Protein AF-A0A844MP06-F1 (afdb_monomer)

Solvent-accessible surface area (backbone atoms only — not comparable to full-atom values): 29938 Å² total; per-residue (Å²): 110,64,72,46,81,47,74,47,77,28,56,52,80,74,91,45,81,66,42,48,66,45,50,54,49,49,61,65,43,14,61,54,40,35,52,50,36,50,53,41,45,56,38,55,75,67,71,49,55,66,69,61,50,27,53,49,43,20,68,75,64,42,36,48,70,63,57,32,45,13,35,43,53,52,43,49,53,38,44,53,49,27,50,55,49,52,51,53,51,49,54,54,45,52,52,51,45,54,52,46,51,55,49,44,52,53,48,51,51,47,54,49,49,31,52,54,24,52,54,50,49,51,54,44,52,45,41,68,78,55,61,52,58,45,98,86,69,47,68,55,80,72,73,82,86,84,65,61,78,74,55,62,88,56,59,57,96,83,56,68,96,76,80,54,32,47,58,57,50,48,53,50,49,44,53,53,44,53,52,49,43,52,54,49,51,52,52,48,51,50,54,60,73,64,51,81,66,62,76,82,68,64,92,24,44,42,52,42,57,34,37,64,90,33,66,68,4,12,84,55,48,28,78,45,87,58,98,63,30,30,34,46,31,56,46,46,59,79,46,24,93,82,58,38,66,55,35,61,33,62,36,81,56,55,54,69,84,60,41,63,48,46,49,49,18,48,76,68,34,35,32,36,26,40,36,35,33,65,46,99,85,70,44,45,29,41,35,41,33,23,57,36,71,35,64,70,65,29,48,62,44,67,62,11,21,31,2,46,26,81,51,68,51,31,34,12,28,14,30,29,35,60,85,52,48,79,76,49,70,48,72,44,82,36,89,59,76,96,53,54,74,66,58,42,51,52,53,49,52,51,53,44,48,54,54,48,49,55,26,61,79,66,30,22,18,42,15,39,60,53,76,57,66,77,57,59,66,66,59,77,82,70,56,77,70,57,60,66,52,50,50,72,58,62,59,52,48,46,53,51,52,42,52,54,49,26,45,77,66,11,35,47,74,40,72,35,82,56,81,62,24,53,58,49,8,49,76,65,36,14,77,72,69,76,41,53,56,39,19,17,16,1,38,44,39,10,24,33,54,53,67,58,70,81,74,69,69,61,64,91,54,48,70,36,78,85,24,45,63,70,86,94,60,61,62,63,48,41,58,53,34,38,50,66,60,60,62,70,76,44,59,88,65,60,69,70,74,58,77,78,95,62,93,71,92,79,77,88,76,73,86,76,87,76,79,88,71,82,79,81,74,80,81,78,83,72,91,76,87,81,81,84,83,85,135

Foldseek 3Di:
DDKDKDKFKAFFDPVDPQAVLVVVLLVVCLLLLLVLLVLLLVCVVVVHDLVVSLVVSCVVSVFDSQLSSQSNVLSVVLQVVLVVVLVVVLLLLVLVLVLLVVVLVVLVVLLVLQVVLVVLVVQQVCCVVDFDADPVRHTDDRDDRPGDHSFDQDCDPPDDPPRDGPSRVSVVVSVVSVVVSVVSVVVSVVSVVVPGDGPPDPRRKRKQWFALPDQQQGDQWHWDDDPFIKIWGQRTPVCCVPNNGTRIRTRNRGDPVCVVQVVVQRVSSHHWMWIWDADPVRTIMIIIIGIGDFAAQADALLQWAWFWFDFLFKIKIFIAGNVLHTDDIDIDTQPPPPDDPVRNVVSLLVVLVVVVVVCNVSSHAYFYADDPVSVVSSVCPDDPVVVVSDPVVSVVVSVVSNVVVCRNVNHHYHHDHLQCLLVCLLQPPCVQPVDDSRNSSRSQRRCVSSVNPQDAHPPVQCPPPQQPDDPPDGRCSSSVSCCVPPVVPDPSCVVVPDDDPDDDPDDPPDDPPDDDDPPPDDPPDDDDDDDDDDD

Radius of gyration: 33.19 Å; Cα contacts (8 Å, |Δi|>4): 752; chains: 1; bounding box: 126×55×88 Å

Nearest PDB structures (foldseek):
  2qm1-assembly1_B  TM=5.210E-01  e=2.637E-03  Enterococcus faecalis V583
  4db3-assembly1_A  TM=5.120E-01  e=2.138E-03  Vibrio vulnificus
  5f7q-assembly1_C  TM=4.824E-01  e=1.414E-02  Listeria monocytogenes EGD-e
  6q26-assembly1_A  TM=4.887E-01  e=2.390E-02  Staphylococcus aureus
  5y6p-assembly1_a9  TM=5.830E-01  e=6.910E+00  Griffithsia pacifica

Secondary structure (DSSP, 8-state):
--EEEEEEEEE-----HHHHHHHHHHHHHHHHHHHHHHHHHHHHHTT--HHHHHHHHHHHHT--HHHHHHHHHHHHHHHHHHHHHHHHHHHHHHHHHHHHHHHHHHHHHHHHHHHHHHHHHHHHHHHHHSPPBPTTSPBPPPPP-----SS-SSPPTT--SS---HHHHHHHHHHHHHHHHHHHHHHHHHHHHH-------STT-EEE---TTSGGG-SSEEEE-SSS-EEEEEPPGGGHHHH-SEEEEE-TT--HHHHHHHHHHHHTT---EEEEEE-TTS-EEEEEEEEEEPPP-SPPGGG--EEEEEETTEEEEEEE-TTS-EEEEEEEE---TT--HHHHHHHHHHHHHHHHHHHHHHTPPEEEE---HHHHHHTTTS-HHHHHH--HHHHHHHHHHHHHHHHHTTPPEEEE--TTHHHHHIIIIIHHHT--HHHHHHHHHHHHHTT----PPPHHHHTSTTT-PPTT--THHHHHHHHHHTTTTS-TTGGGGSPPSS------------SS-------------------

Sequence (535 aa):
MPQVYQTYVTQIDNNLTGEIAPLKMLEQFSPIASEMSLMALEGLQSDMKKEKLNSLIQNTFRVNKRHANSVINFVTGELESAIKCQKRHIDILDAKIKSVKAEIERLNKRLKNHREYASAVEKFNKAIKSPQKTKDGQSKKVPSLKKKAEFDDACPINGQPHGKTYLQLTKLQFHQKKRQLRMLQERRSQVIKRGIKVNLGNLGKIPFVGSTHETNSNQICQLTPGIIPSLKIRVPYFLEETYGEYCTLPLYKINQYGYDNILTAWALNTALTYVFSLNQKGFWVVAITASVNFSITSNDKSWGCIGLDINPGAIGWCATNRHGNPVAWGHIDLDLHSCSTEQTEARLANAITELTARALATLKPIVIEKLDFSQKKKQFSRGRKYNRMLSGFAYAKFFELLKARCLKLGIKVIEVSPKYSSQIGVVKYMRRYGMGSDSAAGLVLARRGMGIYYEKMPARYAFQTSIRPEARQHVFAYWQRFNKHYLKIGSRHAWFGLPNLTGSTGDSLANTGNFGFPKLRHQHESPTLHQSVKV

Structure (mmCIF, N/CA/C/O backbone):
data_AF-A0A844MP06-F1
#
_entry.id   AF-A0A844MP06-F1
#
loop_
_atom_site.group_PDB
_atom_site.id
_atom_site.type_symbol
_atom_site.label_atom_id
_atom_site.label_alt_id
_atom_site.label_comp_id
_atom_site.label_asym_id
_atom_site.label_entity_id
_atom_site.label_seq_id
_atom_site.pdbx_PDB_ins_code
_atom_site.Cartn_x
_atom_site.Cartn_y
_atom_site.Cartn_z
_atom_site.occupancy
_atom_site.B_iso_or_equiv
_atom_site.auth_seq_id
_atom_site.auth_comp_id
_atom_site.auth_asym_id
_atom_site.auth_atom_id
_atom_site.pdbx_PDB_model_num
ATOM 1 N N . MET A 1 1 ? -8.212 -17.895 -2.502 1.00 61.94 1 MET A N 1
ATOM 2 C CA . MET A 1 1 ? -8.719 -16.521 -2.713 1.00 61.94 1 MET A CA 1
ATOM 3 C C . MET A 1 1 ? -7.782 -15.556 -2.006 1.00 61.94 1 MET A C 1
ATOM 5 O O . MET A 1 1 ? -7.298 -15.926 -0.943 1.00 61.94 1 MET A O 1
ATOM 9 N N . PRO A 1 2 ? -7.433 -14.392 -2.578 1.00 76.19 2 PRO A N 1
ATOM 10 C CA . PRO A 1 2 ? -6.700 -13.376 -1.832 1.00 76.19 2 PRO A CA 1
ATOM 11 C C . PRO A 1 2 ? -7.553 -12.886 -0.654 1.00 76.19 2 PRO A C 1
ATOM 13 O O . PRO A 1 2 ? -8.701 -12.483 -0.848 1.00 76.19 2 PRO A O 1
ATOM 16 N N . GLN A 1 3 ? -6.974 -12.940 0.544 1.00 81.44 3 GLN A N 1
ATOM 17 C CA . GLN A 1 3 ? -7.571 -12.446 1.780 1.00 81.44 3 GLN A CA 1
ATOM 18 C C . GLN A 1 3 ? -6.938 -11.097 2.131 1.00 81.44 3 GLN A C 1
ATOM 20 O O . GLN A 1 3 ? -5.710 -10.980 2.166 1.00 81.44 3 GLN A O 1
ATOM 25 N N . VAL A 1 4 ? -7.757 -10.067 2.342 1.00 85.75 4 VAL A N 1
ATOM 26 C CA . VAL A 1 4 ? -7.291 -8.707 2.653 1.00 85.75 4 VAL A CA 1
ATOM 27 C C . VAL A 1 4 ? -8.174 -8.098 3.736 1.00 85.75 4 VAL A C 1
ATOM 29 O O . VAL A 1 4 ? -9.393 -8.241 3.698 1.00 85.75 4 VAL A O 1
ATOM 32 N N . TYR A 1 5 ? -7.566 -7.386 4.685 1.00 88.81 5 TYR A N 1
ATOM 33 C CA . TYR A 1 5 ? -8.318 -6.580 5.643 1.00 88.81 5 TYR A CA 1
ATOM 34 C C . TYR A 1 5 ? -8.898 -5.345 4.954 1.00 88.81 5 TYR A C 1
ATOM 36 O O . TYR A 1 5 ? -8.154 -4.544 4.382 1.00 88.81 5 TYR A O 1
ATOM 44 N N . GLN A 1 6 ? -10.216 -5.184 5.021 1.00 89.81 6 GLN A N 1
ATOM 45 C CA . GLN A 1 6 ? -10.915 -4.018 4.496 1.00 89.81 6 GLN A CA 1
ATOM 46 C C . GLN A 1 6 ? -11.672 -3.311 5.616 1.00 89.81 6 GLN A C 1
ATOM 48 O O . GLN A 1 6 ? -12.332 -3.948 6.434 1.00 89.81 6 GLN A O 1
ATOM 53 N N . THR A 1 7 ? -11.567 -1.984 5.629 1.00 92.56 7 THR A N 1
ATOM 54 C CA . THR A 1 7 ? -12.262 -1.116 6.579 1.00 92.56 7 THR A CA 1
ATOM 55 C C . THR A 1 7 ? -13.483 -0.484 5.919 1.00 92.56 7 THR A C 1
ATOM 57 O O . THR A 1 7 ? -13.385 0.088 4.831 1.00 92.56 7 THR A O 1
ATOM 60 N N . TYR A 1 8 ? -14.617 -0.561 6.604 1.00 93.00 8 TYR A N 1
ATOM 61 C CA . TYR A 1 8 ? -15.893 0.039 6.237 1.00 93.00 8 TYR A CA 1
ATOM 62 C C . TYR A 1 8 ? -16.241 1.089 7.287 1.00 93.00 8 TYR A C 1
ATOM 64 O O . TYR A 1 8 ? -16.230 0.792 8.477 1.00 93.00 8 TYR A O 1
ATOM 72 N N . VAL A 1 9 ? -16.510 2.321 6.866 1.00 92.12 9 VAL A N 1
ATOM 73 C CA . VAL A 1 9 ? -16.805 3.428 7.783 1.00 92.12 9 VAL A CA 1
ATOM 74 C C . VAL A 1 9 ? -18.277 3.779 7.666 1.00 92.12 9 VAL A C 1
ATOM 76 O O . VAL A 1 9 ? -18.755 4.030 6.561 1.00 92.12 9 VAL A O 1
ATOM 79 N N . THR A 1 10 ? -18.975 3.823 8.797 1.00 91.31 10 THR A N 1
ATOM 80 C CA . THR A 1 10 ? -20.358 4.300 8.871 1.00 91.31 10 THR A CA 1
ATOM 81 C C . THR A 1 10 ? -20.469 5.430 9.881 1.00 91.31 10 THR A C 1
ATOM 83 O O . THR A 1 10 ? -19.864 5.379 10.952 1.00 91.31 10 THR A O 1
ATOM 86 N N . GLN A 1 11 ? -21.241 6.458 9.534 1.00 91.12 11 GLN A N 1
ATOM 87 C CA . GLN A 1 11 ? -21.677 7.453 10.508 1.00 91.12 11 GLN A CA 1
ATOM 88 C C . GLN A 1 11 ? -22.722 6.822 11.426 1.00 91.12 11 GLN A C 1
ATOM 90 O O . GLN A 1 11 ? -23.498 5.978 10.983 1.00 91.12 11 GLN A O 1
ATOM 95 N N . ILE A 1 12 ? -22.702 7.215 12.695 1.00 88.69 12 ILE A N 1
ATOM 96 C CA . ILE A 1 12 ? -23.630 6.724 13.711 1.00 88.69 12 ILE A CA 1
ATOM 97 C C . ILE A 1 12 ? -24.768 7.730 13.877 1.00 88.69 12 ILE A C 1
ATOM 99 O O . ILE A 1 12 ? -25.912 7.376 13.658 1.00 88.69 12 ILE A O 1
ATOM 103 N N . ASP A 1 13 ? -24.433 8.992 14.146 1.00 74.81 13 ASP A N 1
ATOM 104 C CA . ASP A 1 13 ? -25.376 10.007 14.628 1.00 74.81 13 ASP A CA 1
ATOM 105 C C . ASP A 1 13 ? -26.566 10.290 13.683 1.00 74.81 13 ASP A C 1
ATOM 107 O O . ASP A 1 13 ? -26.384 10.757 12.541 1.00 74.81 13 ASP A O 1
ATOM 111 N N . ASN A 1 14 ? -27.772 10.003 14.186 1.00 67.25 14 ASN A N 1
ATOM 112 C CA . ASN A 1 14 ? -29.085 10.320 13.622 1.00 67.25 14 ASN A CA 1
ATOM 113 C C . ASN A 1 14 ? -29.999 11.087 14.595 1.00 67.25 14 ASN A C 1
ATOM 115 O O . ASN A 1 14 ? -31.166 11.293 14.262 1.00 67.25 14 ASN A O 1
ATOM 119 N N . ASN A 1 15 ? -29.514 11.490 15.778 1.00 70.62 15 ASN A N 1
ATOM 120 C CA . ASN A 1 15 ? -30.344 12.011 16.876 1.00 70.62 15 ASN A CA 1
ATOM 121 C C . ASN A 1 15 ? -31.519 11.084 17.271 1.00 70.62 15 ASN A C 1
ATOM 123 O O . ASN A 1 15 ? -32.585 11.553 17.672 1.00 70.62 15 ASN A O 1
ATOM 127 N N . LEU A 1 16 ? -31.348 9.761 17.154 1.00 77.06 16 LEU A N 1
ATOM 128 C CA . LEU A 1 16 ? -32.371 8.778 17.529 1.00 77.06 16 LEU A CA 1
ATOM 129 C C . LEU A 1 16 ? -32.209 8.336 18.988 1.00 77.06 16 LEU A C 1
ATOM 131 O O . LEU A 1 16 ? -31.093 8.179 19.481 1.00 77.06 16 LEU A O 1
ATOM 135 N N . THR A 1 17 ? -33.324 8.062 19.673 1.00 76.81 17 THR A N 1
ATOM 136 C CA . THR A 1 17 ? -33.349 7.709 21.108 1.00 76.81 17 THR A CA 1
ATOM 137 C C . THR A 1 17 ? -32.438 6.530 21.462 1.00 76.81 17 THR A C 1
ATOM 139 O O . THR A 1 17 ? -31.751 6.574 22.481 1.00 76.81 17 THR A O 1
ATOM 142 N N . GLY A 1 18 ? -32.361 5.516 20.594 1.00 79.56 18 GLY A N 1
ATOM 143 C CA . GLY A 1 18 ? -31.509 4.334 20.785 1.00 79.56 18 GLY A CA 1
ATOM 144 C C . GLY A 1 18 ? -29.997 4.578 20.663 1.00 79.56 18 GLY A C 1
ATOM 145 O O . GLY A 1 18 ? -29.219 3.699 21.016 1.00 79.56 18 GLY A O 1
ATOM 146 N N . GLU A 1 19 ? -29.560 5.744 20.180 1.00 86.19 19 GLU A N 1
ATOM 147 C CA . GLU A 1 19 ? -28.137 6.092 20.037 1.00 86.19 19 GLU A CA 1
ATOM 148 C C . GLU A 1 19 ? -27.624 6.950 21.204 1.00 86.19 19 GLU A C 1
ATOM 150 O O . GLU A 1 19 ? -26.423 6.969 21.467 1.00 86.19 19 GLU A O 1
ATOM 155 N N . ILE A 1 20 ? -28.517 7.632 21.935 1.00 88.31 20 ILE A N 1
ATOM 156 C CA . ILE A 1 20 ? -28.157 8.677 22.909 1.00 88.31 20 ILE A CA 1
ATOM 157 C C . ILE A 1 20 ? -27.222 8.147 24.003 1.00 88.31 20 ILE A C 1
ATOM 159 O O . ILE A 1 20 ? -26.164 8.727 24.243 1.00 88.31 20 ILE A O 1
ATOM 163 N N . ALA A 1 21 ? -27.599 7.058 24.679 1.00 91.06 21 ALA A N 1
ATOM 164 C CA . ALA A 1 21 ? -26.800 6.506 25.774 1.00 91.06 21 ALA A CA 1
ATOM 165 C C . ALA A 1 21 ? -25.429 5.972 25.298 1.00 91.06 21 ALA A C 1
ATOM 167 O O . ALA A 1 21 ? -24.419 6.393 25.866 1.00 91.06 21 ALA A O 1
ATOM 168 N N . PRO A 1 22 ? -25.337 5.148 24.230 1.00 92.81 22 PRO A N 1
ATOM 169 C CA . PRO A 1 22 ? -24.047 4.744 23.673 1.00 92.81 22 PRO A CA 1
ATOM 170 C C . PRO A 1 22 ? -23.161 5.919 23.240 1.00 92.81 22 PRO A C 1
ATOM 172 O O . PRO A 1 22 ? -21.960 5.892 23.493 1.00 92.81 22 PRO A O 1
ATOM 175 N N . LEU A 1 23 ? -23.722 6.951 22.601 1.00 92.44 23 LEU A N 1
ATOM 176 C CA . LEU A 1 23 ? -22.950 8.110 22.142 1.00 92.44 23 LEU A CA 1
ATOM 177 C C . LEU A 1 23 ? -22.409 8.939 23.313 1.00 92.44 23 LEU A C 1
ATOM 179 O O . LEU A 1 23 ? -21.235 9.304 23.289 1.00 92.44 23 LEU A O 1
ATOM 183 N N . LYS A 1 24 ? -23.211 9.166 24.362 1.00 92.75 24 LYS A N 1
ATOM 184 C CA . LYS A 1 24 ? -22.751 9.826 25.597 1.00 92.75 24 LYS A CA 1
ATOM 185 C C . LYS A 1 24 ? -21.670 9.014 26.316 1.00 92.75 24 LYS A C 1
ATOM 187 O O . LYS A 1 24 ? -20.691 9.579 26.797 1.00 92.75 24 LYS A O 1
ATOM 192 N N . MET A 1 25 ? -21.806 7.687 26.343 1.00 94.81 25 MET A N 1
ATOM 193 C CA . MET A 1 25 ? -20.773 6.796 26.878 1.00 94.81 25 MET A CA 1
ATOM 194 C C . MET A 1 25 ? -19.467 6.923 26.079 1.00 94.81 25 MET A C 1
ATOM 196 O O . MET A 1 25 ? -18.403 7.098 26.669 1.00 94.81 25 MET A O 1
ATOM 200 N N . LEU A 1 26 ? -19.532 6.911 24.741 1.00 93.38 26 LEU A N 1
ATOM 201 C CA . LEU A 1 26 ? -18.358 7.099 23.879 1.00 93.38 26 LEU A CA 1
ATOM 202 C C . LEU A 1 26 ? -17.727 8.489 24.053 1.00 93.38 26 LEU A C 1
ATOM 204 O O . LEU A 1 26 ? -16.504 8.605 24.042 1.00 93.38 26 LEU A O 1
ATOM 208 N N . GLU A 1 27 ? -18.532 9.533 24.247 1.00 92.56 27 GLU A N 1
ATOM 209 C CA . GLU A 1 27 ? -18.061 10.894 24.524 1.00 92.56 27 GLU A CA 1
ATOM 210 C C . GLU A 1 27 ? -17.251 10.966 25.824 1.00 92.56 27 GLU A C 1
ATOM 212 O O . GLU A 1 27 ? -16.167 11.549 25.831 1.00 92.56 27 GLU A O 1
ATOM 217 N N . GLN A 1 28 ? -17.705 10.295 26.886 1.00 93.62 28 GLN A N 1
ATOM 218 C CA . GLN A 1 28 ? -16.977 10.217 28.157 1.00 93.62 28 GLN A CA 1
ATOM 219 C C . GLN A 1 28 ? -15.764 9.277 28.097 1.00 93.62 28 GLN A C 1
ATOM 221 O O . GLN A 1 28 ? -14.746 9.533 28.738 1.00 93.62 28 GLN A O 1
ATOM 226 N N . PHE A 1 29 ? -15.833 8.198 27.313 1.00 94.06 29 PHE A N 1
ATOM 227 C CA . PHE A 1 29 ? -14.726 7.249 27.180 1.00 94.06 29 PHE A CA 1
ATOM 228 C C . PHE A 1 29 ? -13.590 7.787 26.295 1.00 94.06 29 PHE A C 1
ATOM 230 O O . PHE A 1 29 ? -12.420 7.490 26.518 1.00 94.06 29 PHE A O 1
ATOM 237 N N . SER A 1 30 ? -13.913 8.603 25.299 1.00 92.62 30 SER A N 1
ATOM 238 C CA . SER A 1 30 ? -12.985 9.131 24.295 1.00 92.62 30 SER A CA 1
ATOM 239 C C . SER A 1 30 ? -11.715 9.799 24.865 1.00 92.62 30 SER A C 1
ATOM 241 O O . SER A 1 30 ? -10.616 9.395 24.458 1.00 92.62 30 SER A O 1
ATOM 243 N N . PRO A 1 31 ? -11.801 10.748 25.823 1.00 92.38 31 PRO A N 1
ATOM 244 C CA . PRO A 1 31 ? -10.621 11.349 26.449 1.00 92.38 31 PRO A CA 1
ATOM 245 C C . PRO A 1 31 ? -9.750 10.316 27.171 1.00 92.38 31 PRO A C 1
ATOM 247 O O . PRO A 1 31 ? -8.538 10.273 26.960 1.00 92.38 31 PRO A O 1
ATOM 250 N N . ILE A 1 32 ? -10.376 9.413 27.930 1.00 93.69 32 ILE A N 1
ATOM 251 C CA . ILE A 1 32 ? -9.684 8.356 28.675 1.00 93.69 32 ILE A CA 1
ATOM 252 C C . ILE A 1 32 ? -8.987 7.380 27.721 1.00 93.69 32 ILE A C 1
ATOM 254 O O . ILE A 1 32 ? -7.823 7.045 27.915 1.00 93.69 32 ILE A O 1
ATOM 258 N N . ALA A 1 33 ? -9.639 6.974 26.630 1.00 93.44 33 ALA A N 1
ATOM 259 C CA . ALA A 1 33 ? -9.029 6.126 25.606 1.00 93.44 33 ALA A CA 1
ATOM 260 C C . ALA A 1 33 ? -7.803 6.792 24.949 1.00 93.44 33 ALA A C 1
ATOM 262 O O . ALA A 1 33 ? -6.837 6.109 24.585 1.00 93.44 33 ALA A O 1
ATOM 263 N N . SER A 1 34 ? -7.812 8.123 24.825 1.00 92.12 34 SER A N 1
ATOM 264 C CA . SER A 1 34 ? -6.657 8.889 24.355 1.00 92.12 34 SER A CA 1
ATOM 265 C C . SER A 1 34 ? -5.498 8.837 25.355 1.00 92.12 34 SER A C 1
ATOM 267 O O . SER A 1 34 ? -4.363 8.588 24.950 1.00 92.12 34 SER A O 1
ATOM 269 N N . GLU A 1 35 ? -5.765 9.006 26.650 1.00 93.44 35 GLU A N 1
ATOM 270 C CA . GLU A 1 35 ? -4.754 8.883 27.713 1.00 93.44 35 GLU A CA 1
ATOM 271 C C . GLU A 1 35 ? -4.191 7.461 27.808 1.00 93.44 35 GLU A C 1
ATOM 273 O O . GLU A 1 35 ? -2.974 7.272 27.853 1.00 93.44 35 GLU A O 1
ATOM 278 N N . MET A 1 36 ? -5.055 6.445 27.717 1.00 94.75 36 MET A N 1
ATOM 279 C CA . MET A 1 36 ? -4.645 5.042 27.623 1.00 94.75 36 MET A CA 1
ATOM 280 C C . MET A 1 36 ? -3.715 4.812 26.426 1.00 94.75 36 MET A C 1
ATOM 282 O O . MET A 1 36 ? -2.742 4.066 26.531 1.00 94.75 36 MET A O 1
ATOM 286 N N . SER A 1 37 ? -4.000 5.442 25.282 1.00 94.50 37 SER A N 1
ATOM 287 C CA . SER A 1 37 ? -3.187 5.310 24.068 1.00 94.50 37 SER A CA 1
ATOM 288 C C . SER A 1 37 ? -1.815 5.973 24.213 1.00 94.50 37 SER A C 1
ATOM 290 O O . SER A 1 37 ? -0.825 5.433 23.718 1.00 94.50 37 SER A O 1
ATOM 292 N N . LEU A 1 38 ? -1.740 7.112 24.910 1.00 93.00 38 LEU A N 1
ATOM 293 C CA . LEU A 1 38 ? -0.478 7.780 25.241 1.00 93.00 38 LEU A CA 1
ATOM 294 C C . LEU A 1 38 ? 0.363 6.930 26.195 1.00 93.00 38 LEU A C 1
ATOM 296 O O . LEU A 1 38 ? 1.517 6.639 25.885 1.00 93.00 38 LEU A O 1
ATOM 300 N N . MET A 1 39 ? -0.237 6.436 27.281 1.00 94.81 39 MET A N 1
ATOM 301 C CA . MET A 1 39 ? 0.435 5.530 28.215 1.00 94.81 39 MET A CA 1
ATOM 302 C C . MET A 1 39 ? 0.920 4.257 27.510 1.00 94.81 39 MET A C 1
ATOM 304 O O . MET A 1 39 ? 2.041 3.797 27.735 1.00 94.81 39 MET A O 1
ATOM 308 N N . ALA A 1 40 ? 0.100 3.694 26.618 1.00 95.38 40 ALA A N 1
ATOM 309 C CA . ALA A 1 40 ? 0.493 2.537 25.828 1.00 95.38 40 ALA A CA 1
ATOM 310 C C . ALA A 1 40 ? 1.688 2.845 24.914 1.00 95.38 40 ALA A C 1
ATOM 312 O O . ALA A 1 40 ? 2.592 2.020 24.789 1.00 95.38 40 ALA A O 1
ATOM 313 N N . LEU A 1 41 ? 1.717 4.027 24.293 1.00 94.94 41 LEU A N 1
ATOM 314 C CA . LEU A 1 41 ? 2.813 4.450 23.427 1.00 94.94 41 LEU A CA 1
ATOM 315 C C . LEU A 1 41 ? 4.120 4.614 24.212 1.00 94.94 41 LEU A C 1
ATOM 317 O O . LEU A 1 41 ? 5.140 4.078 23.786 1.00 94.94 41 LEU A O 1
ATOM 321 N N . GLU A 1 42 ? 4.085 5.301 25.354 1.00 94.25 42 GLU A N 1
ATOM 322 C CA . GLU A 1 42 ? 5.250 5.494 26.229 1.00 94.25 42 GLU A CA 1
ATOM 323 C C . GLU A 1 42 ? 5.786 4.159 26.756 1.00 94.25 42 GLU A C 1
ATOM 325 O O . GLU A 1 42 ? 6.994 3.907 26.720 1.00 94.25 42 GLU A O 1
ATOM 330 N N . GLY A 1 43 ? 4.889 3.257 27.167 1.00 95.00 43 GLY A N 1
ATOM 331 C CA . GLY A 1 43 ? 5.258 1.917 27.612 1.00 95.00 43 GLY A CA 1
ATOM 332 C C . GLY A 1 43 ? 5.920 1.095 26.505 1.00 95.00 43 GLY A C 1
ATOM 333 O O . GLY A 1 43 ? 6.964 0.486 26.735 1.00 95.00 43 GLY A O 1
ATOM 334 N N . LEU A 1 44 ? 5.358 1.111 25.292 1.00 94.88 44 LEU A N 1
ATOM 335 C CA . LEU A 1 44 ? 5.909 0.389 24.140 1.00 94.88 44 LEU A CA 1
ATOM 336 C C . LEU A 1 44 ? 7.244 0.973 23.658 1.00 94.88 44 LEU A C 1
ATOM 338 O O . LEU A 1 44 ? 8.115 0.218 23.242 1.00 94.88 44 LEU A O 1
ATOM 342 N N . GLN A 1 45 ? 7.426 2.295 23.719 1.00 93.19 45 GLN A N 1
ATOM 343 C CA . GLN A 1 45 ? 8.701 2.947 23.392 1.00 93.19 45 GLN A CA 1
ATOM 344 C C . GLN A 1 45 ? 9.799 2.670 24.426 1.00 93.19 45 GLN A C 1
ATOM 346 O O . GLN A 1 45 ? 10.977 2.742 24.087 1.00 93.19 45 GLN A O 1
ATOM 351 N N . SER A 1 46 ? 9.414 2.340 25.658 1.00 93.44 46 SER A N 1
ATOM 352 C CA . SER A 1 46 ? 10.324 1.963 26.746 1.00 93.44 46 SER A CA 1
ATOM 353 C C . SER A 1 46 ? 10.569 0.448 26.824 1.00 93.44 46 SER A C 1
ATOM 355 O O . SER A 1 46 ? 11.013 -0.047 27.859 1.00 93.44 46 SER A O 1
ATOM 357 N N . ASP A 1 47 ? 10.217 -0.300 25.770 1.00 92.81 47 ASP A N 1
ATOM 358 C CA . ASP A 1 47 ? 10.303 -1.765 25.686 1.00 92.81 47 ASP A CA 1
ATOM 359 C C . ASP A 1 47 ? 9.600 -2.510 26.843 1.00 92.81 47 ASP A C 1
ATOM 361 O O . ASP A 1 47 ? 9.985 -3.612 27.250 1.00 92.81 47 ASP A O 1
ATOM 365 N N . MET A 1 48 ? 8.525 -1.932 27.392 1.00 94.00 48 MET A N 1
ATOM 366 C CA . MET A 1 48 ? 7.733 -2.588 28.429 1.00 94.00 48 MET A CA 1
ATOM 367 C C . MET A 1 48 ? 6.981 -3.798 27.857 1.00 94.00 48 MET A C 1
ATOM 369 O O . MET A 1 48 ? 6.315 -3.717 26.823 1.00 94.00 48 MET A O 1
ATOM 373 N N . LYS A 1 49 ? 7.017 -4.927 28.578 1.00 94.75 49 LYS A N 1
ATOM 374 C CA . LYS A 1 49 ? 6.215 -6.114 28.242 1.00 94.75 49 LYS A CA 1
ATOM 375 C C . LYS A 1 49 ? 4.722 -5.769 28.198 1.00 94.75 49 LYS A C 1
ATOM 377 O O . LYS A 1 49 ? 4.205 -5.134 29.122 1.00 94.75 49 LYS A O 1
ATOM 382 N N . LYS A 1 50 ? 4.024 -6.238 27.156 1.00 93.94 50 LYS A N 1
ATOM 383 C CA . LYS A 1 50 ? 2.600 -5.944 26.915 1.00 93.94 50 LYS A CA 1
ATOM 384 C C . LYS A 1 50 ? 1.710 -6.351 28.089 1.00 93.94 50 LYS A C 1
ATOM 386 O O . LYS A 1 50 ? 0.755 -5.648 28.388 1.00 93.94 50 LYS A O 1
ATOM 391 N N . GLU A 1 51 ? 2.040 -7.436 28.783 1.00 94.62 51 GLU A N 1
ATOM 392 C CA . GLU A 1 51 ? 1.293 -7.931 29.942 1.00 94.62 51 GLU A CA 1
ATOM 393 C C . GLU A 1 51 ? 1.371 -6.951 31.118 1.00 94.62 51 GLU A C 1
ATOM 395 O O . GLU A 1 51 ? 0.355 -6.642 31.735 1.00 94.62 51 GLU A O 1
ATOM 400 N N . LYS A 1 52 ? 2.565 -6.410 31.394 1.00 96.19 52 LYS A N 1
ATOM 401 C CA . LYS A 1 52 ? 2.773 -5.418 32.459 1.00 96.19 52 LYS A CA 1
ATOM 402 C C . LYS A 1 52 ? 2.062 -4.106 32.130 1.00 96.19 52 LYS A C 1
ATOM 404 O O . LYS A 1 52 ? 1.394 -3.539 32.990 1.00 96.19 52 LYS A O 1
ATOM 409 N N . LEU A 1 53 ? 2.182 -3.658 30.881 1.00 96.12 53 LEU A N 1
ATOM 410 C CA . LEU A 1 53 ? 1.511 -2.459 30.384 1.00 96.12 53 LEU A CA 1
ATOM 411 C C . LEU A 1 53 ? -0.014 -2.594 30.454 1.00 96.12 53 LEU A C 1
ATOM 413 O O . LEU A 1 53 ? -0.708 -1.657 30.834 1.00 96.12 53 LEU A O 1
ATOM 417 N N . ASN A 1 54 ? -0.534 -3.781 30.142 1.00 97.00 54 ASN A N 1
ATOM 418 C CA . ASN A 1 54 ? -1.952 -4.076 30.254 1.00 97.00 54 ASN A CA 1
ATOM 419 C C . ASN A 1 54 ? -2.443 -3.943 31.703 1.00 97.00 54 ASN A C 1
ATOM 421 O O . ASN A 1 54 ? -3.428 -3.246 31.936 1.00 97.00 54 ASN A O 1
ATOM 425 N N . SER A 1 55 ? -1.750 -4.550 32.672 1.00 97.06 55 SER A N 1
ATOM 426 C CA . SER A 1 55 ? -2.095 -4.411 34.094 1.00 97.06 55 SER A CA 1
ATOM 427 C C . SER A 1 55 ? -2.023 -2.959 34.573 1.00 97.06 55 SER A C 1
ATOM 429 O O . SER A 1 55 ? -2.893 -2.523 35.319 1.00 97.06 55 SER A O 1
ATOM 431 N N . LEU A 1 56 ? -1.024 -2.195 34.116 1.00 97.00 56 LEU A N 1
ATOM 432 C CA . LEU A 1 56 ? -0.895 -0.775 34.447 1.00 97.00 56 LEU A CA 1
ATOM 433 C C . LEU A 1 56 ? -2.112 0.026 33.961 1.00 97.00 56 LEU A C 1
ATOM 435 O O . LEU A 1 56 ? -2.755 0.698 34.759 1.00 97.00 56 LEU A O 1
ATOM 439 N N . ILE A 1 57 ? -2.480 -0.118 32.685 1.00 96.62 57 ILE A N 1
ATOM 440 C CA . ILE A 1 57 ? -3.635 0.574 32.093 1.00 96.62 57 ILE A CA 1
ATOM 441 C C . ILE A 1 57 ? -4.941 0.186 32.802 1.00 96.62 57 ILE A C 1
ATOM 443 O O . ILE A 1 57 ? -5.761 1.057 33.088 1.00 96.62 57 ILE A O 1
ATOM 447 N N . GLN A 1 58 ? -5.141 -1.100 33.111 1.00 97.38 58 GLN A N 1
ATOM 448 C CA . GLN A 1 58 ? -6.323 -1.552 33.854 1.00 97.38 58 GLN A CA 1
ATOM 449 C C . GLN A 1 58 ? -6.437 -0.862 35.218 1.00 97.38 58 GLN A C 1
ATOM 451 O O . GLN A 1 58 ? -7.501 -0.342 35.548 1.00 97.38 58 GLN A O 1
ATOM 456 N N . ASN A 1 59 ? -5.341 -0.834 35.981 1.00 95.62 59 ASN A N 1
ATOM 457 C CA . ASN A 1 59 ? -5.319 -0.276 37.331 1.00 95.62 59 ASN A CA 1
ATOM 458 C C . ASN A 1 59 ? -5.478 1.248 37.330 1.00 95.62 59 ASN A C 1
ATOM 460 O O . ASN A 1 59 ? -6.194 1.783 38.172 1.00 95.62 59 ASN A O 1
ATOM 464 N N . THR A 1 60 ? -4.839 1.947 36.387 1.00 96.88 60 THR A N 1
ATOM 465 C CA . THR A 1 60 ? -4.902 3.411 36.312 1.00 96.88 60 THR A CA 1
ATOM 466 C C . THR A 1 60 ? -6.274 3.907 35.869 1.00 96.88 60 THR A C 1
ATOM 468 O O . THR A 1 60 ? -6.809 4.829 36.475 1.00 96.88 60 THR A O 1
ATOM 471 N N . PHE A 1 61 ? -6.857 3.298 34.834 1.00 95.12 61 PHE A N 1
ATOM 472 C CA . PHE A 1 61 ? -8.077 3.813 34.202 1.00 95.12 61 PHE A CA 1
ATOM 473 C C . PHE A 1 61 ? -9.348 3.058 34.597 1.00 95.12 61 PHE A C 1
ATOM 475 O O . PHE A 1 61 ? -10.421 3.383 34.098 1.00 95.12 61 PHE A O 1
ATOM 482 N N . ARG A 1 62 ? -9.245 2.040 35.466 1.00 94.81 62 ARG A N 1
ATOM 483 C CA . ARG A 1 62 ? -10.359 1.161 35.863 1.00 94.81 62 ARG A CA 1
ATOM 484 C C . ARG A 1 62 ? -11.117 0.640 34.639 1.00 94.81 62 ARG A C 1
ATOM 486 O O . ARG A 1 62 ? -12.307 0.875 34.451 1.00 94.81 62 ARG A O 1
ATOM 493 N N . VAL A 1 63 ? -10.399 -0.069 33.774 1.00 94.44 63 VAL A N 1
ATOM 494 C CA . VAL A 1 63 ? -10.954 -0.703 32.570 1.00 94.44 63 VAL A CA 1
ATOM 495 C C . VAL A 1 63 ? -10.700 -2.201 32.593 1.00 94.44 63 VAL A C 1
ATOM 497 O O . VAL A 1 63 ? -9.762 -2.673 33.232 1.00 94.44 63 VAL A O 1
ATOM 500 N N . ASN A 1 64 ? -11.495 -2.970 31.852 1.00 93.44 64 ASN A N 1
ATOM 501 C CA . ASN A 1 64 ? -11.238 -4.399 31.721 1.00 93.44 64 ASN A CA 1
ATOM 502 C C . ASN A 1 64 ? -9.970 -4.694 30.894 1.00 93.44 64 ASN A C 1
ATOM 504 O O . ASN A 1 64 ? -9.547 -3.923 30.022 1.00 93.44 64 ASN A O 1
ATOM 508 N N . LYS A 1 65 ? -9.394 -5.880 31.132 1.00 94.12 65 LYS A N 1
ATOM 509 C CA . LYS A 1 65 ? -8.211 -6.413 30.435 1.00 94.12 65 LYS A CA 1
ATOM 510 C C . LYS A 1 65 ? -8.304 -6.303 28.916 1.00 94.12 65 LYS A C 1
ATOM 512 O O . LYS A 1 65 ? -7.290 -6.078 28.248 1.00 94.12 65 LYS A O 1
ATOM 517 N N . ARG A 1 66 ? -9.502 -6.490 28.356 1.00 93.38 66 ARG A N 1
ATOM 518 C CA . ARG A 1 66 ? -9.724 -6.524 26.911 1.00 93.38 66 ARG A CA 1
ATOM 519 C C . ARG A 1 66 ? -9.703 -5.121 26.293 1.00 93.38 66 ARG A C 1
ATOM 521 O O . ARG A 1 66 ? -9.071 -4.972 25.250 1.00 93.38 66 ARG A O 1
ATOM 528 N N . HIS A 1 67 ? -10.251 -4.092 26.947 1.00 94.69 67 HIS A N 1
ATOM 529 C CA . HIS A 1 67 ? -10.076 -2.691 26.528 1.00 94.69 67 HIS A CA 1
ATOM 530 C C . HIS A 1 67 ? -8.599 -2.287 26.541 1.00 94.69 67 HIS A C 1
ATOM 532 O O . HIS A 1 67 ? -8.104 -1.755 25.548 1.00 94.69 67 HIS A O 1
ATOM 538 N N . ALA A 1 68 ? -7.871 -2.609 27.615 1.00 95.69 68 ALA A N 1
ATOM 539 C CA . ALA A 1 68 ? -6.440 -2.319 27.702 1.00 95.69 68 ALA A CA 1
ATOM 540 C C . ALA A 1 68 ? -5.646 -3.015 26.577 1.00 95.69 68 ALA A C 1
ATOM 542 O O . ALA A 1 68 ? -4.855 -2.379 25.883 1.00 95.69 68 ALA A O 1
ATOM 543 N N . ASN A 1 69 ? -5.910 -4.302 26.320 1.00 95.25 69 ASN A N 1
ATOM 544 C CA . ASN A 1 69 ? -5.274 -5.048 25.225 1.00 95.25 69 ASN A CA 1
ATOM 545 C C . ASN A 1 69 ? -5.600 -4.465 23.850 1.00 95.25 69 ASN A C 1
ATOM 547 O O . ASN A 1 69 ? -4.730 -4.406 22.982 1.00 95.25 69 ASN A O 1
ATOM 551 N N . SER A 1 70 ? -6.846 -4.046 23.650 1.00 94.94 70 SER A N 1
ATOM 552 C CA . SER A 1 70 ? -7.290 -3.423 22.411 1.00 94.94 70 SER A CA 1
ATOM 553 C C . SER A 1 70 ? -6.501 -2.148 22.105 1.00 94.94 70 SER A C 1
ATOM 555 O O . SER A 1 70 ? -5.948 -2.015 21.011 1.00 94.94 70 SER A O 1
ATOM 557 N N . VAL A 1 71 ? -6.366 -1.257 23.094 1.00 94.94 71 VAL A N 1
ATOM 558 C CA . VAL A 1 71 ? -5.572 -0.028 22.966 1.00 94.94 71 VAL A CA 1
ATOM 559 C C . VAL A 1 71 ? -4.101 -0.347 22.701 1.00 94.94 71 VAL A C 1
ATOM 561 O O . VAL A 1 71 ? -3.529 0.182 21.752 1.00 94.94 71 VAL A O 1
ATOM 564 N N . ILE A 1 72 ? -3.498 -1.276 23.451 1.00 95.44 72 ILE A N 1
ATOM 565 C CA . ILE A 1 72 ? -2.097 -1.683 23.242 1.00 95.44 72 ILE A CA 1
ATOM 566 C C . ILE A 1 72 ? -1.876 -2.212 21.819 1.00 95.44 72 ILE A C 1
ATOM 568 O O . ILE A 1 72 ? -0.896 -1.842 21.170 1.00 95.44 72 ILE A O 1
ATOM 572 N N . ASN A 1 73 ? -2.768 -3.064 21.308 1.00 94.44 73 ASN A N 1
ATOM 573 C CA . ASN A 1 73 ? -2.648 -3.624 19.960 1.00 94.44 73 ASN A CA 1
ATOM 574 C C . ASN A 1 73 ? -2.816 -2.557 18.875 1.00 94.44 73 ASN A C 1
ATOM 576 O O . ASN A 1 73 ? -2.049 -2.545 17.911 1.00 94.44 73 ASN A O 1
ATOM 580 N N . PHE A 1 74 ? -3.767 -1.638 19.052 1.00 93.75 74 PHE A N 1
ATOM 581 C CA . PHE A 1 74 ? -3.950 -0.502 18.154 1.00 93.75 74 PHE A CA 1
ATOM 582 C C . PHE A 1 74 ? -2.690 0.377 18.100 1.00 93.75 74 PHE A C 1
ATOM 584 O O . PHE A 1 74 ? -2.140 0.610 17.023 1.00 93.75 74 PHE A O 1
ATOM 591 N N . VAL A 1 75 ? -2.168 0.778 19.263 1.00 94.69 75 VAL A N 1
ATOM 592 C CA . VAL A 1 75 ? -0.960 1.610 19.369 1.00 94.69 75 VAL A CA 1
ATOM 593 C C . VAL A 1 75 ? 0.278 0.886 18.836 1.00 94.69 75 VAL A C 1
ATOM 595 O O . VAL A 1 75 ? 1.101 1.507 18.167 1.00 94.69 75 VAL A O 1
ATOM 598 N N . THR A 1 76 ? 0.392 -0.429 19.052 1.00 94.81 76 THR A N 1
ATOM 599 C CA . THR A 1 76 ? 1.464 -1.246 18.454 1.00 94.81 76 THR A CA 1
ATOM 600 C C . THR A 1 76 ? 1.444 -1.123 16.926 1.00 94.81 76 THR A C 1
ATOM 602 O O . THR A 1 76 ? 2.481 -0.864 16.315 1.00 94.81 76 THR A O 1
ATOM 605 N N . GLY A 1 77 ? 0.267 -1.256 16.303 1.00 92.31 77 GLY A N 1
ATOM 606 C CA . GLY A 1 77 ? 0.112 -1.125 14.852 1.00 92.31 77 GLY A CA 1
ATOM 607 C C . GLY A 1 77 ? 0.495 0.264 14.332 1.00 92.31 77 GLY A C 1
ATOM 608 O O . GLY A 1 77 ? 1.215 0.381 13.335 1.00 92.31 77 GLY A O 1
ATOM 609 N N . GLU A 1 78 ? 0.078 1.320 15.033 1.00 92.88 78 GLU A N 1
ATOM 610 C CA . GLU A 1 78 ? 0.435 2.702 14.688 1.00 92.88 78 GLU A CA 1
ATOM 611 C C . GLU A 1 78 ? 1.944 2.968 14.843 1.00 92.88 78 GLU A C 1
ATOM 613 O O . GLU A 1 78 ? 2.561 3.605 13.982 1.00 92.88 78 GLU A O 1
ATOM 618 N N . LEU A 1 79 ? 2.575 2.428 15.890 1.00 93.94 79 LEU A N 1
ATOM 619 C CA . LEU A 1 79 ? 4.017 2.531 16.114 1.00 93.94 79 LEU A CA 1
ATOM 620 C C . LEU A 1 79 ? 4.811 1.814 15.014 1.00 93.94 79 LEU A C 1
ATOM 622 O O . LEU A 1 79 ? 5.720 2.401 14.421 1.00 93.94 79 LEU A O 1
ATOM 626 N N . GLU A 1 80 ? 4.442 0.578 14.673 1.00 94.12 80 GLU A N 1
ATOM 627 C CA . GLU A 1 80 ? 5.068 -0.163 13.574 1.00 94.12 80 GLU A CA 1
ATOM 628 C C . GLU A 1 80 ? 4.930 0.564 12.231 1.00 94.12 80 GLU A C 1
ATOM 630 O O . GLU A 1 80 ? 5.875 0.611 11.432 1.00 94.12 80 GLU A O 1
ATOM 635 N N . SER A 1 81 ? 3.752 1.135 11.972 1.00 92.00 81 SER A N 1
ATOM 636 C CA . SER A 1 81 ? 3.481 1.940 10.782 1.00 92.00 81 SER A CA 1
ATOM 637 C C . SER A 1 81 ? 4.390 3.171 10.732 1.00 92.00 81 SER A C 1
ATOM 639 O O . SER A 1 81 ? 5.044 3.426 9.712 1.00 92.00 81 SER A O 1
ATOM 641 N N . ALA A 1 82 ? 4.522 3.890 11.851 1.00 93.12 82 ALA A N 1
ATOM 642 C CA . ALA A 1 82 ? 5.387 5.058 11.970 1.00 93.12 82 ALA A CA 1
ATOM 643 C C . ALA A 1 82 ? 6.870 4.710 11.750 1.00 93.12 82 ALA A C 1
ATOM 645 O O . ALA A 1 82 ? 7.553 5.407 10.992 1.00 93.12 82 ALA A O 1
ATOM 646 N N . ILE A 1 83 ? 7.354 3.600 12.321 1.00 93.19 83 ILE A N 1
ATOM 647 C CA . ILE A 1 83 ? 8.721 3.088 12.120 1.00 93.19 83 ILE A CA 1
ATOM 648 C C . ILE A 1 83 ? 8.972 2.787 10.636 1.00 93.19 83 ILE A C 1
ATOM 650 O O . ILE A 1 83 ? 9.949 3.264 10.046 1.00 93.19 83 ILE A O 1
ATOM 654 N N . LYS A 1 84 ? 8.067 2.034 9.993 1.00 93.00 84 LYS A N 1
ATOM 655 C CA . LYS A 1 84 ? 8.162 1.699 8.561 1.00 93.00 84 LYS A CA 1
ATOM 656 C C . LYS A 1 84 ? 8.148 2.963 7.693 1.00 93.00 84 LYS A C 1
ATOM 658 O O . LYS A 1 84 ? 8.921 3.064 6.736 1.00 93.00 84 LYS A O 1
ATOM 663 N N . CYS A 1 85 ? 7.309 3.942 8.032 1.00 90.38 85 CYS A N 1
ATOM 664 C CA . CYS A 1 85 ? 7.213 5.218 7.326 1.00 90.38 85 CYS A CA 1
ATOM 665 C C . CYS A 1 85 ? 8.504 6.043 7.446 1.00 90.38 85 CYS A C 1
ATOM 667 O O . CYS A 1 85 ? 9.034 6.505 6.430 1.00 90.38 85 CYS A O 1
ATOM 669 N N . GLN A 1 86 ? 9.054 6.174 8.657 1.00 92.00 86 GLN A N 1
ATOM 670 C CA . GLN A 1 86 ? 10.301 6.900 8.898 1.00 92.00 86 GLN A CA 1
ATOM 671 C C . GLN A 1 86 ? 11.470 6.252 8.146 1.00 92.00 86 GLN A C 1
ATOM 673 O O . GLN A 1 86 ? 12.182 6.945 7.415 1.00 92.00 86 GLN A O 1
ATOM 678 N N . LYS A 1 87 ? 11.616 4.922 8.237 1.00 91.75 87 LYS A N 1
ATOM 679 C CA . LYS A 1 87 ? 12.633 4.164 7.494 1.00 91.75 87 LYS A CA 1
ATOM 680 C C . LYS A 1 87 ? 12.530 4.422 5.992 1.00 91.75 87 LYS A C 1
ATOM 682 O O . LYS A 1 87 ? 13.504 4.826 5.361 1.00 91.75 87 LYS A O 1
ATOM 687 N N . ARG A 1 88 ? 11.324 4.305 5.427 1.00 86.88 88 ARG A N 1
ATOM 688 C CA . ARG A 1 88 ? 11.072 4.586 4.006 1.00 86.88 88 ARG A CA 1
ATOM 689 C C . ARG A 1 88 ? 11.434 6.025 3.629 1.00 86.88 88 ARG A C 1
ATOM 691 O O . ARG A 1 88 ? 11.933 6.260 2.528 1.00 86.88 88 ARG A O 1
ATOM 698 N N . HIS A 1 89 ? 11.169 6.995 4.502 1.00 88.44 89 HIS A N 1
ATOM 699 C CA . HIS A 1 89 ? 11.523 8.392 4.262 1.00 88.44 89 HIS A CA 1
ATOM 700 C C . HIS A 1 89 ? 13.044 8.590 4.210 1.00 88.44 89 HIS A C 1
ATOM 702 O O . HIS A 1 89 ? 13.543 9.240 3.287 1.00 88.44 89 HIS A O 1
ATOM 708 N N . ILE A 1 90 ? 13.777 7.982 5.148 1.00 90.94 90 ILE A N 1
ATOM 709 C CA . ILE A 1 90 ? 15.245 7.996 5.180 1.00 90.94 90 ILE A CA 1
ATOM 710 C C . ILE A 1 90 ? 15.810 7.330 3.921 1.00 90.94 90 ILE A C 1
ATOM 712 O O . ILE A 1 90 ? 16.606 7.956 3.224 1.00 90.94 90 ILE A O 1
ATOM 716 N N . ASP A 1 91 ? 15.320 6.147 3.544 1.00 87.19 91 ASP A N 1
ATOM 717 C CA . ASP A 1 91 ? 15.762 5.429 2.340 1.00 87.19 91 ASP A CA 1
ATOM 718 C C . ASP A 1 91 ? 15.581 6.269 1.062 1.00 87.19 91 ASP A C 1
ATOM 720 O O . ASP A 1 91 ? 16.435 6.288 0.168 1.00 87.19 91 ASP A O 1
ATOM 724 N N . ILE A 1 92 ? 14.469 7.009 0.964 1.00 82.56 92 ILE A N 1
ATOM 725 C CA . ILE A 1 92 ? 14.209 7.926 -0.154 1.00 82.56 92 ILE A CA 1
ATOM 726 C C . ILE A 1 92 ? 15.224 9.075 -0.170 1.00 82.56 92 ILE A C 1
ATOM 728 O O . ILE A 1 92 ? 15.693 9.458 -1.249 1.00 82.56 92 ILE A O 1
ATOM 732 N N . LEU A 1 93 ? 15.542 9.655 0.990 1.00 87.88 93 LEU A N 1
ATOM 733 C CA . LEU A 1 93 ? 16.535 10.725 1.096 1.00 87.88 93 LEU A CA 1
ATOM 734 C C . LEU A 1 93 ? 17.940 10.212 0.769 1.00 87.88 93 LEU A C 1
ATOM 736 O O . LEU A 1 93 ? 18.630 10.843 -0.032 1.00 87.88 93 LEU A O 1
ATOM 740 N N . ASP A 1 94 ? 18.328 9.047 1.283 1.00 89.50 94 ASP A N 1
ATOM 741 C CA . ASP A 1 94 ? 19.632 8.430 1.032 1.00 89.50 94 ASP A CA 1
ATOM 742 C C . ASP A 1 94 ? 19.831 8.086 -0.445 1.00 89.50 94 ASP A C 1
ATOM 744 O O . ASP A 1 94 ? 20.872 8.398 -1.034 1.00 89.50 94 ASP A O 1
ATOM 748 N N . ALA A 1 95 ? 18.799 7.557 -1.105 1.00 81.00 95 ALA A N 1
ATOM 749 C CA . ALA A 1 95 ? 18.831 7.329 -2.546 1.00 81.00 95 ALA A CA 1
ATOM 750 C C . ALA A 1 95 ? 19.023 8.636 -3.342 1.00 81.00 95 ALA A C 1
ATOM 752 O O . ALA A 1 95 ? 19.818 8.677 -4.288 1.00 81.00 95 ALA A O 1
ATOM 753 N N . LYS A 1 96 ? 18.332 9.720 -2.956 1.00 82.00 96 LYS A N 1
ATOM 754 C CA . LYS A 1 96 ? 18.486 11.043 -3.589 1.00 82.00 96 LYS A CA 1
ATOM 755 C C . LYS A 1 96 ? 19.886 11.612 -3.366 1.00 82.00 96 LYS A C 1
ATOM 757 O O . LYS A 1 96 ? 20.501 12.082 -4.321 1.00 82.00 96 LYS A O 1
ATOM 762 N N . ILE A 1 97 ? 20.404 11.533 -2.140 1.00 90.75 97 ILE A N 1
ATOM 763 C CA . ILE A 1 97 ? 21.759 11.971 -1.782 1.00 90.75 97 ILE A CA 1
ATOM 764 C C . ILE A 1 97 ? 22.792 11.225 -2.628 1.00 90.75 97 ILE A C 1
ATOM 766 O O . ILE A 1 97 ? 23.634 11.865 -3.257 1.00 90.75 97 ILE A O 1
ATOM 770 N N . LYS A 1 98 ? 22.697 9.892 -2.716 1.00 89.31 98 LYS A N 1
ATOM 771 C CA . LYS A 1 98 ? 23.589 9.066 -3.543 1.00 89.31 98 LYS A CA 1
ATOM 772 C C . LYS A 1 98 ? 23.564 9.493 -5.012 1.00 89.31 98 LYS A C 1
ATOM 774 O O . LYS A 1 98 ? 24.621 9.665 -5.616 1.00 89.31 98 LYS A O 1
ATOM 779 N N . SER A 1 99 ? 22.375 9.713 -5.577 1.00 82.25 99 SER A N 1
ATOM 780 C CA . SER A 1 99 ? 22.232 10.1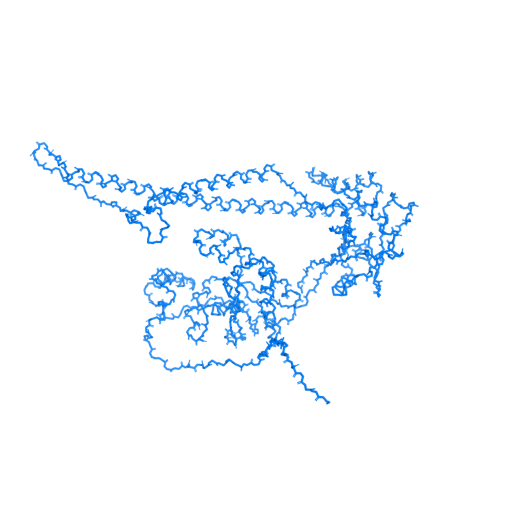67 -6.967 1.00 82.25 99 SER A CA 1
ATOM 781 C C . SER A 1 99 ? 22.857 11.545 -7.199 1.00 82.25 99 SER A C 1
ATOM 783 O O . SER A 1 99 ? 23.525 11.742 -8.212 1.00 82.25 99 SER A O 1
ATOM 785 N N . VAL A 1 100 ? 22.636 12.504 -6.294 1.00 85.75 100 VAL A N 1
ATOM 786 C CA . VAL A 1 100 ? 23.189 13.861 -6.428 1.00 85.75 100 VAL A CA 1
ATOM 787 C C . VAL A 1 100 ? 24.709 13.845 -6.255 1.00 85.75 100 VAL A C 1
ATOM 789 O O . VAL A 1 100 ? 25.398 14.503 -7.029 1.00 85.75 100 VAL A O 1
ATOM 792 N N . LYS A 1 101 ? 25.250 13.055 -5.315 1.00 93.06 101 LYS A N 1
ATOM 793 C CA . LYS A 1 101 ? 26.702 12.862 -5.151 1.00 93.06 101 LYS A CA 1
ATOM 794 C C . LYS A 1 101 ? 27.356 12.342 -6.435 1.00 93.06 101 LYS A C 1
ATOM 796 O O . LYS A 1 101 ? 28.327 12.936 -6.892 1.00 93.06 101 LYS A O 1
ATOM 801 N N . ALA A 1 102 ? 26.780 11.312 -7.057 1.00 89.31 102 ALA A N 1
ATOM 802 C CA . ALA A 1 102 ? 27.282 10.774 -8.324 1.00 89.31 102 ALA A CA 1
ATOM 803 C C . ALA A 1 102 ? 27.236 11.810 -9.467 1.00 89.31 102 ALA A C 1
ATOM 805 O O . ALA A 1 102 ? 28.135 11.872 -10.307 1.00 89.31 102 ALA A O 1
ATOM 806 N N . GLU A 1 103 ? 26.203 12.659 -9.507 1.00 86.56 103 GLU A N 1
ATOM 807 C CA . GLU A 1 103 ? 26.117 13.743 -10.491 1.00 86.56 103 GLU A CA 1
ATOM 808 C C . GLU A 1 103 ? 27.178 14.827 -10.245 1.00 86.56 103 GLU A C 1
ATOM 810 O O . GLU A 1 103 ? 27.829 15.264 -11.192 1.00 86.56 103 GLU A O 1
ATOM 815 N N . ILE A 1 104 ? 27.403 15.219 -8.986 1.00 93.12 104 ILE A N 1
ATOM 816 C CA . ILE A 1 104 ? 28.470 16.152 -8.591 1.00 93.12 104 ILE A CA 1
ATOM 817 C C . ILE A 1 104 ? 29.834 15.606 -9.009 1.00 93.12 104 ILE A C 1
ATOM 819 O O . ILE A 1 104 ? 30.612 16.340 -9.612 1.00 93.12 104 ILE A O 1
ATOM 823 N N . GLU A 1 105 ? 30.116 14.333 -8.737 1.00 94.62 105 GLU A N 1
ATOM 824 C CA . GLU A 1 105 ? 31.376 13.685 -9.108 1.00 94.62 105 GLU A CA 1
ATOM 825 C C . GLU A 1 105 ? 31.589 13.704 -10.628 1.00 94.62 105 GLU A C 1
ATOM 827 O O . GLU A 1 105 ? 32.643 14.126 -11.113 1.00 94.62 105 GLU A O 1
ATOM 832 N N . ARG A 1 106 ? 30.550 13.356 -11.398 1.00 92.31 106 ARG A N 1
ATOM 833 C CA . ARG A 1 106 ? 30.581 13.416 -12.864 1.00 92.31 106 ARG A CA 1
ATOM 834 C C . ARG A 1 106 ? 30.848 14.832 -13.378 1.00 92.31 106 ARG A C 1
ATOM 836 O O . ARG A 1 106 ? 31.664 15.005 -14.282 1.00 92.31 106 ARG A O 1
ATOM 843 N N . LEU A 1 107 ? 30.150 15.836 -12.846 1.00 90.50 107 LEU A N 1
ATOM 844 C CA . LEU A 1 107 ? 30.328 17.236 -13.248 1.00 90.50 107 LEU A CA 1
ATOM 845 C C . LEU A 1 107 ? 31.726 17.741 -12.870 1.00 90.50 107 LEU A C 1
ATOM 847 O O . LEU A 1 107 ? 32.373 18.389 -13.688 1.00 90.50 107 LEU A O 1
ATOM 851 N N . ASN A 1 108 ? 32.217 17.389 -11.679 1.00 94.62 108 ASN A N 1
ATOM 852 C CA . ASN A 1 108 ? 33.559 17.739 -11.221 1.00 94.62 108 ASN A CA 1
ATOM 853 C C . ASN A 1 108 ? 34.633 17.159 -12.147 1.00 94.62 108 ASN A C 1
ATOM 855 O O . ASN A 1 108 ? 35.533 17.880 -12.569 1.00 94.62 108 ASN A O 1
ATOM 859 N N . LYS A 1 109 ? 34.499 15.881 -12.528 1.00 94.06 109 LYS A N 1
ATOM 860 C CA . LYS A 1 109 ? 35.408 15.223 -13.473 1.00 94.06 109 LYS A CA 1
ATOM 861 C C . LYS A 1 109 ? 35.431 15.934 -14.828 1.00 94.06 109 LYS A C 1
ATOM 863 O O . LYS A 1 109 ? 36.508 16.257 -15.315 1.00 94.06 109 LYS A O 1
ATOM 868 N N . ARG A 1 110 ? 34.264 16.253 -15.401 1.00 91.62 110 ARG A N 1
ATOM 869 C CA . ARG A 1 110 ? 34.178 16.997 -16.675 1.00 91.62 110 ARG A CA 1
ATOM 870 C C . ARG A 1 110 ? 34.813 18.385 -16.584 1.00 91.62 110 ARG A C 1
ATOM 872 O O . ARG A 1 110 ? 35.555 18.784 -17.473 1.00 91.62 110 ARG A O 1
ATOM 879 N N . LEU A 1 111 ? 34.556 19.113 -15.496 1.00 92.62 111 LEU A N 1
ATOM 880 C CA . LEU A 1 111 ? 35.155 20.430 -15.264 1.00 92.62 111 LEU A CA 1
ATOM 881 C C . LEU A 1 111 ? 36.680 20.344 -15.098 1.00 92.62 111 LEU A C 1
ATOM 883 O O . LEU A 1 111 ? 37.386 21.197 -15.629 1.00 92.62 111 LEU A O 1
ATOM 887 N N . LYS A 1 112 ? 37.195 19.320 -14.405 1.00 93.62 112 LYS A N 1
ATOM 888 C CA . LYS A 1 112 ? 38.637 19.069 -14.261 1.00 93.62 112 LYS A CA 1
ATOM 889 C C . LYS A 1 112 ? 39.285 18.771 -15.615 1.00 93.62 112 LYS A C 1
ATOM 891 O O . LYS A 1 112 ? 40.237 19.451 -15.983 1.00 93.62 112 LYS A O 1
ATOM 896 N N . ASN A 1 113 ? 38.720 17.835 -16.375 1.00 91.06 113 ASN A N 1
ATOM 897 C CA . ASN A 1 113 ? 39.191 17.480 -17.714 1.00 91.06 113 ASN A CA 1
ATOM 898 C C . ASN A 1 113 ? 39.239 18.703 -18.646 1.00 91.06 113 ASN A C 1
ATOM 900 O O . ASN A 1 113 ? 40.224 18.905 -19.351 1.00 91.06 113 ASN A O 1
ATOM 904 N N . HIS A 1 114 ? 38.215 19.561 -18.609 1.00 90.12 114 HIS A N 1
ATOM 905 C CA . HIS A 1 114 ? 38.199 20.776 -19.423 1.00 90.12 114 HIS A CA 1
ATOM 906 C C . HIS A 1 114 ? 39.233 21.818 -18.977 1.00 90.12 114 HIS A C 1
ATOM 908 O O . HIS A 1 114 ? 39.859 22.449 -19.820 1.00 90.12 114 HIS A O 1
ATOM 914 N N . ARG A 1 115 ? 39.454 21.994 -17.664 1.00 90.44 115 ARG A N 1
ATOM 915 C CA . ARG A 1 115 ? 40.529 22.867 -17.146 1.00 90.44 115 ARG A CA 1
ATOM 916 C C . ARG A 1 115 ? 41.901 22.390 -17.606 1.00 90.44 115 ARG A C 1
ATOM 918 O O . ARG A 1 115 ? 42.740 23.186 -18.011 1.00 90.44 115 ARG A O 1
ATOM 925 N N . GLU A 1 116 ? 42.115 21.084 -17.556 1.00 90.25 116 GLU A N 1
ATOM 926 C CA . GLU A 1 116 ? 43.336 20.454 -18.033 1.00 90.25 116 GLU A CA 1
ATOM 927 C C . GLU A 1 116 ? 43.536 20.610 -19.546 1.00 90.25 116 GLU A C 1
ATOM 929 O O . GLU A 1 116 ? 44.667 20.810 -19.984 1.00 90.25 116 GLU A O 1
ATOM 934 N N . TYR A 1 117 ? 42.458 20.524 -20.332 1.00 90.25 117 TYR A N 1
ATOM 935 C CA . TYR A 1 117 ? 42.460 20.846 -21.759 1.00 90.25 117 TYR A CA 1
ATOM 936 C C . TYR A 1 117 ? 42.839 22.313 -21.994 1.00 90.25 117 TYR A C 1
ATOM 938 O O . TYR A 1 117 ? 43.793 22.571 -22.719 1.00 90.25 117 TYR A O 1
ATOM 946 N N . ALA A 1 118 ? 42.173 23.257 -21.321 1.00 87.25 118 ALA A N 1
ATOM 947 C CA . ALA A 1 118 ? 42.439 24.687 -21.471 1.00 87.25 118 ALA A CA 1
ATOM 948 C C . ALA A 1 118 ? 43.898 25.048 -21.131 1.00 87.25 118 ALA A C 1
ATOM 950 O O . ALA A 1 118 ? 44.552 25.749 -21.896 1.00 87.25 118 ALA A O 1
ATOM 951 N N . SER A 1 119 ? 44.452 24.492 -20.046 1.00 87.19 119 SER A N 1
ATOM 952 C CA . SER A 1 119 ? 45.867 24.685 -19.688 1.00 87.19 119 SER A CA 1
ATOM 953 C C . SER A 1 119 ? 46.829 24.080 -20.720 1.00 87.19 119 SER A C 1
ATOM 955 O O . SER A 1 119 ? 47.894 24.638 -20.986 1.00 87.19 119 SER A O 1
ATOM 957 N N . ALA A 1 120 ? 46.475 22.939 -21.321 1.00 87.12 120 ALA A N 1
ATOM 958 C CA . ALA A 1 120 ? 47.275 22.339 -22.384 1.00 87.12 120 ALA A CA 1
ATOM 959 C C . ALA A 1 120 ? 47.246 23.187 -23.666 1.00 87.12 120 ALA A C 1
ATOM 961 O O . ALA A 1 120 ? 48.292 23.362 -24.286 1.00 87.12 120 ALA A O 1
ATOM 962 N N . VAL A 1 121 ? 46.086 23.752 -24.020 1.00 86.88 121 VAL A N 1
ATOM 963 C CA . VAL A 1 121 ? 45.929 24.691 -25.143 1.00 86.88 121 VAL A CA 1
ATOM 964 C C . VAL A 1 121 ? 46.750 25.957 -24.912 1.00 86.88 121 VAL A C 1
ATOM 966 O O . VAL A 1 121 ? 47.465 26.389 -25.805 1.00 86.88 121 VAL A O 1
ATOM 969 N N . GLU A 1 122 ? 46.720 26.526 -23.709 1.00 85.88 122 GLU A N 1
ATOM 970 C CA . GLU A 1 122 ? 47.506 27.717 -23.376 1.00 85.88 122 GLU A CA 1
ATOM 971 C C . GLU A 1 122 ? 49.016 27.467 -23.518 1.00 85.88 122 GLU A C 1
ATOM 973 O O . GLU A 1 122 ? 49.727 28.250 -24.149 1.00 85.88 122 GLU A O 1
ATOM 978 N N . LYS A 1 123 ? 49.509 26.332 -23.001 1.00 84.38 123 LYS A N 1
ATOM 979 C CA . LYS A 1 123 ? 50.913 25.913 -23.162 1.00 84.38 123 LYS A CA 1
ATOM 980 C C . LYS A 1 123 ? 51.283 25.694 -24.627 1.00 84.38 123 LYS A C 1
ATOM 982 O O . LYS A 1 123 ? 52.366 26.101 -25.042 1.00 84.38 123 LYS A O 1
ATOM 987 N N . PHE A 1 124 ? 50.394 25.066 -25.394 1.00 85.19 124 PHE A N 1
ATOM 988 C CA . PHE A 1 124 ? 50.563 24.846 -26.828 1.00 85.19 124 PHE A CA 1
ATOM 989 C C . PHE A 1 124 ? 50.660 26.177 -27.587 1.00 85.19 124 PHE A C 1
ATOM 991 O O . PHE A 1 124 ? 51.637 26.414 -28.293 1.00 85.19 124 PHE A O 1
ATOM 998 N N . ASN A 1 125 ? 49.719 27.093 -27.349 1.00 84.75 125 ASN A N 1
ATOM 999 C CA . ASN A 1 125 ? 49.693 28.418 -27.966 1.00 84.75 125 ASN A CA 1
ATOM 1000 C C . ASN A 1 125 ? 50.930 29.249 -27.592 1.00 84.75 125 ASN A C 1
ATOM 1002 O O . ASN A 1 125 ? 51.500 29.923 -28.448 1.00 84.75 125 ASN A O 1
ATOM 1006 N N . LYS A 1 126 ? 51.392 29.176 -26.335 1.00 84.25 126 LYS A N 1
ATOM 1007 C CA . LYS A 1 126 ? 52.615 29.860 -25.884 1.00 84.25 126 LYS A CA 1
ATOM 1008 C C . LYS A 1 126 ? 53.874 29.300 -26.553 1.00 84.25 126 LYS A C 1
ATOM 1010 O O . LYS A 1 126 ? 54.741 30.078 -26.934 1.00 84.25 126 LYS A O 1
ATOM 1015 N N . ALA A 1 127 ? 53.960 27.980 -26.731 1.00 80.75 127 ALA A N 1
ATOM 1016 C CA . ALA A 1 127 ? 55.074 27.338 -27.431 1.00 80.75 127 ALA A CA 1
ATOM 1017 C C . ALA A 1 127 ? 55.140 27.721 -28.921 1.00 80.75 127 ALA A C 1
ATOM 1019 O O . ALA A 1 127 ? 56.236 27.818 -29.463 1.00 80.75 127 ALA A O 1
ATOM 1020 N N . ILE A 1 128 ? 53.991 27.976 -29.560 1.00 80.38 128 ILE A N 1
ATOM 1021 C CA . ILE A 1 128 ? 53.918 28.494 -30.937 1.00 80.38 128 ILE A CA 1
ATOM 1022 C C . ILE A 1 128 ? 54.313 29.974 -30.992 1.00 80.38 128 ILE A C 1
ATOM 1024 O O . ILE A 1 128 ? 55.118 30.367 -31.829 1.00 80.38 128 ILE A O 1
ATOM 1028 N N . LYS A 1 129 ? 53.752 30.803 -30.101 1.00 81.06 129 LYS A N 1
ATOM 1029 C CA . LYS A 1 129 ? 53.933 32.264 -30.128 1.00 81.06 129 LYS A CA 1
ATOM 1030 C C . LYS A 1 129 ? 55.332 32.713 -29.683 1.00 81.06 129 LYS A C 1
ATOM 1032 O O . LYS A 1 129 ? 55.792 33.770 -30.100 1.00 81.06 129 LYS A O 1
ATOM 1037 N N . SER A 1 130 ? 56.005 31.942 -28.827 1.00 77.25 130 SER A N 1
ATOM 1038 C CA . SER A 1 130 ? 57.351 32.254 -28.324 1.00 77.25 130 SER A CA 1
ATOM 1039 C C . SER A 1 130 ? 58.222 30.990 -28.276 1.00 77.25 130 SER A C 1
ATOM 1041 O O . SER A 1 130 ? 58.346 30.366 -27.215 1.00 77.25 130 SER A O 1
ATOM 1043 N N . PRO A 1 131 ? 58.822 30.586 -29.413 1.00 71.50 131 PRO A N 1
ATOM 1044 C CA . PRO A 1 131 ? 59.626 29.372 -29.500 1.00 71.50 131 PRO A CA 1
ATOM 1045 C C . PRO A 1 131 ? 60.909 29.508 -28.675 1.00 71.50 131 PRO A C 1
ATOM 1047 O O . PRO A 1 131 ? 61.731 30.392 -28.913 1.00 71.50 131 PRO A O 1
ATOM 1050 N N . GLN A 1 132 ? 61.110 28.621 -27.701 1.00 68.56 132 GLN A N 1
ATOM 1051 C CA . GLN A 1 132 ? 62.388 28.545 -26.993 1.00 68.56 132 GLN A CA 1
ATOM 1052 C C . GLN A 1 132 ? 63.430 27.867 -27.881 1.00 68.56 132 GLN A C 1
ATOM 1054 O O . GLN A 1 132 ? 63.177 26.775 -28.392 1.00 68.56 132 GLN A O 1
ATOM 1059 N N . LYS A 1 133 ? 64.612 28.471 -28.013 1.00 70.31 133 LYS A N 1
ATOM 1060 C CA . LYS A 1 133 ? 65.753 27.852 -28.695 1.00 70.31 133 LYS A CA 1
ATOM 1061 C C . LYS A 1 133 ? 66.472 26.864 -27.764 1.00 70.31 133 LYS A C 1
ATOM 1063 O O . LYS A 1 133 ? 66.482 27.037 -26.544 1.00 70.31 133 LYS A O 1
ATOM 1068 N N . THR A 1 134 ? 67.018 25.790 -28.319 1.00 66.50 134 THR A N 1
ATOM 1069 C CA . THR A 1 134 ? 67.963 24.895 -27.642 1.00 66.50 134 THR A CA 1
ATOM 1070 C C . THR A 1 134 ? 69.315 25.596 -27.484 1.00 66.50 134 THR A C 1
ATOM 1072 O O . THR A 1 134 ? 69.522 26.674 -28.043 1.00 66.50 134 THR A O 1
ATOM 1075 N N . LYS A 1 135 ? 70.243 25.003 -26.716 1.00 63.69 135 LYS A N 1
ATOM 1076 C CA . LYS A 1 135 ? 71.607 25.546 -26.562 1.00 63.69 135 LYS A CA 1
ATOM 1077 C C . LYS A 1 135 ? 72.326 25.701 -27.915 1.00 63.69 135 LYS A C 1
ATOM 1079 O O . LYS A 1 135 ? 73.132 26.608 -28.059 1.00 63.69 135 LYS A O 1
ATOM 1084 N N . ASP A 1 136 ? 71.921 24.909 -28.908 1.00 68.44 136 ASP A N 1
ATOM 1085 C CA . ASP A 1 136 ? 72.456 24.895 -30.276 1.00 68.44 136 ASP A CA 1
ATOM 1086 C C . ASP A 1 136 ? 71.662 25.788 -31.258 1.00 68.44 136 ASP A C 1
ATOM 1088 O O . ASP A 1 136 ? 71.784 25.660 -32.473 1.00 68.44 136 ASP A O 1
ATOM 1092 N N . GLY A 1 137 ? 70.782 26.668 -30.762 1.00 63.97 137 GLY A N 1
ATOM 1093 C CA . GLY A 1 137 ? 70.072 27.665 -31.576 1.00 63.97 137 GLY A CA 1
ATOM 1094 C C . GLY A 1 137 ? 68.826 27.175 -32.332 1.00 63.97 137 GLY A C 1
ATOM 1095 O O . GLY A 1 137 ? 68.120 27.999 -32.920 1.00 63.97 137 GLY A O 1
ATOM 1096 N N . GLN A 1 138 ? 68.492 25.881 -32.280 1.00 64.81 138 GLN A N 1
ATOM 1097 C CA . GLN A 1 138 ? 67.302 25.313 -32.932 1.00 64.81 138 GLN A CA 1
ATOM 1098 C C . GLN A 1 138 ? 66.032 25.500 -32.087 1.00 64.81 138 GLN A C 1
ATOM 1100 O O . GLN A 1 138 ? 66.062 25.402 -30.864 1.00 64.81 138 GLN A O 1
ATOM 1105 N N . SER A 1 139 ? 64.878 25.739 -32.713 1.00 62.78 139 SER A N 1
ATOM 1106 C CA . SER A 1 139 ? 63.608 25.883 -31.978 1.00 62.78 139 SER A CA 1
ATOM 1107 C C . SER A 1 139 ? 63.159 24.550 -31.365 1.00 62.78 139 SER A C 1
ATOM 1109 O O . SER A 1 139 ? 63.056 23.542 -32.063 1.00 62.78 139 SER A O 1
ATOM 1111 N N . LYS A 1 140 ? 62.837 24.531 -30.063 1.00 70.88 140 LYS A N 1
ATOM 1112 C CA . LYS A 1 140 ? 62.267 23.349 -29.394 1.00 70.88 140 LYS A CA 1
ATOM 1113 C C . LYS A 1 140 ? 60.946 22.937 -30.054 1.00 70.88 140 LYS A C 1
ATOM 1115 O O . LYS A 1 140 ? 60.086 23.772 -30.329 1.00 70.88 140 LYS A O 1
ATOM 1120 N N . LYS A 1 141 ? 60.761 21.627 -30.249 1.00 68.94 141 LYS A N 1
ATOM 1121 C CA . LYS A 1 141 ? 59.579 21.043 -30.904 1.00 68.94 141 LYS A CA 1
ATOM 1122 C C . LYS A 1 141 ? 58.303 21.301 -30.090 1.00 68.94 141 LYS A C 1
ATOM 1124 O O . LYS A 1 141 ? 58.263 21.021 -28.891 1.00 68.94 141 LYS A O 1
ATOM 1129 N N . VAL A 1 142 ? 57.252 21.801 -30.748 1.00 67.00 142 VAL A N 1
ATOM 1130 C CA . VAL A 1 142 ? 55.953 22.073 -30.109 1.00 67.00 142 VAL A CA 1
ATOM 1131 C C . VAL A 1 142 ? 55.302 20.748 -29.665 1.00 67.00 142 VAL A C 1
ATOM 1133 O O . VAL A 1 142 ? 55.176 19.830 -30.482 1.00 67.00 142 VAL A O 1
ATOM 1136 N N . PRO A 1 143 ? 54.880 20.605 -28.393 1.00 69.25 143 PRO A N 1
ATOM 1137 C CA . PRO A 1 143 ? 54.207 19.397 -27.913 1.00 69.25 143 PRO A CA 1
ATOM 1138 C C . PRO A 1 143 ? 52.873 19.150 -28.631 1.00 69.25 143 PRO A C 1
ATOM 1140 O O . PRO A 1 143 ? 52.137 20.090 -28.905 1.00 69.25 143 PRO A O 1
ATOM 1143 N N . SER A 1 144 ? 52.499 17.890 -28.878 1.00 74.88 144 SER A N 1
ATOM 1144 C CA . SER A 1 144 ? 51.184 17.569 -29.458 1.00 74.88 144 SER A CA 1
ATOM 1145 C C . SER A 1 144 ? 50.045 17.733 -28.441 1.00 74.88 144 SER A C 1
ATOM 1147 O O . SER A 1 144 ? 50.115 17.235 -27.312 1.00 74.88 144 SER A O 1
ATOM 1149 N N . LEU A 1 145 ? 48.955 18.400 -28.843 1.00 78.88 145 LEU A N 1
ATOM 1150 C CA . LEU A 1 145 ? 47.762 18.573 -28.012 1.00 78.88 145 LEU A CA 1
ATOM 1151 C C . LEU A 1 145 ? 46.933 17.277 -27.981 1.00 78.88 145 LEU A C 1
ATOM 1153 O O . LEU A 1 145 ? 46.090 17.030 -28.836 1.00 78.88 145 LEU A O 1
ATOM 1157 N N . LYS A 1 146 ? 47.171 16.428 -26.976 1.00 81.44 146 LYS A N 1
ATOM 1158 C CA . LYS A 1 146 ? 46.473 15.133 -26.828 1.00 81.44 146 LYS A CA 1
ATOM 1159 C C . LYS A 1 146 ? 45.128 15.213 -26.085 1.00 81.44 146 LYS A C 1
ATOM 1161 O O . LYS A 1 146 ? 44.369 14.245 -26.095 1.00 81.44 146 LYS A O 1
ATOM 1166 N N . LYS A 1 147 ? 44.834 16.324 -25.398 1.00 83.75 147 LYS A N 1
ATOM 1167 C CA . LYS A 1 147 ? 43.598 16.505 -24.609 1.00 83.75 147 LYS A CA 1
ATOM 1168 C C . LYS A 1 147 ? 42.476 17.066 -25.487 1.00 83.75 147 LYS A C 1
ATOM 1170 O O . LYS A 1 147 ? 42.739 17.876 -26.366 1.00 83.75 147 LYS A O 1
ATOM 1175 N N . LYS A 1 148 ? 41.231 16.660 -25.221 1.00 84.00 148 LYS A N 1
ATOM 1176 C CA . LYS A 1 148 ? 40.033 17.096 -25.962 1.00 84.00 148 LYS A CA 1
ATOM 1177 C C . LYS A 1 148 ? 39.144 17.998 -25.108 1.00 84.00 148 LYS A C 1
ATOM 1179 O O . LYS A 1 148 ? 39.104 17.849 -23.885 1.00 84.00 148 LYS A O 1
ATOM 1184 N N . ALA A 1 149 ? 38.405 18.890 -25.760 1.00 83.25 149 ALA A N 1
ATOM 1185 C CA . ALA A 1 149 ? 37.399 19.716 -25.109 1.00 83.25 149 ALA A CA 1
ATOM 1186 C C . ALA A 1 149 ? 36.208 18.866 -24.622 1.00 83.25 149 ALA A C 1
ATOM 1188 O O . ALA A 1 149 ? 35.680 18.025 -25.342 1.00 83.25 149 ALA A O 1
ATOM 1189 N N . GLU A 1 150 ? 35.779 19.092 -23.379 1.00 87.06 150 GLU A N 1
ATOM 1190 C CA . GLU A 1 150 ? 34.586 18.466 -22.769 1.00 87.06 150 GLU A CA 1
ATOM 1191 C C . GLU A 1 150 ? 33.281 19.256 -22.974 1.00 87.06 150 GLU A C 1
ATOM 1193 O O . GLU A 1 150 ? 32.194 18.775 -22.620 1.00 87.06 150 GLU A O 1
ATOM 1198 N N . PHE A 1 151 ? 33.398 20.493 -23.458 1.00 85.50 151 PHE A N 1
ATOM 1199 C CA . PHE A 1 151 ? 32.303 21.430 -23.685 1.00 85.50 151 PHE A CA 1
ATOM 1200 C C . PHE A 1 151 ? 32.552 22.152 -25.000 1.00 85.50 151 PHE A C 1
ATOM 1202 O O . PHE A 1 151 ? 33.694 22.526 -25.265 1.00 85.50 151 PHE A O 1
ATOM 1209 N N . ASP A 1 152 ? 31.486 22.359 -25.764 1.00 77.69 152 ASP A N 1
ATOM 1210 C CA . ASP A 1 152 ? 31.529 23.184 -26.964 1.00 77.69 152 ASP A CA 1
ATOM 1211 C C . ASP A 1 152 ? 31.621 24.663 -26.567 1.00 77.69 152 ASP A C 1
ATOM 1213 O O . ASP A 1 152 ? 31.033 25.085 -25.561 1.00 77.69 152 ASP A O 1
ATOM 1217 N N . ASP A 1 153 ? 32.326 25.449 -27.378 1.00 72.44 153 ASP A N 1
ATOM 1218 C CA . ASP A 1 153 ? 32.476 26.896 -27.173 1.00 72.44 153 ASP A CA 1
ATOM 1219 C C . ASP A 1 153 ? 31.183 27.665 -27.491 1.00 72.44 153 ASP A C 1
ATOM 1221 O O . ASP A 1 153 ? 30.979 28.785 -27.021 1.00 72.44 153 ASP A O 1
ATOM 1225 N N . ALA A 1 154 ? 30.270 27.036 -28.236 1.00 71.00 154 ALA A N 1
ATOM 1226 C CA . ALA A 1 154 ? 28.976 27.597 -28.587 1.00 71.00 154 ALA A CA 1
ATOM 1227 C C . ALA A 1 154 ? 28.026 27.722 -27.380 1.00 71.00 154 ALA A C 1
ATOM 1229 O O . ALA A 1 154 ? 28.054 26.951 -26.414 1.00 71.00 154 ALA A O 1
ATOM 1230 N N . CYS A 1 155 ? 27.105 28.676 -27.472 1.00 70.31 155 CYS A N 1
ATOM 1231 C CA . CYS A 1 155 ? 25.933 28.729 -26.605 1.00 70.31 155 CYS A CA 1
ATOM 1232 C C . CYS A 1 155 ? 24.872 27.717 -27.086 1.00 70.31 155 CYS A C 1
ATOM 1234 O O . CYS A 1 155 ? 24.765 27.455 -28.286 1.00 70.31 155 CYS A O 1
ATOM 1236 N N . PRO A 1 156 ? 24.058 27.133 -26.188 1.00 66.94 156 PRO A N 1
ATOM 1237 C CA . PRO A 1 156 ? 22.967 26.263 -26.607 1.00 66.94 156 PRO A CA 1
ATOM 1238 C C . PRO A 1 156 ? 21.911 27.033 -27.407 1.00 66.94 156 PRO A C 1
ATOM 1240 O O . PRO A 1 156 ? 21.422 28.055 -26.933 1.00 66.94 156 PRO A O 1
ATOM 1243 N N . ILE A 1 157 ? 21.477 26.467 -28.540 1.00 58.16 157 ILE A N 1
ATOM 1244 C CA . ILE A 1 157 ? 20.419 27.007 -29.426 1.00 58.16 157 ILE A CA 1
ATOM 1245 C C . ILE A 1 157 ? 19.113 27.314 -28.666 1.00 58.16 157 ILE A C 1
ATOM 1247 O O . ILE A 1 157 ? 18.399 28.248 -29.002 1.00 58.16 157 ILE A O 1
ATOM 1251 N N . ASN A 1 158 ? 18.833 26.567 -27.591 1.00 56.41 158 ASN A N 1
ATOM 1252 C CA . ASN A 1 158 ? 17.625 26.712 -26.766 1.00 56.41 158 ASN A CA 1
ATOM 1253 C C . ASN A 1 158 ? 17.903 27.342 -25.385 1.00 56.41 158 ASN A C 1
ATOM 1255 O O . ASN A 1 158 ? 17.126 27.162 -24.441 1.00 56.41 158 ASN A O 1
ATOM 1259 N N . GLY A 1 159 ? 19.057 27.989 -25.208 1.00 50.72 159 GLY A N 1
ATOM 1260 C CA . GLY A 1 159 ? 19.399 28.687 -23.975 1.00 50.72 159 GLY A CA 1
ATOM 1261 C C . GLY A 1 159 ? 18.529 29.931 -23.814 1.00 50.72 159 GLY A C 1
ATOM 1262 O O . GLY A 1 159 ? 18.548 30.810 -24.662 1.00 50.72 159 GLY A O 1
ATOM 1263 N N . GLN A 1 160 ? 17.779 30.012 -22.712 1.00 52.84 160 GLN A N 1
ATOM 1264 C CA . GLN A 1 160 ? 17.132 31.248 -22.244 1.00 52.84 160 GLN A CA 1
ATOM 1265 C C . GLN A 1 160 ? 18.092 32.458 -22.332 1.00 52.84 160 GLN A C 1
ATOM 1267 O O . GLN A 1 160 ? 19.302 32.225 -22.249 1.00 52.84 160 GLN A O 1
ATOM 1272 N N . PRO A 1 161 ? 17.599 33.715 -22.442 1.00 50.88 161 PRO A N 1
ATOM 1273 C CA . PRO A 1 161 ? 18.304 34.902 -22.986 1.00 50.88 161 PRO A CA 1
ATOM 1274 C C . PRO A 1 161 ? 19.599 35.356 -22.278 1.00 50.88 161 PRO A C 1
ATOM 1276 O O . PRO A 1 161 ? 20.134 36.420 -22.547 1.00 50.88 161 PRO A O 1
ATOM 1279 N N . HIS A 1 162 ? 20.140 34.562 -21.363 1.00 59.69 162 HIS A N 1
ATOM 1280 C CA . HIS A 1 162 ? 21.304 34.863 -20.542 1.00 59.69 162 HIS A CA 1
ATOM 1281 C C . HIS A 1 162 ? 22.660 34.680 -21.254 1.00 59.69 162 HIS A C 1
ATOM 1283 O O . HIS A 1 162 ? 23.682 34.888 -20.607 1.00 59.69 162 HIS A O 1
ATOM 1289 N N . GLY A 1 163 ? 22.696 34.208 -22.510 1.00 67.06 163 GLY A N 1
ATOM 1290 C CA . GLY A 1 163 ? 23.925 34.132 -23.323 1.00 67.06 163 GLY A CA 1
ATOM 1291 C C . GLY A 1 163 ? 25.048 33.231 -22.780 1.00 67.06 163 GLY A C 1
ATOM 1292 O O . GLY A 1 163 ? 26.216 33.473 -23.062 1.00 67.06 163 GLY A O 1
ATOM 1293 N N . LYS A 1 164 ? 24.732 32.214 -21.963 1.00 74.94 164 LYS A N 1
ATOM 1294 C CA . LYS A 1 164 ? 25.749 31.391 -21.278 1.00 74.94 164 LYS A CA 1
ATOM 1295 C C . LYS A 1 164 ? 26.268 30.234 -22.135 1.00 74.94 164 LYS A C 1
ATOM 1297 O O . LYS A 1 164 ? 25.472 29.463 -22.671 1.00 74.94 164 LYS A O 1
ATOM 1302 N N . THR A 1 165 ? 27.585 30.022 -22.128 1.00 81.62 165 THR A N 1
ATOM 1303 C CA . THR A 1 165 ? 28.228 28.864 -22.780 1.00 81.62 165 THR A CA 1
ATOM 1304 C C . THR A 1 165 ? 27.941 27.551 -22.041 1.00 81.62 165 THR A C 1
ATOM 1306 O O . THR A 1 165 ? 27.578 27.540 -20.855 1.00 81.62 165 THR A O 1
ATOM 1309 N N . TYR A 1 166 ? 28.159 26.404 -22.694 1.00 76.88 166 TYR A N 1
ATOM 1310 C CA . TYR A 1 166 ? 27.994 25.088 -22.057 1.00 76.88 166 TYR A CA 1
ATOM 1311 C C . TYR A 1 166 ? 28.867 24.897 -20.806 1.00 76.88 166 TYR A C 1
ATOM 1313 O O . TYR A 1 166 ? 28.426 24.271 -19.831 1.00 76.88 166 TYR A O 1
ATOM 1321 N N . LEU A 1 167 ? 30.074 25.474 -20.782 1.00 84.88 167 LEU A N 1
ATOM 1322 C CA . LEU A 1 167 ? 30.942 25.475 -19.602 1.00 84.88 167 LEU A CA 1
ATOM 1323 C C . LEU A 1 167 ? 30.305 26.251 -18.439 1.00 84.88 167 LEU A C 1
ATOM 1325 O O . LEU A 1 167 ? 30.267 25.758 -17.308 1.00 84.88 167 LEU A O 1
ATOM 1329 N N . GLN A 1 168 ? 29.790 27.455 -18.700 1.00 84.00 168 GLN A N 1
ATOM 1330 C CA . GLN A 1 168 ? 29.152 28.297 -17.683 1.00 84.00 168 GLN A CA 1
ATOM 1331 C C . GLN A 1 168 ? 27.878 27.649 -17.128 1.00 84.00 168 GLN A C 1
ATOM 1333 O O . GLN A 1 168 ? 27.674 27.625 -15.911 1.00 84.00 168 GLN A O 1
ATOM 1338 N N . LEU A 1 169 ? 27.054 27.051 -17.992 1.00 81.75 169 LEU A N 1
ATOM 1339 C CA . LEU A 1 169 ? 25.871 26.292 -17.579 1.00 81.75 169 LEU A CA 1
ATOM 1340 C C . LEU A 1 169 ? 26.241 25.088 -16.712 1.00 81.75 169 LEU A C 1
ATOM 1342 O O . LEU A 1 169 ? 25.596 24.837 -15.695 1.00 81.75 169 LEU A O 1
ATOM 1346 N N . THR A 1 170 ? 27.314 24.380 -17.062 1.00 84.50 170 THR A N 1
ATOM 1347 C CA . THR A 1 170 ? 27.796 23.239 -16.277 1.00 84.50 170 THR A CA 1
ATOM 1348 C C . THR A 1 170 ? 28.324 23.674 -14.906 1.00 84.50 170 THR A C 1
ATOM 1350 O O . THR A 1 170 ? 28.024 23.023 -13.904 1.00 84.50 170 THR A O 1
ATOM 1353 N N . LYS A 1 171 ? 29.057 24.796 -14.819 1.00 88.81 171 LYS A N 1
ATOM 1354 C CA . LYS A 1 171 ? 29.489 25.387 -13.535 1.00 88.81 171 LYS A CA 1
ATOM 1355 C C . LYS A 1 171 ? 28.288 25.753 -12.657 1.00 88.81 171 LYS A C 1
ATOM 1357 O O . LYS A 1 171 ? 28.274 25.427 -11.469 1.00 88.81 171 LYS A O 1
ATOM 1362 N N . LEU A 1 172 ? 27.261 26.372 -13.244 1.00 85.44 172 LEU A N 1
ATOM 1363 C CA . LEU A 1 172 ? 26.023 26.706 -12.540 1.00 85.44 172 LEU A CA 1
ATOM 1364 C C . LEU A 1 172 ? 25.298 25.447 -12.050 1.00 85.44 172 LEU A C 1
ATOM 1366 O O . LEU A 1 172 ? 24.910 25.381 -10.883 1.00 85.44 172 LEU A O 1
ATOM 1370 N N . GLN A 1 173 ? 25.161 24.429 -12.903 1.00 84.88 173 GLN A N 1
ATOM 1371 C CA . GLN A 1 173 ? 24.568 23.145 -12.529 1.00 84.88 173 GLN A CA 1
ATOM 1372 C C . GLN A 1 173 ? 25.342 22.499 -11.376 1.00 84.88 173 GLN A C 1
ATOM 1374 O O . GLN A 1 173 ? 24.733 22.045 -10.412 1.00 84.88 173 GLN A O 1
ATOM 1379 N N . PHE A 1 174 ? 26.674 22.493 -11.430 1.00 90.88 174 PHE A N 1
ATOM 1380 C CA . PHE A 1 174 ? 27.517 21.961 -10.362 1.00 90.88 174 PHE A CA 1
ATOM 1381 C C . PHE A 1 174 ? 27.273 22.671 -9.023 1.00 90.88 174 PHE A C 1
ATOM 1383 O O . PHE A 1 174 ? 27.077 22.008 -8.002 1.00 90.88 174 PHE A O 1
ATOM 1390 N N . HIS A 1 175 ? 27.201 24.005 -9.029 1.00 89.69 175 HIS A N 1
ATOM 1391 C CA . HIS A 1 175 ? 26.876 24.793 -7.839 1.00 89.69 175 HIS A CA 1
ATOM 1392 C C . HIS A 1 175 ? 25.472 24.474 -7.298 1.00 89.69 175 HIS A C 1
ATOM 1394 O O . HIS A 1 175 ? 25.302 24.186 -6.111 1.00 89.69 175 HIS A O 1
ATOM 1400 N N . GLN A 1 176 ? 24.464 24.439 -8.173 1.00 84.12 176 GLN A N 1
ATOM 1401 C CA . GLN A 1 176 ? 23.092 24.079 -7.803 1.00 84.12 176 GLN A CA 1
ATOM 1402 C C . GLN A 1 176 ? 23.012 22.670 -7.203 1.00 84.12 176 GLN A C 1
ATOM 1404 O O . GLN A 1 176 ? 22.299 22.457 -6.223 1.00 84.12 176 GLN A O 1
ATOM 1409 N N . LYS A 1 177 ? 23.773 21.712 -7.743 1.00 87.38 177 LYS A N 1
ATOM 1410 C CA . LYS A 1 177 ? 23.822 20.335 -7.240 1.00 87.38 177 LYS A CA 1
ATOM 1411 C C . LYS A 1 177 ? 24.477 20.244 -5.867 1.00 87.38 177 LYS A C 1
ATOM 1413 O O . LYS A 1 177 ? 23.951 19.538 -5.012 1.00 87.38 177 LYS A O 1
ATOM 1418 N N . LYS A 1 178 ? 25.548 21.002 -5.606 1.00 92.88 178 LYS A N 1
ATOM 1419 C CA . LYS A 1 178 ? 26.132 21.116 -4.256 1.00 92.88 178 LYS A CA 1
ATOM 1420 C C . LYS A 1 178 ? 25.130 21.675 -3.245 1.00 92.88 178 LYS A C 1
ATOM 1422 O O . LYS A 1 178 ? 24.963 21.097 -2.174 1.00 92.88 178 LYS A O 1
ATOM 1427 N N . ARG A 1 179 ? 24.403 22.740 -3.606 1.00 89.12 179 ARG A N 1
ATOM 1428 C CA . ARG A 1 179 ? 23.326 23.288 -2.764 1.00 89.12 179 ARG A CA 1
ATOM 1429 C C . ARG A 1 179 ? 22.222 22.256 -2.523 1.00 89.12 179 ARG A C 1
ATOM 1431 O O . ARG A 1 179 ? 21.779 22.086 -1.393 1.00 89.12 179 ARG A O 1
ATOM 1438 N N . GLN A 1 180 ? 21.806 21.537 -3.567 1.00 89.62 180 GLN A N 1
ATOM 1439 C CA . GLN A 1 180 ? 20.817 20.464 -3.460 1.00 89.62 180 GLN A CA 1
ATOM 1440 C C . GLN A 1 180 ? 21.278 19.357 -2.504 1.00 89.62 180 GLN A C 1
ATOM 1442 O O . GLN A 1 180 ? 20.480 18.896 -1.691 1.00 89.62 180 GLN A O 1
ATOM 1447 N N . LEU A 1 181 ? 22.547 18.946 -2.581 1.00 93.75 181 LEU A N 1
ATOM 1448 C CA . LEU A 1 181 ? 23.124 17.948 -1.684 1.00 93.75 181 LEU A CA 1
ATOM 1449 C C . LEU A 1 181 ? 23.050 18.407 -0.224 1.00 93.75 181 LEU A C 1
ATOM 1451 O O . LEU A 1 181 ? 22.536 17.659 0.603 1.00 93.75 181 LEU A O 1
ATOM 1455 N N . ARG A 1 182 ? 23.479 19.644 0.064 1.00 95.56 182 ARG A N 1
ATOM 1456 C CA . ARG A 1 182 ? 23.418 20.230 1.410 1.00 95.56 182 ARG A CA 1
ATOM 1457 C C . ARG A 1 182 ? 21.992 20.216 1.968 1.00 95.56 182 ARG A C 1
ATOM 1459 O O . ARG A 1 182 ? 21.771 19.667 3.040 1.00 95.56 182 ARG A O 1
ATOM 1466 N N . MET A 1 183 ? 21.013 20.702 1.201 1.00 94.25 183 MET A N 1
ATOM 1467 C CA . MET A 1 183 ? 19.605 20.697 1.627 1.00 94.25 183 MET A CA 1
ATOM 1468 C C . MET A 1 183 ? 19.071 19.283 1.899 1.00 94.25 183 MET A C 1
ATOM 1470 O O . MET A 1 183 ? 18.284 19.079 2.819 1.00 94.25 183 MET A O 1
ATOM 1474 N N . LEU A 1 184 ? 19.455 18.291 1.088 1.00 91.06 184 LEU A N 1
ATOM 1475 C CA . LEU A 1 184 ? 19.029 16.904 1.298 1.00 91.06 184 LEU A CA 1
ATOM 1476 C C . LEU A 1 184 ? 19.663 16.295 2.553 1.00 91.06 184 LEU A C 1
ATOM 1478 O O . LEU A 1 184 ? 18.983 15.568 3.272 1.00 91.06 184 LEU A O 1
ATOM 1482 N N . GLN A 1 185 ? 20.935 16.597 2.817 1.00 95.25 185 GLN A N 1
ATOM 1483 C CA . GLN A 1 185 ? 21.630 16.163 4.029 1.00 95.25 185 GLN A CA 1
ATOM 1484 C C . GLN A 1 185 ? 21.017 16.802 5.278 1.00 95.25 185 GLN A C 1
ATOM 1486 O O . GLN A 1 185 ? 20.718 16.085 6.226 1.00 95.25 185 GLN A O 1
ATOM 1491 N N . GLU A 1 186 ? 20.743 18.107 5.250 1.00 95.31 186 GLU A N 1
ATOM 1492 C CA . GLU A 1 186 ? 20.064 18.817 6.342 1.00 95.31 186 GLU A CA 1
ATOM 1493 C C . GLU A 1 186 ? 18.682 18.212 6.626 1.00 95.31 186 GLU A C 1
ATOM 1495 O O . GLU A 1 186 ? 18.387 17.861 7.766 1.00 95.31 186 GLU A O 1
ATOM 1500 N N . ARG A 1 187 ? 17.861 17.984 5.589 1.00 93.94 187 ARG A N 1
ATOM 1501 C CA . ARG A 1 187 ? 16.549 17.325 5.733 1.00 93.94 187 ARG A CA 1
ATOM 1502 C C . ARG A 1 187 ? 16.658 15.925 6.329 1.00 93.94 187 ARG A C 1
ATOM 1504 O O . ARG A 1 187 ? 15.850 15.556 7.174 1.00 93.94 187 ARG A O 1
ATOM 1511 N N . ARG A 1 188 ? 17.651 15.140 5.903 1.00 94.50 188 ARG A N 1
ATOM 1512 C CA . ARG A 1 188 ? 17.901 13.807 6.464 1.00 94.50 188 ARG A CA 1
ATOM 1513 C C . ARG A 1 188 ? 18.224 13.897 7.954 1.00 94.50 188 ARG A C 1
ATOM 1515 O O . ARG A 1 188 ? 17.615 13.179 8.741 1.00 94.50 188 ARG A O 1
ATOM 1522 N N . SER A 1 189 ? 19.126 14.796 8.339 1.00 93.88 189 SER A N 1
ATOM 1523 C CA . SER A 1 189 ? 19.475 15.022 9.743 1.00 93.88 189 SER A CA 1
ATOM 1524 C C . SER A 1 189 ? 18.274 15.490 10.565 1.00 93.88 189 SER A C 1
ATOM 1526 O O . SER A 1 189 ? 18.087 15.020 11.681 1.00 93.88 189 SER A O 1
ATOM 1528 N N . GLN A 1 190 ? 17.414 16.347 10.008 1.00 93.94 190 GLN A N 1
ATOM 1529 C CA . GLN A 1 190 ? 16.174 16.781 10.660 1.00 93.94 190 GLN A CA 1
ATOM 1530 C C . GLN A 1 190 ? 15.202 15.620 10.905 1.00 93.94 190 GLN A C 1
ATOM 1532 O O . GLN A 1 190 ? 14.612 15.546 11.977 1.00 93.94 190 GLN A O 1
ATOM 1537 N N . VAL A 1 191 ? 15.041 14.702 9.947 1.00 91.44 191 VAL A N 1
ATOM 1538 C CA . VAL A 1 191 ? 14.161 13.525 10.097 1.00 91.44 191 VAL A CA 1
ATOM 1539 C C . VAL A 1 191 ? 14.681 12.572 11.171 1.00 91.44 191 VAL A C 1
ATOM 1541 O O . VAL A 1 191 ? 13.888 12.043 11.945 1.00 91.44 191 VAL A O 1
ATOM 1544 N N . ILE A 1 192 ? 16.001 12.384 11.240 1.00 92.50 192 ILE A N 1
ATOM 1545 C CA . ILE A 1 192 ? 16.640 11.582 12.290 1.00 92.50 192 ILE A CA 1
ATOM 1546 C C . ILE A 1 192 ? 16.457 12.263 13.650 1.00 92.50 192 ILE A C 1
ATOM 1548 O O . ILE A 1 192 ? 15.976 11.629 14.581 1.00 92.50 192 ILE A O 1
ATOM 1552 N N . LYS A 1 193 ? 16.746 13.568 13.741 1.00 94.00 193 LYS A N 1
ATOM 1553 C CA . LYS A 1 193 ? 16.594 14.355 14.975 1.00 94.00 193 LYS A CA 1
ATOM 1554 C C . LYS A 1 193 ? 15.149 14.388 15.479 1.00 94.00 193 LYS A C 1
ATOM 1556 O O . LYS A 1 193 ? 14.927 14.372 16.680 1.00 94.00 193 LYS A O 1
ATOM 1561 N N . ARG A 1 194 ? 14.165 14.446 14.576 1.00 89.75 194 ARG A N 1
ATOM 1562 C CA . ARG A 1 194 ? 12.735 14.445 14.923 1.00 89.75 194 ARG A CA 1
ATOM 1563 C C . ARG A 1 194 ? 12.281 13.126 15.563 1.00 89.75 194 ARG A C 1
ATOM 1565 O O . ARG A 1 194 ? 11.263 13.139 16.247 1.00 89.75 194 ARG A O 1
ATOM 1572 N N . GLY A 1 195 ? 12.993 12.023 15.326 1.00 88.19 195 GLY A N 1
ATOM 1573 C CA . GLY A 1 195 ? 12.613 10.703 15.822 1.00 88.19 195 GLY A CA 1
ATOM 1574 C C . GLY A 1 195 ? 11.316 10.168 15.205 1.00 88.19 195 GLY A C 1
ATOM 1575 O O . GLY A 1 195 ? 10.784 10.704 14.224 1.00 88.19 195 GLY A O 1
ATOM 1576 N N . ILE A 1 196 ? 10.826 9.069 15.775 1.00 89.62 196 ILE A N 1
ATOM 1577 C CA . ILE A 1 196 ? 9.568 8.437 15.375 1.00 89.62 196 ILE A CA 1
ATOM 1578 C C . ILE A 1 196 ? 8.420 9.284 15.926 1.00 89.62 196 ILE A C 1
ATOM 1580 O O . ILE A 1 196 ? 8.318 9.492 17.130 1.00 89.62 196 ILE A O 1
ATOM 1584 N N . LYS A 1 197 ? 7.538 9.758 15.042 1.00 86.50 197 LYS A N 1
ATOM 1585 C CA . LYS A 1 197 ? 6.269 10.371 15.446 1.00 86.50 197 LYS A CA 1
ATOM 1586 C C . LYS A 1 197 ? 5.129 9.442 15.076 1.00 86.50 197 LYS A C 1
ATOM 1588 O O . LYS A 1 197 ? 4.866 9.242 13.890 1.00 86.50 197 LYS A O 1
ATOM 1593 N N . VAL A 1 198 ? 4.476 8.899 16.094 1.00 88.56 198 VAL A N 1
ATOM 1594 C CA . VAL A 1 198 ? 3.271 8.087 15.940 1.00 88.56 198 VAL A CA 1
ATOM 1595 C C . VAL A 1 198 ? 2.070 9.016 15.832 1.00 88.56 198 VAL A C 1
ATOM 1597 O O . VAL A 1 198 ? 1.965 9.987 16.579 1.00 88.56 198 VAL A O 1
ATOM 1600 N N . ASN A 1 199 ? 1.190 8.754 14.868 1.00 85.31 199 ASN A N 1
ATOM 1601 C CA . ASN A 1 199 ? -0.064 9.480 14.735 1.00 85.31 199 ASN A CA 1
ATOM 1602 C C . ASN A 1 199 ? -1.180 8.657 15.379 1.00 85.31 199 ASN A C 1
ATOM 1604 O O . ASN A 1 199 ? -1.756 7.791 14.731 1.00 85.31 199 ASN A O 1
ATOM 1608 N N . LEU A 1 200 ? -1.501 8.946 16.637 1.00 81.62 200 LEU A N 1
ATOM 1609 C CA . LEU A 1 200 ? -2.597 8.275 17.341 1.00 81.62 200 LEU A CA 1
ATOM 1610 C C . LEU A 1 200 ? -3.991 8.759 16.889 1.00 81.62 200 LEU A C 1
ATOM 1612 O O . LEU A 1 200 ? -5.004 8.217 17.319 1.00 81.62 200 LEU A O 1
ATOM 1616 N N . GLY A 1 201 ? -4.062 9.704 15.944 1.00 68.69 201 GLY A N 1
ATOM 1617 C CA . GLY A 1 201 ? -5.298 10.336 15.487 1.00 68.69 201 GLY A CA 1
ATOM 1618 C C . GLY A 1 201 ? -5.647 11.591 16.287 1.00 68.69 201 GLY A C 1
ATOM 1619 O O . GLY A 1 201 ? -4.838 12.094 17.062 1.00 68.69 201 GLY A O 1
ATOM 1620 N N . ASN A 1 202 ? -6.856 12.107 16.061 1.00 62.22 202 ASN A N 1
ATOM 1621 C CA . ASN A 1 202 ? -7.429 13.151 16.909 1.00 62.22 202 ASN A CA 1
ATOM 1622 C C . ASN A 1 202 ? -7.686 12.576 18.312 1.00 62.22 202 ASN A C 1
ATOM 1624 O O . ASN A 1 202 ? -7.896 11.367 18.440 1.00 62.22 202 ASN A O 1
ATOM 1628 N N . LEU A 1 203 ? -7.711 13.443 19.331 1.00 56.16 203 LEU A N 1
ATOM 1629 C CA . LEU A 1 203 ? -8.265 13.123 20.651 1.00 56.16 203 LEU A CA 1
ATOM 1630 C C . LEU A 1 203 ? -9.605 12.389 20.441 1.00 56.16 203 LEU A C 1
ATOM 1632 O O . LEU A 1 203 ? -10.510 12.952 19.824 1.00 56.16 203 LEU A O 1
ATOM 1636 N N . GLY A 1 204 ? -9.693 11.119 20.850 1.00 66.69 204 GLY A N 1
ATOM 1637 C CA . GLY A 1 204 ? -10.955 10.372 20.833 1.00 66.69 204 GLY A CA 1
ATOM 1638 C C . GLY A 1 204 ? -11.124 9.201 19.869 1.00 66.69 204 GLY A C 1
ATOM 1639 O O . GLY A 1 204 ? -12.257 8.853 19.533 1.00 66.69 204 GLY A O 1
ATOM 1640 N N . LYS A 1 205 ? -10.042 8.552 19.421 1.00 89.06 205 LYS A N 1
ATOM 1641 C CA . LYS A 1 205 ? -10.174 7.201 18.851 1.00 89.06 205 LYS A CA 1
ATOM 1642 C C . LYS A 1 205 ? -10.367 6.176 19.964 1.00 89.06 205 LYS A C 1
ATOM 1644 O O . LYS A 1 205 ? -9.508 6.043 20.829 1.00 89.06 205 LYS A O 1
ATOM 1649 N N . ILE A 1 206 ? -11.440 5.398 19.880 1.00 94.62 206 ILE A N 1
ATOM 1650 C CA . ILE A 1 206 ? -11.712 4.290 20.798 1.00 94.62 206 ILE A CA 1
ATOM 1651 C C . ILE A 1 206 ? -11.572 2.979 20.016 1.00 94.62 206 ILE A C 1
ATOM 1653 O O . ILE A 1 206 ? -12.480 2.615 19.257 1.00 94.62 206 ILE A O 1
ATOM 1657 N N . PRO A 1 207 ? -10.426 2.284 20.130 1.00 94.50 207 PRO A N 1
ATOM 1658 C CA . PRO A 1 207 ? -10.220 1.024 19.445 1.00 94.50 207 PRO A CA 1
ATOM 1659 C C . PRO A 1 207 ? -10.832 -0.139 20.232 1.00 94.50 207 PRO A C 1
ATOM 1661 O O . PRO A 1 207 ? -10.570 -0.333 21.420 1.00 94.50 207 PRO A O 1
ATOM 1664 N N . PHE A 1 208 ? -11.558 -0.987 19.516 1.00 95.75 208 PHE A N 1
ATOM 1665 C CA . PHE A 1 208 ? -12.009 -2.316 19.907 1.00 95.75 208 PHE A CA 1
ATOM 1666 C C . PHE A 1 208 ? -11.443 -3.317 18.890 1.00 95.75 208 PHE A C 1
ATOM 1668 O O . PHE A 1 208 ? -12.107 -3.695 17.928 1.00 95.75 208 PHE A O 1
ATOM 1675 N N . VAL A 1 209 ? -10.185 -3.711 19.058 1.00 93.50 209 VAL A N 1
ATOM 1676 C CA . VAL A 1 209 ? -9.474 -4.664 18.202 1.00 93.50 209 VAL A CA 1
ATOM 1677 C C . VAL A 1 209 ? -9.997 -6.070 18.476 1.00 93.50 209 VAL A C 1
ATOM 1679 O O . VAL A 1 209 ? -10.035 -6.494 19.629 1.00 93.50 209 VAL A O 1
ATOM 1682 N N . GLY A 1 210 ? -10.410 -6.783 17.428 1.00 90.12 210 GLY A N 1
ATOM 1683 C CA . GLY A 1 210 ? -10.882 -8.169 17.515 1.00 90.12 210 GLY A CA 1
ATOM 1684 C C . GLY A 1 210 ? -9.748 -9.192 17.454 1.00 90.12 210 GLY A C 1
ATOM 1685 O O . GLY A 1 210 ? -8.615 -8.865 17.097 1.00 90.12 210 GLY A O 1
ATOM 1686 N N . SER A 1 211 ? -10.056 -10.449 17.766 1.00 84.69 211 SER A N 1
ATOM 1687 C CA . SER A 1 211 ? -9.150 -11.595 17.599 1.00 84.69 211 SER A CA 1
ATOM 1688 C C . SER A 1 211 ? -9.903 -12.773 16.999 1.00 84.69 211 SER A C 1
ATOM 1690 O O . SER A 1 211 ? -11.092 -12.942 17.240 1.00 84.69 211 SER A O 1
ATOM 1692 N N . THR A 1 212 ? -9.205 -13.626 16.253 1.00 80.38 212 THR A N 1
ATOM 1693 C CA . THR A 1 212 ? -9.771 -14.866 15.696 1.00 80.38 212 THR A CA 1
ATOM 1694 C C . THR A 1 212 ? -10.085 -15.910 16.767 1.00 80.38 212 THR A C 1
ATOM 1696 O O . THR A 1 212 ? -10.801 -16.864 16.499 1.00 80.38 212 THR A O 1
ATOM 1699 N N . HIS A 1 213 ? -9.542 -15.746 17.974 1.00 80.94 213 HIS A N 1
ATOM 1700 C CA . HIS A 1 213 ? -9.782 -16.641 19.111 1.00 80.94 213 HIS A CA 1
ATOM 1701 C C . HIS A 1 213 ? -10.933 -16.173 20.012 1.00 80.94 213 HIS A C 1
ATOM 1703 O O . HIS A 1 213 ? -11.146 -16.739 21.080 1.00 80.94 213 HIS A O 1
ATOM 1709 N N . GLU A 1 214 ? -11.643 -15.115 19.621 1.00 80.00 214 GLU A N 1
ATOM 1710 C CA . GLU A 1 214 ? -12.745 -14.553 20.396 1.00 80.00 214 GLU A CA 1
ATOM 1711 C C . GLU A 1 214 ? -14.096 -15.038 19.883 1.00 80.00 214 GLU A C 1
ATOM 1713 O O . GLU A 1 214 ? -14.277 -15.318 18.698 1.00 80.00 214 GLU A O 1
ATOM 1718 N N . THR A 1 215 ? -15.055 -15.131 20.800 1.00 74.88 215 THR A N 1
ATOM 1719 C CA . THR A 1 215 ? -16.458 -15.351 20.467 1.00 74.88 215 THR A CA 1
ATOM 1720 C C . THR A 1 215 ? -17.020 -14.116 19.770 1.00 74.88 215 THR A C 1
ATOM 1722 O O . THR A 1 215 ? -16.715 -12.983 20.155 1.00 74.88 215 THR A O 1
ATOM 1725 N N . ASN A 1 216 ? -17.848 -14.336 18.744 1.00 78.19 216 ASN A N 1
ATOM 1726 C CA . ASN A 1 216 ? -18.475 -13.280 17.945 1.00 78.19 216 ASN A CA 1
ATOM 1727 C C . ASN A 1 216 ? -17.466 -12.251 17.412 1.00 78.19 216 ASN A C 1
ATOM 1729 O O . ASN A 1 216 ? -17.740 -11.048 17.416 1.00 78.19 216 ASN A O 1
ATOM 1733 N N . SER A 1 217 ? -16.285 -12.716 16.990 1.00 84.50 217 SER A N 1
ATOM 1734 C CA . SER A 1 217 ? -15.218 -11.913 16.378 1.00 84.50 217 SER A CA 1
ATOM 1735 C C . SER A 1 217 ? -14.531 -10.853 17.261 1.00 84.50 217 SER A C 1
ATOM 1737 O O . SER A 1 217 ? -13.460 -10.362 16.879 1.00 84.50 217 SER A O 1
ATOM 1739 N N . ASN A 1 218 ? -15.128 -10.462 18.396 1.00 90.69 218 ASN A N 1
ATOM 1740 C CA . ASN A 1 218 ? -14.631 -9.450 19.333 1.00 90.69 218 ASN A CA 1
ATOM 1741 C C . ASN A 1 218 ? -15.416 -9.476 20.661 1.00 90.69 218 ASN A C 1
ATOM 1743 O O . ASN A 1 218 ? -16.630 -9.307 20.673 1.00 90.69 218 ASN A O 1
ATOM 1747 N N . GLN A 1 219 ? -14.736 -9.626 21.799 1.00 90.00 219 GLN A N 1
ATOM 1748 C CA . GLN A 1 219 ? -15.413 -9.747 23.103 1.00 90.00 219 GLN A CA 1
ATOM 1749 C C . GLN A 1 219 ? -16.005 -8.442 23.663 1.00 90.00 219 GLN A C 1
ATOM 1751 O O . GLN A 1 219 ? -16.966 -8.494 24.425 1.00 90.00 219 GLN A O 1
ATOM 1756 N N . ILE A 1 220 ? -15.430 -7.283 23.334 1.00 93.81 220 ILE A N 1
ATOM 1757 C CA . ILE A 1 220 ? -15.825 -5.980 23.911 1.00 93.81 220 ILE A CA 1
ATOM 1758 C C . ILE A 1 220 ? -16.745 -5.169 22.995 1.00 93.81 220 ILE A C 1
ATOM 1760 O O . ILE A 1 220 ? -17.295 -4.161 23.429 1.00 93.81 220 ILE A O 1
ATOM 1764 N N . CYS A 1 221 ? -16.926 -5.594 21.745 1.00 95.25 221 CYS A N 1
ATOM 1765 C CA . CYS A 1 221 ? -17.867 -4.991 20.808 1.00 95.25 221 CYS A CA 1
ATOM 1766 C C . CYS A 1 221 ? -18.365 -6.052 19.819 1.00 95.25 221 CYS A C 1
ATOM 1768 O O . CYS A 1 221 ? -17.627 -6.454 18.924 1.00 95.25 221 CYS A O 1
ATOM 1770 N N . GLN A 1 222 ? -19.599 -6.523 19.987 1.00 94.94 222 GLN A N 1
ATOM 1771 C CA . GLN A 1 222 ? -20.161 -7.627 19.205 1.00 94.94 222 GLN A CA 1
ATOM 1772 C C . GLN A 1 222 ? -21.213 -7.130 18.220 1.00 94.94 222 GLN A C 1
ATOM 1774 O O . GLN A 1 222 ? -22.142 -6.424 18.606 1.00 94.94 222 GLN A O 1
ATOM 1779 N N . LEU A 1 223 ? -21.090 -7.541 16.958 1.00 94.69 223 LEU A N 1
ATOM 1780 C CA . LEU A 1 223 ? -22.105 -7.288 15.941 1.00 94.69 223 LEU A CA 1
ATOM 1781 C C . LEU A 1 223 ? -23.265 -8.273 16.102 1.00 94.69 223 LEU A C 1
ATOM 1783 O O . LEU A 1 223 ? -23.054 -9.485 16.127 1.00 94.69 223 LEU A O 1
ATOM 1787 N N . THR A 1 224 ? -24.478 -7.733 16.142 1.00 94.69 224 THR A N 1
ATOM 1788 C CA . THR A 1 224 ? -25.727 -8.477 15.984 1.00 94.69 224 THR A CA 1
ATOM 1789 C C . THR A 1 224 ? -26.307 -8.142 14.611 1.00 94.69 224 THR A C 1
ATOM 1791 O O . THR A 1 224 ? -26.754 -7.008 14.399 1.00 94.69 224 THR A O 1
ATOM 1794 N N . PRO A 1 225 ? -26.266 -9.082 13.652 1.00 92.62 225 PRO A N 1
ATOM 1795 C CA . PRO A 1 225 ? -26.887 -8.898 12.349 1.00 92.62 225 PRO A CA 1
ATOM 1796 C C . PRO A 1 225 ? -28.398 -8.701 12.446 1.00 92.62 225 PRO A C 1
ATOM 1798 O O . PRO A 1 225 ? -29.072 -9.337 13.251 1.00 92.62 225 PRO A O 1
ATOM 1801 N N . GLY A 1 226 ? -28.940 -7.863 11.573 1.00 88.94 226 GLY A N 1
ATOM 1802 C CA . GLY A 1 226 ? -30.376 -7.656 11.422 1.00 88.94 226 GLY A CA 1
ATOM 1803 C C . GLY A 1 226 ? -30.671 -6.705 10.266 1.00 88.94 226 GLY A C 1
ATOM 1804 O O . GLY A 1 226 ? -29.745 -6.276 9.574 1.00 88.94 226 GLY A O 1
ATOM 1805 N N . ILE A 1 227 ? -31.951 -6.359 10.086 1.00 85.88 227 ILE A N 1
ATOM 1806 C CA . ILE A 1 227 ? -32.381 -5.303 9.145 1.00 85.88 227 ILE A CA 1
ATOM 1807 C C . ILE A 1 227 ? -31.700 -3.981 9.515 1.00 85.88 227 ILE A C 1
ATOM 1809 O O . ILE A 1 227 ? -31.155 -3.290 8.660 1.00 85.88 227 ILE A O 1
ATOM 1813 N N . ILE A 1 228 ? -31.684 -3.678 10.814 1.00 89.69 228 ILE A N 1
ATOM 1814 C CA . ILE A 1 228 ? -30.848 -2.643 11.410 1.00 89.69 228 ILE A CA 1
ATOM 1815 C C . ILE A 1 228 ? -29.850 -3.379 12.307 1.00 89.69 228 ILE A C 1
ATOM 1817 O O . ILE A 1 228 ? -30.240 -3.840 13.382 1.00 89.69 228 ILE A O 1
ATOM 1821 N N . PRO A 1 229 ? -28.591 -3.562 11.875 1.00 93.25 229 PRO A N 1
ATOM 1822 C CA . PRO A 1 229 ? -27.594 -4.190 12.725 1.00 93.25 229 PRO A CA 1
ATOM 1823 C C . PRO A 1 229 ? -27.324 -3.347 13.959 1.00 93.25 229 PRO A C 1
ATOM 1825 O O . PRO A 1 229 ? -27.408 -2.118 13.921 1.00 93.25 229 PRO A O 1
ATOM 1828 N N . SER A 1 230 ? -26.929 -4.007 15.038 1.00 94.50 230 SER A N 1
ATOM 1829 C CA . SER A 1 230 ? -26.551 -3.337 16.275 1.00 94.50 230 SER A CA 1
ATOM 1830 C C . SER A 1 230 ? -25.218 -3.846 16.808 1.00 94.50 230 SER A C 1
ATOM 18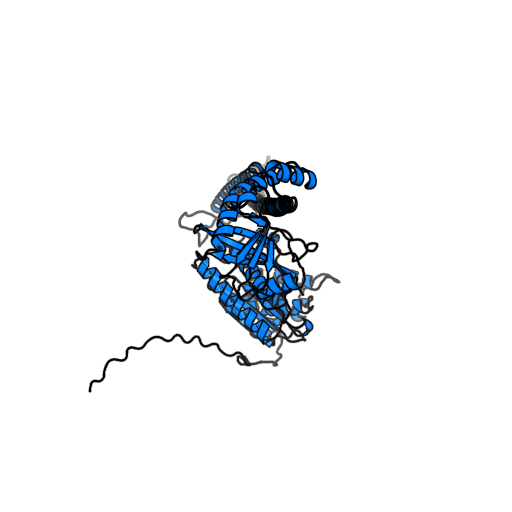32 O O . SER A 1 230 ? -24.802 -4.976 16.550 1.00 94.50 230 SER A O 1
ATOM 1834 N N . LEU A 1 231 ? -24.521 -2.983 17.539 1.00 95.81 231 LEU A N 1
ATOM 1835 C CA . LEU A 1 231 ? -23.296 -3.306 18.255 1.00 95.81 231 LEU A CA 1
ATOM 1836 C C . LEU A 1 231 ? -23.603 -3.399 19.745 1.00 95.81 231 LEU A C 1
ATOM 1838 O O . LEU A 1 231 ? -24.046 -2.423 20.347 1.00 95.81 231 LEU A O 1
ATOM 1842 N N . LYS A 1 232 ? -23.327 -4.551 20.351 1.00 96.00 232 LYS A N 1
ATOM 1843 C CA . LYS A 1 232 ? -23.304 -4.713 21.804 1.00 96.00 232 LYS A CA 1
ATOM 1844 C C . LYS A 1 232 ? -21.909 -4.349 22.305 1.00 96.00 232 LYS A C 1
ATOM 1846 O O . LYS A 1 232 ? -20.957 -5.094 22.079 1.00 96.00 232 LYS A O 1
ATOM 1851 N N . ILE A 1 233 ? -21.786 -3.200 22.957 1.00 96.25 233 ILE A N 1
ATOM 1852 C CA . ILE A 1 233 ? -20.521 -2.614 23.410 1.00 96.25 233 ILE A CA 1
ATOM 1853 C C . ILE A 1 233 ? -20.388 -2.839 24.916 1.00 96.25 233 ILE A C 1
ATOM 1855 O O . ILE A 1 233 ? -21.279 -2.459 25.674 1.00 96.25 233 ILE A O 1
ATOM 1859 N N . ARG A 1 234 ? -19.279 -3.443 25.357 1.00 95.88 234 ARG A N 1
ATOM 1860 C CA . ARG A 1 234 ? -18.940 -3.540 26.782 1.00 95.88 234 ARG A CA 1
ATOM 1861 C C . ARG A 1 234 ? -18.545 -2.154 27.285 1.00 95.88 234 ARG A C 1
ATOM 1863 O O . ARG A 1 234 ? -17.631 -1.538 26.736 1.00 95.88 234 ARG A O 1
ATOM 1870 N N . VAL A 1 235 ? -19.234 -1.687 28.318 1.00 96.06 235 VAL A N 1
ATOM 1871 C CA . VAL A 1 235 ? -18.929 -0.425 28.997 1.00 96.06 235 VAL A CA 1
ATOM 1872 C C . VAL A 1 235 ? -17.679 -0.624 29.872 1.00 96.06 235 VAL A C 1
ATOM 1874 O O . VAL A 1 235 ? -17.544 -1.679 30.494 1.00 96.06 235 VAL A O 1
ATOM 1877 N N . PRO A 1 236 ? -16.717 0.316 29.899 1.00 95.25 236 PRO A N 1
ATOM 1878 C CA . PRO A 1 236 ? -15.574 0.225 30.809 1.00 95.25 236 PRO A CA 1
ATOM 1879 C C . PRO A 1 236 ? -16.009 0.425 32.272 1.00 95.25 236 PRO A C 1
ATOM 1881 O O . PRO A 1 236 ? -16.926 1.201 32.520 1.00 95.25 236 PRO A O 1
ATOM 1884 N N . TYR A 1 237 ? -15.320 -0.203 33.241 1.00 96.12 237 TYR A N 1
ATOM 1885 C CA . TYR A 1 237 ? -15.772 -0.241 34.647 1.00 96.12 237 TYR A CA 1
ATOM 1886 C C . TYR A 1 237 ? -16.078 1.140 35.244 1.00 96.12 237 TYR A C 1
ATOM 1888 O O . TYR A 1 237 ? -17.049 1.284 35.975 1.00 96.12 237 TYR A O 1
ATOM 1896 N N . PHE A 1 238 ? -15.308 2.176 34.895 1.00 94.62 238 PHE A N 1
ATOM 1897 C CA . PHE A 1 238 ? -15.537 3.540 35.390 1.00 94.62 238 PHE A CA 1
ATOM 1898 C C . PHE A 1 238 ? -16.839 4.210 34.899 1.00 94.62 238 PHE A C 1
ATOM 1900 O O . PHE A 1 238 ? -17.184 5.277 35.396 1.00 94.62 238 PHE A O 1
ATOM 1907 N N . LEU A 1 239 ? -17.550 3.617 33.933 1.00 96.12 239 LEU A N 1
ATOM 1908 C CA . LEU A 1 239 ? -18.821 4.113 33.386 1.00 96.12 239 LEU A CA 1
ATOM 1909 C C . LEU A 1 239 ? -20.009 3.176 33.659 1.00 96.12 239 LEU A C 1
ATOM 1911 O O . LEU A 1 239 ? -21.139 3.507 33.299 1.00 96.12 239 LEU A O 1
ATOM 1915 N N . GLU A 1 240 ? -19.782 2.017 34.278 1.00 95.44 240 GLU A N 1
ATOM 1916 C CA . GLU A 1 240 ? -20.827 1.000 34.467 1.00 95.44 240 GLU A CA 1
ATOM 1917 C C . GLU A 1 240 ? -21.942 1.443 35.408 1.00 95.44 240 GLU A C 1
ATOM 1919 O O . GLU A 1 240 ? -23.096 1.102 35.169 1.00 95.44 240 GLU A O 1
ATOM 1924 N N . GLU A 1 241 ? -21.629 2.250 36.424 1.00 94.38 241 GLU A N 1
ATOM 1925 C CA . GLU A 1 241 ? -22.638 2.797 37.341 1.00 94.38 241 GLU A CA 1
ATOM 1926 C C . GLU A 1 241 ? -23.692 3.636 36.600 1.00 94.38 241 GLU A C 1
ATOM 1928 O O . GLU A 1 241 ? -24.864 3.635 36.969 1.00 94.38 241 GLU A O 1
ATOM 1933 N N . THR A 1 242 ? -23.291 4.310 35.518 1.00 95.31 242 THR A N 1
ATOM 1934 C CA . THR A 1 242 ? -24.158 5.210 34.745 1.00 95.31 242 THR A CA 1
ATOM 1935 C C . THR A 1 242 ? -24.850 4.506 33.578 1.00 95.31 242 THR A C 1
ATOM 1937 O O . THR A 1 242 ? -26.007 4.797 33.280 1.00 95.31 242 THR A O 1
ATOM 1940 N N . TYR A 1 243 ? -24.146 3.610 32.879 1.00 94.88 243 TYR A N 1
ATOM 1941 C CA . TYR A 1 243 ? -24.606 3.038 31.603 1.00 94.88 243 TYR A CA 1
ATOM 1942 C C . TYR A 1 243 ? -24.866 1.524 31.648 1.00 94.88 243 TYR A C 1
ATOM 1944 O O . TYR A 1 243 ? -25.258 0.941 30.634 1.00 94.88 243 TYR A O 1
ATOM 1952 N N . GLY A 1 244 ? -24.657 0.883 32.801 1.00 95.06 244 GLY A N 1
ATOM 1953 C CA . GLY A 1 244 ? -24.717 -0.567 32.965 1.00 95.06 244 GLY A CA 1
ATOM 1954 C C . GLY A 1 244 ? -23.520 -1.289 32.341 1.00 95.06 244 GLY A C 1
ATOM 1955 O O . GLY A 1 244 ? -22.571 -0.677 31.857 1.00 95.06 244 GLY A O 1
ATOM 1956 N N . GLU A 1 245 ? -23.564 -2.623 32.324 1.00 95.06 245 GLU A N 1
ATOM 1957 C CA . GLU A 1 245 ? -22.460 -3.435 31.794 1.00 95.06 245 GLU A CA 1
ATOM 1958 C C . GLU A 1 245 ? -22.307 -3.331 30.264 1.00 95.06 245 GLU A C 1
ATOM 1960 O O . GLU A 1 245 ? -21.201 -3.405 29.714 1.00 95.06 245 GLU A O 1
ATOM 1965 N N . TYR A 1 246 ? -23.418 -3.178 29.545 1.00 95.81 246 TYR A N 1
ATOM 1966 C CA . TYR A 1 246 ? -23.429 -3.152 28.086 1.00 95.81 246 TYR A CA 1
ATOM 1967 C C . TYR A 1 246 ? -24.337 -2.053 27.555 1.00 95.81 246 TYR A C 1
ATOM 1969 O O . TYR A 1 246 ? -25.465 -1.884 28.007 1.00 95.81 246 TYR A O 1
ATOM 1977 N N . CYS A 1 247 ? -23.873 -1.389 26.502 1.00 94.81 247 CYS A N 1
ATOM 1978 C CA . CYS A 1 247 ? -24.691 -0.521 25.667 1.00 94.81 247 CYS A CA 1
ATOM 1979 C C . CYS A 1 247 ? -24.988 -1.216 24.338 1.00 94.81 247 CYS A C 1
ATOM 1981 O O . CYS A 1 247 ? -24.121 -1.878 23.768 1.00 94.81 247 CYS A O 1
ATOM 1983 N N . THR A 1 248 ? -26.197 -1.027 23.814 1.00 95.44 248 THR A N 1
ATOM 1984 C CA . THR A 1 248 ? -26.550 -1.470 22.460 1.00 95.44 248 THR A CA 1
ATOM 1985 C C . THR A 1 248 ? -26.623 -0.258 21.551 1.00 95.44 248 THR A C 1
ATOM 1987 O O . THR A 1 248 ? -27.374 0.669 21.832 1.00 95.44 248 THR A O 1
ATOM 1990 N N . LEU A 1 249 ? -25.849 -0.268 20.469 1.00 95.25 249 LEU A N 1
ATOM 1991 C CA . LEU A 1 249 ? -25.819 0.800 19.481 1.00 95.25 249 LEU A CA 1
ATOM 1992 C C . LEU A 1 249 ? -26.365 0.302 18.134 1.00 95.25 249 LEU A C 1
ATOM 1994 O O . LEU A 1 249 ? -25.664 -0.445 17.449 1.00 95.25 249 LEU A O 1
ATOM 1998 N N . PRO A 1 250 ? -27.573 0.706 17.716 1.00 93.88 250 PRO A N 1
ATOM 1999 C CA . PRO A 1 250 ? -28.059 0.456 16.360 1.00 93.88 250 PRO A CA 1
ATOM 2000 C C . PRO A 1 250 ? -27.254 1.246 15.312 1.00 93.88 250 PRO A C 1
ATOM 2002 O O . PRO A 1 250 ? -26.850 2.383 15.542 1.00 93.88 250 PRO A O 1
ATOM 2005 N N . LEU A 1 251 ? -27.030 0.649 14.140 1.00 93.00 251 LEU A N 1
ATOM 2006 C CA . LEU A 1 251 ? -26.275 1.231 13.025 1.00 93.00 251 LEU A CA 1
ATOM 2007 C C . LEU A 1 251 ? -27.200 1.567 11.844 1.00 93.00 251 LEU A C 1
ATOM 2009 O O . LEU A 1 251 ? -27.090 0.972 10.772 1.00 93.00 251 LEU A O 1
ATOM 2013 N N . TYR A 1 252 ? -28.110 2.531 12.008 1.00 90.19 252 TYR A N 1
ATOM 2014 C CA . TYR A 1 252 ? -29.128 2.842 10.985 1.00 90.19 252 TYR A CA 1
ATOM 2015 C C . TYR A 1 252 ? -28.554 3.292 9.633 1.00 90.19 252 TYR A C 1
ATOM 2017 O O . TYR A 1 252 ? -29.169 3.075 8.594 1.00 90.19 252 TYR A O 1
ATOM 2025 N N . LYS A 1 253 ? -27.373 3.918 9.634 1.00 88.38 253 LYS A N 1
ATOM 2026 C CA . LYS A 1 253 ? -26.696 4.437 8.434 1.00 88.38 253 LYS A CA 1
ATOM 2027 C C . LYS A 1 253 ? -25.712 3.450 7.801 1.00 88.38 253 LYS A C 1
ATOM 2029 O O . LYS A 1 253 ? -24.948 3.848 6.917 1.00 88.38 253 LYS A O 1
ATOM 2034 N N . ILE A 1 254 ? -25.686 2.191 8.252 1.00 89.19 254 ILE A N 1
ATOM 2035 C CA . ILE A 1 254 ? -24.738 1.214 7.721 1.00 89.19 254 ILE A CA 1
ATOM 2036 C C . ILE A 1 254 ? -24.911 1.074 6.208 1.00 89.19 254 ILE A C 1
ATOM 2038 O O . ILE A 1 254 ? -26.014 0.907 5.687 1.00 89.19 254 ILE A O 1
ATOM 2042 N N . ASN A 1 255 ? -23.801 1.161 5.482 1.00 84.50 255 ASN A N 1
ATOM 2043 C CA . ASN A 1 255 ? -23.841 0.981 4.043 1.00 84.50 255 ASN A CA 1
ATOM 2044 C C . ASN A 1 255 ? -24.072 -0.501 3.729 1.00 84.50 255 ASN A C 1
ATOM 2046 O O . ASN A 1 255 ? -23.221 -1.334 4.044 1.00 84.50 255 ASN A O 1
ATOM 2050 N N . GLN A 1 256 ? -25.189 -0.810 3.069 1.00 81.12 256 GLN A N 1
ATOM 2051 C CA . GLN A 1 256 ? -25.475 -2.159 2.577 1.00 81.12 256 GLN A CA 1
ATOM 2052 C C . GLN A 1 256 ? -24.344 -2.661 1.668 1.00 81.12 256 GLN A C 1
ATOM 2054 O O . GLN A 1 256 ? -23.916 -3.809 1.771 1.00 81.12 256 GLN A O 1
ATOM 2059 N N . TYR A 1 257 ? -23.765 -1.773 0.850 1.00 77.00 257 TYR A N 1
ATOM 2060 C CA . TYR A 1 257 ? -22.592 -2.091 0.050 1.00 77.00 257 TYR A CA 1
ATOM 2061 C C . TYR A 1 257 ? -21.360 -2.281 0.944 1.00 77.00 257 TYR A C 1
ATOM 2063 O O . TYR A 1 257 ? -20.723 -1.328 1.400 1.00 77.00 257 TYR A O 1
ATOM 2071 N N . GLY A 1 258 ? -20.995 -3.544 1.155 1.00 82.88 258 GLY A N 1
ATOM 2072 C CA . GLY A 1 258 ? -19.869 -3.951 1.990 1.00 82.88 258 GLY A CA 1
ATOM 2073 C C . GLY A 1 258 ? -20.278 -4.593 3.310 1.00 82.88 258 GLY A C 1
ATOM 2074 O O . GLY A 1 258 ? -19.471 -5.343 3.858 1.00 82.88 258 GLY A O 1
ATOM 2075 N N . TYR A 1 259 ? -21.517 -4.388 3.764 1.00 89.88 259 TYR A N 1
ATOM 2076 C CA . TYR A 1 259 ? -22.052 -5.063 4.944 1.00 89.88 259 TYR A CA 1
ATOM 2077 C C . TYR A 1 259 ? -22.031 -6.587 4.785 1.00 89.88 259 TYR A C 1
ATOM 2079 O O . TYR A 1 259 ? -21.621 -7.270 5.715 1.00 89.88 259 TYR A O 1
ATOM 2087 N N . ASP A 1 260 ? -22.292 -7.115 3.586 1.00 89.38 260 ASP A N 1
ATOM 2088 C CA . ASP A 1 260 ? -22.179 -8.553 3.293 1.00 89.38 260 ASP A CA 1
ATOM 2089 C C . ASP A 1 260 ? -20.789 -9.125 3.606 1.00 89.38 260 ASP A C 1
ATOM 2091 O O . ASP A 1 260 ? -20.660 -10.257 4.071 1.00 89.38 260 ASP A O 1
ATOM 2095 N N . ASN A 1 261 ? -19.726 -8.338 3.407 1.00 90.50 261 ASN A N 1
ATOM 2096 C CA . ASN A 1 261 ? -18.369 -8.767 3.750 1.00 90.50 261 ASN A CA 1
ATOM 2097 C C . ASN A 1 261 ? -18.160 -8.802 5.267 1.00 90.50 261 ASN A C 1
ATOM 2099 O O . ASN A 1 261 ? -17.494 -9.703 5.770 1.00 90.50 261 ASN A O 1
ATOM 2103 N N . ILE A 1 262 ? -18.734 -7.837 5.993 1.00 92.31 262 ILE A N 1
ATOM 2104 C CA . ILE A 1 262 ? -18.714 -7.811 7.460 1.00 92.31 262 ILE A CA 1
ATOM 2105 C C . ILE A 1 262 ? -19.515 -9.000 8.004 1.00 92.31 262 ILE A C 1
ATOM 2107 O O . ILE A 1 262 ? -19.032 -9.699 8.889 1.00 92.31 262 ILE A O 1
ATOM 2111 N N . LEU A 1 263 ? -20.693 -9.272 7.436 1.00 92.12 263 LEU A N 1
ATOM 2112 C CA . LEU A 1 263 ? -21.533 -10.418 7.777 1.00 92.12 263 LEU A CA 1
ATOM 2113 C C . LEU A 1 263 ? -20.840 -11.744 7.499 1.00 92.12 263 LEU A C 1
ATOM 2115 O O . LEU A 1 263 ? -20.866 -12.629 8.344 1.00 92.12 263 LEU A O 1
ATOM 2119 N N . THR A 1 264 ? -20.181 -11.877 6.350 1.00 90.50 264 THR A N 1
ATOM 2120 C CA . THR A 1 264 ? -19.406 -13.078 6.017 1.00 90.50 264 THR A CA 1
ATOM 2121 C C . THR A 1 264 ? -18.266 -13.269 7.015 1.00 90.50 264 THR A C 1
ATOM 2123 O O . THR A 1 264 ? -18.061 -14.366 7.525 1.00 90.50 264 THR A O 1
ATOM 2126 N N . ALA A 1 265 ? -17.540 -12.198 7.343 1.00 90.25 265 ALA A N 1
ATOM 2127 C CA . ALA A 1 265 ? -16.465 -12.233 8.328 1.00 90.25 265 ALA A CA 1
ATOM 2128 C C . ALA A 1 265 ? -16.963 -12.610 9.734 1.00 90.25 265 ALA A C 1
ATOM 2130 O O . ALA A 1 265 ? -16.295 -13.390 10.417 1.00 90.25 265 ALA A O 1
ATOM 2131 N N . TRP A 1 266 ? -18.128 -12.093 10.135 1.00 91.31 266 TRP A N 1
ATOM 2132 C CA . TRP A 1 266 ? -18.829 -12.442 11.371 1.00 91.31 266 TRP A CA 1
ATOM 2133 C C . TRP A 1 266 ? -19.273 -13.912 11.378 1.00 91.31 266 TRP A C 1
ATOM 2135 O O . TRP A 1 266 ? -18.951 -14.642 12.310 1.00 91.31 266 TRP A O 1
ATOM 2145 N N . ALA A 1 267 ? -19.923 -14.379 10.308 1.00 90.19 267 ALA A N 1
ATOM 2146 C CA . ALA A 1 267 ? -20.419 -15.751 10.176 1.00 90.19 267 ALA A CA 1
ATOM 2147 C C . ALA A 1 267 ? -19.284 -16.789 10.181 1.00 90.19 267 ALA A C 1
ATOM 2149 O O . ALA A 1 267 ? -19.448 -17.895 10.685 1.00 90.19 267 ALA A O 1
ATOM 2150 N N . LEU A 1 268 ? -18.111 -16.420 9.656 1.00 89.56 268 LEU A N 1
ATOM 2151 C CA . LEU A 1 268 ? -16.894 -17.236 9.688 1.00 89.56 268 LEU A CA 1
ATOM 2152 C C . LEU A 1 268 ? -16.095 -17.097 11.000 1.00 89.56 268 LEU A C 1
ATOM 2154 O O . LEU A 1 268 ? -14.996 -17.643 11.096 1.00 89.56 268 LEU A O 1
ATOM 2158 N N . ASN A 1 269 ? -16.598 -16.341 11.983 1.00 88.19 269 ASN A N 1
ATOM 2159 C CA . ASN A 1 269 ? -15.931 -16.012 13.247 1.00 88.19 269 ASN A CA 1
ATOM 2160 C C . ASN A 1 269 ? -14.491 -15.481 13.069 1.00 88.19 269 ASN A C 1
ATOM 2162 O O . ASN A 1 269 ? -13.576 -15.786 13.834 1.00 88.19 269 ASN A O 1
ATOM 2166 N N . THR A 1 270 ? -14.266 -14.682 12.024 1.00 89.69 270 THR A N 1
ATOM 2167 C CA . THR A 1 270 ? -12.987 -13.987 11.813 1.00 89.69 270 THR A CA 1
ATOM 2168 C C . THR A 1 270 ? -12.943 -12.698 12.628 1.00 89.69 270 THR A C 1
ATOM 2170 O O . THR A 1 270 ? -13.983 -12.111 12.902 1.00 89.69 270 THR A O 1
ATOM 2173 N N . ALA A 1 271 ? -11.752 -12.233 13.014 1.00 90.12 271 ALA A N 1
ATOM 2174 C CA . ALA A 1 271 ? -11.598 -11.040 13.850 1.00 90.12 271 ALA A CA 1
ATOM 2175 C C . ALA A 1 271 ? -12.269 -9.792 13.240 1.00 90.12 271 ALA A C 1
ATOM 2177 O O . ALA A 1 271 ? -11.978 -9.425 12.097 1.00 90.12 271 ALA A O 1
ATOM 2178 N N . LEU A 1 272 ? -13.087 -9.098 14.037 1.00 94.56 272 LEU A N 1
ATOM 2179 C CA . LEU A 1 272 ? -13.686 -7.808 13.685 1.00 94.56 272 LEU A CA 1
ATOM 2180 C C . LEU A 1 272 ? -13.126 -6.715 14.590 1.00 94.56 272 LEU A C 1
ATOM 2182 O O . LEU A 1 272 ? -13.229 -6.776 15.815 1.00 94.56 272 LEU A O 1
ATOM 2186 N N . THR A 1 273 ? -12.523 -5.700 13.978 1.00 95.69 273 THR A N 1
ATOM 2187 C CA . THR A 1 273 ? -11.995 -4.537 14.699 1.00 95.69 273 THR A CA 1
ATOM 2188 C C . THR A 1 273 ? -12.895 -3.335 14.473 1.00 95.69 273 THR A C 1
ATOM 2190 O O . THR A 1 273 ? -13.142 -2.9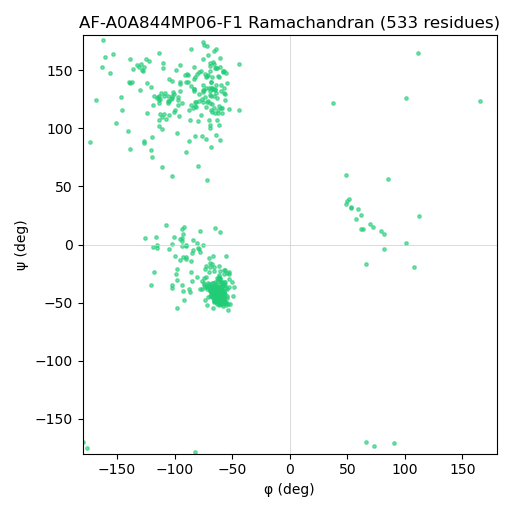73 13.327 1.00 95.69 273 THR A O 1
ATOM 2193 N N . TYR A 1 274 ? -13.327 -2.686 15.548 1.00 96.12 274 TYR A N 1
ATOM 2194 C CA . TYR A 1 274 ? -14.13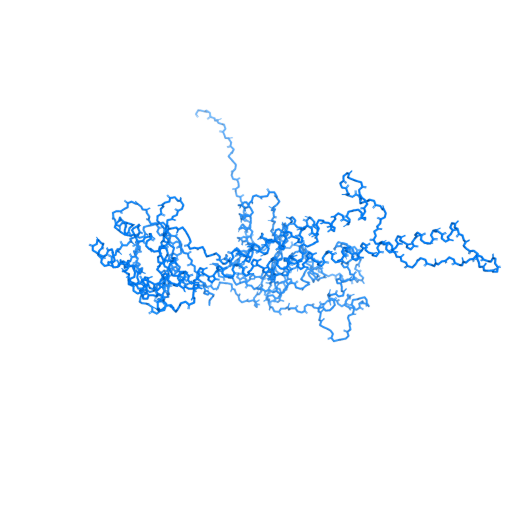0 -1.466 15.508 1.00 96.12 274 TYR A CA 1
ATOM 2195 C C . TYR A 1 274 ? -13.288 -0.310 16.030 1.00 96.12 274 TYR A C 1
ATOM 2197 O O . TYR A 1 274 ? -12.683 -0.421 17.091 1.00 96.12 274 TYR A O 1
ATOM 2205 N N . VAL A 1 275 ? -13.232 0.805 15.312 1.00 95.31 275 VAL A N 1
ATOM 2206 C CA . VAL A 1 275 ? -12.603 2.035 15.806 1.00 95.31 275 VAL A CA 1
ATOM 2207 C C . VAL A 1 275 ? -13.627 3.148 15.732 1.00 95.31 275 VAL A C 1
ATOM 2209 O O . VAL A 1 275 ? -14.041 3.536 14.639 1.00 95.31 275 VAL A O 1
ATOM 2212 N N . PHE A 1 276 ? -14.038 3.647 16.892 1.00 94.81 276 PHE A N 1
ATOM 2213 C CA . PHE A 1 276 ? -14.941 4.787 16.984 1.00 94.81 276 PHE A CA 1
ATOM 2214 C C . PHE A 1 276 ? -14.128 6.073 16.995 1.00 94.81 276 PHE A C 1
ATOM 2216 O O . PHE A 1 276 ? -13.061 6.124 17.604 1.00 94.81 276 PHE A O 1
ATOM 2223 N N . SER A 1 277 ? -14.606 7.101 16.299 1.00 92.81 277 SER A N 1
ATOM 2224 C CA . SER A 1 277 ? -13.964 8.418 16.279 1.00 92.81 277 SER A CA 1
ATOM 2225 C C . SER A 1 277 ? -14.932 9.505 15.831 1.00 92.81 277 SER A C 1
ATOM 2227 O O . SER A 1 277 ? -15.926 9.210 15.168 1.00 92.81 277 SER A O 1
ATOM 2229 N N . LEU A 1 278 ? -14.604 10.761 16.124 1.00 89.44 278 LEU A N 1
ATOM 2230 C CA . LEU A 1 278 ? -15.297 11.918 15.565 1.00 89.44 278 LEU A CA 1
ATOM 2231 C C . LEU A 1 278 ? -14.740 12.264 14.181 1.00 89.44 278 LEU A C 1
ATOM 2233 O O . LEU A 1 278 ? -13.523 12.351 13.978 1.00 89.44 278 LEU A O 1
ATOM 2237 N N . ASN A 1 279 ? -15.631 12.479 13.215 1.00 87.38 279 ASN A N 1
ATOM 2238 C CA . ASN A 1 279 ? -15.253 13.034 11.920 1.00 87.38 279 ASN A CA 1
ATOM 2239 C C . ASN A 1 279 ? -14.991 14.552 12.023 1.00 87.38 279 ASN A C 1
ATOM 2241 O O . ASN A 1 279 ? -15.230 15.181 13.050 1.00 87.38 279 ASN A O 1
ATOM 2245 N N . GLN A 1 280 ? -14.522 15.171 10.936 1.00 84.00 280 GLN A N 1
ATOM 2246 C CA . GLN A 1 280 ? -14.222 16.615 10.904 1.00 84.00 280 GLN A CA 1
ATOM 2247 C C . GLN A 1 280 ? -15.441 17.517 11.165 1.00 84.00 280 GLN A C 1
ATOM 2249 O O . GLN A 1 280 ? -15.267 18.687 11.481 1.00 84.00 280 GLN A O 1
ATOM 2254 N N . LYS A 1 281 ? -16.659 16.987 11.012 1.00 85.62 281 LYS A N 1
ATOM 2255 C CA . LYS A 1 281 ? -17.921 17.695 11.258 1.00 85.62 281 LYS A CA 1
ATOM 2256 C C . LYS A 1 281 ? -18.456 17.470 12.679 1.00 85.62 281 LYS A C 1
ATOM 2258 O O . LYS A 1 281 ? -19.544 17.941 12.976 1.00 85.62 281 LYS A O 1
ATOM 2263 N N . GLY A 1 282 ? -17.729 16.740 13.530 1.00 86.00 282 GLY A N 1
ATOM 2264 C CA . GLY A 1 282 ? -18.144 16.438 14.900 1.00 86.00 282 GLY A CA 1
ATOM 2265 C C . GLY A 1 282 ? -19.121 15.268 15.038 1.00 86.00 282 GLY A C 1
ATOM 2266 O O . GLY A 1 282 ? -19.618 15.042 16.132 1.00 86.00 282 GLY A O 1
ATOM 2267 N N . PHE A 1 283 ? -19.385 14.495 13.979 1.00 88.06 283 PHE A N 1
ATOM 2268 C CA . PHE A 1 283 ? -20.232 13.303 14.085 1.00 88.06 283 PHE A CA 1
ATOM 2269 C C . PHE A 1 283 ? -19.414 12.060 14.412 1.00 88.06 283 PHE A C 1
ATOM 2271 O O . PHE A 1 283 ? -18.353 11.822 13.821 1.00 88.06 283 PHE A O 1
ATOM 2278 N N . TRP A 1 284 ? -19.964 11.216 15.279 1.00 91.12 284 TRP A N 1
ATOM 2279 C CA . TRP A 1 284 ? -19.423 9.894 15.554 1.00 91.12 284 TRP A CA 1
ATOM 2280 C C . TRP A 1 284 ? -19.502 8.984 14.326 1.00 91.12 284 TRP A C 1
ATOM 2282 O O . TRP A 1 284 ? -20.537 8.866 13.662 1.00 91.12 284 TRP A O 1
ATOM 2292 N N . VAL A 1 285 ? -18.390 8.311 14.043 1.00 92.94 285 VAL A N 1
ATOM 2293 C CA . VAL A 1 285 ? -18.279 7.258 13.033 1.00 92.94 285 VAL A CA 1
ATOM 2294 C C . VAL A 1 285 ? -17.671 6.009 13.659 1.00 92.94 285 VAL A C 1
ATOM 2296 O O . VAL A 1 285 ? -16.827 6.107 14.551 1.00 92.94 285 VAL A O 1
ATOM 2299 N N . VAL A 1 286 ? -18.048 4.838 13.149 1.00 94.31 286 VAL A N 1
ATOM 2300 C CA . VAL A 1 286 ? -17.366 3.573 13.441 1.00 94.31 286 VAL A CA 1
ATOM 2301 C C . VAL A 1 286 ? -16.728 3.029 12.172 1.00 94.31 286 VAL A C 1
ATOM 2303 O O . VAL A 1 286 ? -17.370 2.885 11.130 1.00 94.31 286 VAL A O 1
ATOM 2306 N N . ALA A 1 287 ? -15.433 2.745 12.265 1.00 94.69 287 ALA A N 1
ATOM 2307 C CA . ALA A 1 287 ? -14.664 2.050 11.251 1.00 94.69 287 ALA A CA 1
ATOM 2308 C C . ALA A 1 287 ? -14.587 0.562 11.615 1.00 94.69 287 ALA A C 1
ATOM 2310 O O . ALA A 1 287 ? -13.923 0.194 12.583 1.00 94.69 287 ALA A O 1
ATOM 2311 N N . ILE A 1 288 ? -15.260 -0.283 10.840 1.00 95.31 288 ILE A N 1
ATOM 2312 C CA . ILE A 1 288 ? -15.315 -1.736 11.015 1.00 95.31 288 ILE A CA 1
ATOM 2313 C C . ILE A 1 288 ? -14.326 -2.370 10.045 1.00 95.31 288 ILE A C 1
ATOM 2315 O O . ILE A 1 288 ? -14.480 -2.256 8.831 1.00 95.31 288 ILE A O 1
ATOM 2319 N N . THR A 1 289 ? -13.294 -3.023 10.565 1.00 94.94 289 THR A N 1
ATOM 2320 C CA . THR A 1 289 ? -12.290 -3.727 9.766 1.00 94.94 289 THR A CA 1
ATOM 2321 C C . THR A 1 289 ? -12.513 -5.224 9.860 1.00 94.94 289 THR A C 1
ATOM 2323 O O . THR A 1 289 ? -12.499 -5.786 10.955 1.00 94.94 289 THR A O 1
ATOM 2326 N N . ALA A 1 290 ? -12.689 -5.846 8.698 1.00 92.81 290 ALA A N 1
ATOM 2327 C CA . ALA A 1 290 ? -12.972 -7.263 8.541 1.00 92.81 290 ALA A CA 1
ATOM 2328 C C . ALA A 1 290 ? -11.977 -7.906 7.574 1.00 92.81 290 ALA A C 1
ATOM 2330 O O . ALA A 1 290 ? -11.442 -7.244 6.680 1.00 92.81 290 ALA A O 1
ATOM 2331 N N . SER A 1 291 ? -11.737 -9.204 7.747 1.00 89.56 291 SER A N 1
ATOM 2332 C CA . SER A 1 291 ? -10.953 -9.988 6.800 1.00 89.56 291 SER A CA 1
ATOM 2333 C C . SER A 1 291 ? -11.843 -10.458 5.653 1.00 89.56 291 SER A C 1
ATOM 2335 O O . SER A 1 291 ? -12.797 -11.199 5.872 1.00 89.56 291 SER A O 1
ATOM 2337 N N . VAL A 1 292 ? -11.542 -10.020 4.430 1.00 87.88 292 VAL A N 1
ATOM 2338 C CA . VAL A 1 292 ? -12.394 -10.247 3.257 1.00 87.88 292 VAL A CA 1
ATOM 2339 C C . VAL A 1 292 ? -11.692 -11.154 2.260 1.00 87.88 292 VAL A C 1
ATOM 2341 O O . VAL A 1 292 ? -10.557 -10.890 1.853 1.00 87.88 292 VAL A O 1
ATOM 2344 N N . ASN A 1 293 ? -12.387 -12.212 1.848 1.00 85.12 293 ASN A N 1
ATOM 2345 C CA . ASN A 1 293 ? -11.956 -13.105 0.780 1.00 85.12 293 ASN A CA 1
ATOM 2346 C C . ASN A 1 293 ? -12.560 -12.643 -0.544 1.00 85.12 293 ASN A C 1
ATOM 2348 O O . ASN A 1 293 ? -13.778 -12.591 -0.684 1.00 85.12 293 ASN A O 1
ATOM 2352 N N . PHE A 1 294 ? -11.716 -12.352 -1.532 1.00 83.06 294 PHE A N 1
ATOM 2353 C CA . PHE A 1 294 ? -12.192 -12.003 -2.870 1.00 83.06 294 PHE A CA 1
ATOM 2354 C C . PHE A 1 294 ? -12.170 -13.223 -3.790 1.00 83.06 294 PHE A C 1
ATOM 2356 O O . PHE A 1 294 ? -11.123 -13.849 -3.997 1.00 83.06 294 PHE A O 1
ATOM 2363 N N . SER A 1 295 ? -13.320 -13.543 -4.376 1.00 85.56 295 SER A N 1
ATOM 2364 C CA . SER A 1 295 ? -13.434 -14.576 -5.405 1.00 85.56 295 SER A CA 1
ATOM 2365 C C . SER A 1 295 ? -12.716 -14.141 -6.677 1.00 85.56 295 SER A C 1
ATOM 2367 O O . SER A 1 295 ? -12.866 -13.007 -7.119 1.00 85.56 295 SER A O 1
ATOM 2369 N N . ILE A 1 296 ? -11.929 -15.038 -7.276 1.00 89.44 296 ILE A N 1
ATOM 2370 C CA . ILE A 1 296 ? -11.285 -14.777 -8.568 1.00 89.44 296 ILE A CA 1
ATOM 2371 C C . ILE A 1 296 ? -12.276 -15.157 -9.670 1.00 89.44 296 ILE A C 1
ATOM 2373 O O . ILE A 1 296 ? -12.689 -16.308 -9.746 1.00 89.44 296 ILE A O 1
ATOM 2377 N N . THR A 1 297 ? -12.636 -14.191 -10.509 1.00 91.94 297 THR A N 1
ATOM 2378 C CA . THR A 1 297 ? -13.568 -14.334 -11.639 1.00 91.94 297 THR A CA 1
ATOM 2379 C C . THR A 1 297 ? -12.838 -14.520 -12.968 1.00 91.94 297 THR A C 1
ATOM 2381 O O . THR A 1 297 ? -13.380 -15.107 -13.898 1.00 91.94 297 THR A O 1
ATOM 2384 N N . SER A 1 298 ? -11.593 -14.045 -13.079 1.00 93.44 298 SER A N 1
ATOM 2385 C CA . SER A 1 298 ? -10.773 -14.252 -14.276 1.00 93.44 298 SER A CA 1
ATOM 2386 C C . SER A 1 298 ? -10.280 -15.698 -14.390 1.00 93.44 298 SER A C 1
ATOM 2388 O O . SER A 1 298 ? -9.844 -16.278 -13.394 1.00 93.44 298 SER A O 1
ATOM 2390 N N . ASN A 1 299 ? -10.209 -16.212 -15.615 1.00 93.69 299 ASN A N 1
ATOM 2391 C CA . ASN A 1 299 ? -9.616 -17.504 -15.943 1.00 93.69 299 ASN A CA 1
ATOM 2392 C C . ASN A 1 299 ? -8.111 -17.559 -15.640 1.00 93.69 299 ASN A C 1
ATOM 2394 O O . ASN A 1 299 ? -7.437 -16.549 -15.399 1.00 93.69 299 ASN A O 1
ATOM 2398 N N . ASP A 1 300 ? -7.559 -18.772 -15.693 1.00 92.31 300 ASP A N 1
ATOM 2399 C CA . ASP A 1 300 ? -6.117 -18.960 -15.616 1.00 92.31 300 ASP A CA 1
ATOM 2400 C C . ASP A 1 300 ? -5.388 -18.297 -16.803 1.00 92.31 300 ASP A C 1
ATOM 2402 O O . ASP A 1 300 ? -5.906 -18.198 -17.916 1.00 92.31 300 ASP A O 1
ATOM 2406 N N . LYS A 1 301 ? -4.134 -17.889 -16.569 1.00 91.81 301 LYS A N 1
ATOM 2407 C CA . LYS A 1 301 ? -3.253 -17.267 -17.572 1.00 91.81 301 LYS A CA 1
ATOM 2408 C C . LYS A 1 301 ? -3.088 -18.102 -18.851 1.00 91.81 301 LYS A C 1
ATOM 2410 O O . LYS A 1 301 ? -2.779 -17.542 -19.899 1.00 91.81 301 LYS A O 1
ATOM 2415 N N . SER A 1 302 ? -3.280 -19.420 -18.783 1.00 85.81 302 SER A N 1
ATOM 2416 C CA . SER A 1 302 ? -3.245 -20.326 -19.939 1.00 85.81 302 SER A CA 1
ATOM 2417 C C . SER A 1 302 ? -4.301 -20.006 -21.004 1.00 85.81 302 SER A C 1
ATOM 2419 O O . SER A 1 302 ? -4.082 -20.311 -22.172 1.00 85.81 302 SER A O 1
ATOM 2421 N N . TRP A 1 303 ? -5.395 -19.321 -20.655 1.00 86.69 303 TRP A N 1
ATOM 2422 C CA . TRP A 1 303 ? -6.447 -18.907 -21.594 1.00 86.69 303 TRP A CA 1
ATOM 2423 C C . TRP A 1 303 ? -6.139 -17.599 -22.341 1.00 86.69 303 TRP A C 1
ATOM 2425 O O . TRP A 1 303 ? -6.878 -17.200 -23.247 1.00 86.69 303 TRP A O 1
ATOM 2435 N N . GLY A 1 304 ? -5.031 -16.943 -21.995 1.00 92.44 304 GLY A N 1
ATOM 2436 C CA . GLY A 1 304 ? -4.654 -15.625 -22.495 1.00 92.44 304 GLY A CA 1
ATOM 2437 C C . GLY A 1 304 ? -4.730 -14.549 -21.415 1.00 92.44 304 GLY A C 1
ATOM 2438 O O . GLY A 1 304 ? -5.320 -14.740 -20.357 1.00 92.44 304 GLY A O 1
ATOM 2439 N N . CYS A 1 305 ? -4.122 -13.399 -21.689 1.00 97.50 305 CYS A N 1
ATOM 2440 C CA . CYS A 1 305 ? -3.947 -12.303 -20.736 1.00 97.50 305 CYS A CA 1
ATOM 2441 C C . CYS A 1 305 ? -4.201 -10.950 -21.410 1.00 97.50 305 CYS A C 1
ATOM 2443 O O . CYS A 1 305 ? -4.051 -10.836 -22.624 1.00 97.50 305 CYS A O 1
ATOM 2445 N N . ILE A 1 306 ? -4.491 -9.907 -20.628 1.00 98.38 306 ILE A N 1
ATOM 2446 C CA . ILE A 1 306 ? -4.457 -8.509 -21.088 1.00 98.38 306 ILE A CA 1
ATOM 2447 C C . ILE A 1 306 ? -3.208 -7.838 -20.529 1.00 98.38 306 ILE A C 1
ATOM 2449 O O . ILE A 1 306 ? -3.113 -7.628 -19.327 1.00 98.38 306 ILE A O 1
ATOM 2453 N N . GLY A 1 307 ? -2.241 -7.495 -21.374 1.00 97.38 307 GLY A N 1
ATOM 2454 C CA . GLY A 1 307 ? -1.026 -6.791 -20.963 1.00 97.38 307 GLY A CA 1
ATOM 2455 C C . GLY A 1 307 ? -1.135 -5.284 -21.152 1.00 97.38 307 GLY A C 1
ATOM 2456 O O . GLY A 1 307 ? -1.666 -4.835 -22.168 1.00 97.38 307 GLY A O 1
ATOM 2457 N N . LEU A 1 308 ? -0.618 -4.520 -20.184 1.00 95.62 308 LEU A N 1
ATOM 2458 C CA . LEU A 1 308 ? -0.705 -3.056 -20.139 1.00 95.62 308 LEU A CA 1
ATOM 2459 C C . LEU A 1 308 ? 0.678 -2.396 -20.195 1.00 95.62 308 LEU A C 1
ATOM 2461 O O . LEU A 1 308 ? 1.531 -2.687 -19.356 1.00 95.62 308 LEU A O 1
ATOM 2465 N N . ASP A 1 309 ? 0.868 -1.459 -21.122 1.00 90.56 309 ASP A N 1
ATOM 2466 C CA . ASP A 1 309 ? 2.007 -0.537 -21.169 1.00 90.56 309 ASP A CA 1
ATOM 2467 C C . ASP A 1 309 ? 1.525 0.888 -20.896 1.00 90.56 309 ASP A C 1
ATOM 2469 O O . ASP A 1 309 ? 0.789 1.482 -21.682 1.00 90.56 309 ASP A O 1
ATOM 2473 N N . ILE A 1 310 ? 1.920 1.442 -19.754 1.00 82.06 310 ILE A N 1
ATOM 2474 C CA . ILE A 1 310 ? 1.472 2.771 -19.335 1.00 82.06 310 ILE A CA 1
ATOM 2475 C C . ILE A 1 310 ? 2.532 3.794 -19.710 1.00 82.06 310 ILE A C 1
ATOM 2477 O O . ILE A 1 310 ? 3.651 3.770 -19.184 1.00 82.06 310 ILE A O 1
ATOM 2481 N N . ASN A 1 311 ? 2.127 4.745 -20.539 1.00 75.06 311 ASN A N 1
ATOM 2482 C CA . ASN A 1 311 ? 2.886 5.926 -20.895 1.00 75.06 311 ASN A CA 1
ATOM 2483 C C . ASN A 1 311 ? 2.199 7.190 -20.346 1.00 75.06 311 ASN A C 1
ATOM 2485 O O . ASN A 1 311 ? 1.045 7.155 -19.928 1.00 75.06 311 ASN A O 1
ATOM 2489 N N . PRO A 1 312 ? 2.898 8.333 -20.307 1.00 63.97 312 PRO A N 1
ATOM 2490 C CA . PRO A 1 312 ? 2.419 9.509 -19.568 1.00 63.97 312 PRO A CA 1
ATOM 2491 C C . PRO A 1 312 ? 1.145 10.164 -20.100 1.00 63.97 312 PRO A C 1
ATOM 2493 O O . PRO A 1 312 ? 0.513 10.906 -19.361 1.00 63.97 312 PRO A O 1
ATOM 2496 N N . GLY A 1 313 ? 0.808 9.898 -21.362 1.00 72.50 313 GLY A N 1
ATOM 2497 C CA . GLY A 1 313 ? -0.395 10.405 -22.016 1.00 72.50 313 GLY A CA 1
ATOM 2498 C C . GLY A 1 313 ? -1.353 9.316 -22.493 1.00 72.50 313 GLY A C 1
ATOM 2499 O O . GLY A 1 313 ? -2.388 9.650 -23.048 1.00 72.50 313 GLY A O 1
ATOM 2500 N N . ALA A 1 314 ? -1.015 8.032 -22.330 1.00 83.19 314 ALA A N 1
ATOM 2501 C CA . ALA A 1 314 ? -1.838 6.932 -22.828 1.00 83.19 314 ALA A CA 1
ATOM 2502 C C . ALA A 1 314 ? -1.473 5.594 -22.173 1.00 83.19 314 ALA A C 1
ATOM 2504 O O . ALA A 1 314 ? -0.321 5.365 -21.792 1.00 83.19 314 ALA A O 1
ATOM 2505 N N . ILE A 1 315 ? -2.438 4.681 -22.098 1.00 89.81 315 ILE A N 1
ATOM 2506 C CA . ILE A 1 315 ? -2.234 3.284 -21.710 1.00 89.81 315 ILE A CA 1
ATOM 2507 C C . ILE A 1 315 ? -2.465 2.402 -22.929 1.00 89.81 315 ILE A C 1
ATOM 2509 O O . ILE A 1 315 ? -3.607 2.205 -23.339 1.00 89.81 315 ILE A O 1
ATOM 2513 N N . GLY A 1 316 ? -1.397 1.818 -23.461 1.00 93.19 316 GLY A N 1
ATOM 2514 C CA . GLY A 1 316 ? -1.497 0.772 -24.468 1.00 93.19 316 GLY A CA 1
ATOM 2515 C C . GLY A 1 316 ? -1.915 -0.544 -23.821 1.00 93.19 316 GLY A C 1
ATOM 2516 O O . GLY A 1 316 ? -1.339 -0.960 -22.814 1.00 93.19 316 GLY A O 1
ATOM 2517 N N . TRP A 1 317 ? -2.893 -1.234 -24.399 1.00 96.75 317 TRP A N 1
ATOM 2518 C CA . TRP A 1 317 ? -3.318 -2.556 -23.946 1.00 96.75 317 TRP A CA 1
ATOM 2519 C C . TRP A 1 317 ? -3.354 -3.556 -25.102 1.00 96.75 317 TRP A C 1
ATOM 2521 O O . TRP A 1 317 ? -3.587 -3.198 -26.258 1.00 96.75 317 TRP A O 1
ATOM 2531 N N . CYS A 1 318 ? -3.111 -4.828 -24.792 1.00 97.69 318 CYS A N 1
ATOM 2532 C CA . CYS A 1 318 ? -3.219 -5.925 -25.750 1.00 97.69 318 CYS A CA 1
ATOM 2533 C C . CYS A 1 318 ? -3.696 -7.202 -25.054 1.00 97.69 318 CYS A C 1
ATOM 2535 O O . CYS A 1 318 ? -3.103 -7.629 -24.063 1.00 97.69 318 CYS A O 1
ATOM 2537 N N . ALA A 1 319 ? -4.754 -7.811 -25.581 1.00 97.62 319 ALA A N 1
ATOM 2538 C CA . ALA A 1 319 ? -5.287 -9.094 -25.154 1.00 97.62 319 ALA A CA 1
ATOM 2539 C C . ALA A 1 319 ? -4.735 -10.226 -26.029 1.00 97.62 319 ALA A C 1
ATOM 2541 O O . ALA A 1 319 ? -4.689 -10.099 -27.254 1.00 97.62 319 ALA A O 1
ATOM 2542 N N . THR A 1 320 ? -4.372 -11.351 -25.417 1.00 94.06 320 THR A N 1
ATOM 2543 C CA . THR A 1 320 ? -3.907 -12.557 -26.114 1.00 94.06 320 THR A CA 1
ATOM 2544 C C . THR A 1 320 ? -4.905 -13.707 -26.031 1.00 94.06 320 THR A C 1
ATOM 2546 O O . THR A 1 320 ? -5.711 -13.777 -25.107 1.00 94.06 320 THR A O 1
ATOM 2549 N N . ASN A 1 321 ? -4.836 -14.639 -26.983 1.00 87.94 321 ASN A N 1
ATOM 2550 C CA . ASN A 1 321 ? -5.444 -15.966 -26.847 1.00 87.94 321 ASN A CA 1
ATOM 2551 C C . ASN A 1 321 ? -4.538 -16.925 -26.051 1.00 87.94 321 ASN A C 1
ATOM 2553 O O . ASN A 1 321 ? -3.428 -16.559 -25.662 1.00 87.94 321 ASN A O 1
ATOM 2557 N N . ARG A 1 322 ? -4.975 -18.182 -25.890 1.00 85.44 322 ARG A N 1
ATOM 2558 C CA . ARG A 1 322 ? -4.227 -19.267 -25.222 1.00 85.44 322 ARG A CA 1
ATOM 2559 C C . ARG A 1 322 ? -2.833 -19.564 -25.797 1.00 85.44 322 ARG A C 1
ATOM 2561 O O . ARG A 1 322 ? -1.981 -20.102 -25.103 1.00 85.44 322 ARG A O 1
ATOM 2568 N N . HIS A 1 323 ? -2.569 -19.184 -27.049 1.00 81.62 323 HIS A N 1
ATOM 2569 C CA . HIS A 1 323 ? -1.269 -19.367 -27.711 1.00 81.62 323 HIS A CA 1
ATOM 2570 C C . HIS A 1 323 ? -0.355 -18.132 -27.586 1.00 81.62 323 HIS A C 1
ATOM 2572 O O . HIS A 1 323 ? 0.777 -18.122 -28.073 1.00 81.62 323 HIS A O 1
ATOM 2578 N N . GLY A 1 324 ? -0.834 -17.065 -26.940 1.00 80.44 324 GLY A N 1
ATOM 2579 C CA . GLY A 1 324 ? -0.103 -15.812 -26.786 1.00 80.44 324 GLY A CA 1
ATOM 2580 C C . GLY A 1 324 ? -0.144 -14.912 -28.022 1.00 80.44 324 GLY A C 1
ATOM 2581 O O . GLY A 1 324 ? 0.625 -13.950 -28.084 1.00 80.44 324 GLY A O 1
ATOM 2582 N N . ASN A 1 325 ? -0.995 -15.205 -29.006 1.00 86.06 325 ASN A N 1
ATOM 2583 C CA . ASN A 1 325 ? -1.194 -14.337 -30.167 1.00 86.06 325 ASN A CA 1
ATOM 2584 C C . ASN A 1 325 ? -2.188 -13.222 -29.813 1.00 86.06 325 ASN A C 1
ATOM 2586 O O . ASN A 1 325 ? -3.132 -13.494 -29.063 1.00 86.06 325 ASN A O 1
ATOM 2590 N N . PRO A 1 326 ? -1.988 -11.985 -30.307 1.00 93.31 326 PRO A N 1
ATOM 2591 C CA . PRO A 1 326 ? -2.910 -10.887 -30.042 1.00 93.31 326 PRO A CA 1
ATOM 2592 C C . PRO A 1 326 ? -4.287 -11.183 -30.649 1.00 93.31 326 PRO A C 1
ATOM 2594 O O . PRO A 1 326 ? -4.373 -11.660 -31.776 1.00 93.31 326 PRO A O 1
ATOM 2597 N N . VAL A 1 327 ? -5.350 -10.891 -29.900 1.00 93.44 327 VAL A N 1
ATOM 2598 C CA . VAL A 1 327 ? -6.750 -10.983 -30.365 1.00 93.44 327 VAL A CA 1
ATOM 2599 C C . VAL A 1 327 ? -7.471 -9.641 -30.339 1.00 93.44 327 VAL A C 1
ATOM 2601 O O . VAL A 1 327 ? -8.431 -9.450 -31.071 1.00 93.44 327 VAL A O 1
ATOM 2604 N N . ALA A 1 328 ? -7.012 -8.707 -29.506 1.00 95.00 328 ALA A N 1
ATOM 2605 C CA . ALA A 1 328 ? -7.504 -7.337 -29.469 1.00 95.00 328 ALA A CA 1
ATOM 2606 C C . ALA A 1 328 ? -6.422 -6.430 -28.880 1.00 95.00 328 ALA A C 1
ATOM 2608 O O . ALA A 1 328 ? -5.648 -6.861 -28.023 1.00 95.00 328 ALA A O 1
ATOM 2609 N N . TRP A 1 329 ? -6.355 -5.181 -29.319 1.00 96.50 329 TRP A N 1
ATOM 2610 C CA . TRP A 1 329 ? -5.444 -4.185 -28.766 1.00 96.50 329 TRP A CA 1
ATOM 2611 C C . TRP A 1 329 ? -5.995 -2.780 -28.965 1.00 96.50 329 TRP A C 1
ATOM 2613 O O . TRP A 1 329 ? -6.896 -2.557 -29.771 1.00 96.50 329 TRP A O 1
ATOM 2623 N N . GLY A 1 330 ? -5.434 -1.830 -28.232 1.00 93.69 330 GLY A N 1
ATOM 2624 C CA . GLY A 1 330 ? -5.792 -0.427 -28.344 1.00 93.69 330 GLY A CA 1
ATOM 2625 C C . GLY A 1 330 ? -4.976 0.429 -27.392 1.00 93.69 330 GLY A C 1
ATOM 2626 O O . GLY A 1 330 ? -4.012 -0.045 -26.778 1.00 93.69 330 GLY A O 1
ATOM 2627 N N . HIS A 1 331 ? -5.384 1.683 -27.272 1.00 90.94 331 HIS A N 1
ATOM 2628 C CA . HIS A 1 331 ? -4.867 2.618 -26.287 1.00 90.94 331 HIS A CA 1
ATOM 2629 C C . HIS A 1 331 ? -6.033 3.327 -25.595 1.00 90.94 331 HIS A C 1
ATOM 2631 O O . HIS A 1 331 ? -7.129 3.406 -26.146 1.00 90.94 331 HIS A O 1
ATOM 2637 N N . ILE A 1 332 ? -5.789 3.791 -24.374 1.00 90.00 332 ILE A N 1
ATOM 2638 C CA . ILE A 1 332 ? -6.690 4.660 -23.617 1.00 90.00 332 ILE A CA 1
ATOM 2639 C C . ILE A 1 332 ? -5.935 5.948 -23.353 1.00 90.00 332 ILE A C 1
ATOM 2641 O O . ILE A 1 332 ? -4.885 5.911 -22.707 1.00 90.00 332 ILE A O 1
ATOM 2645 N N . ASP A 1 333 ? -6.461 7.065 -23.836 1.00 85.38 333 ASP A N 1
ATOM 2646 C CA . ASP A 1 333 ? -5.832 8.363 -23.642 1.00 85.38 333 ASP A CA 1
ATOM 2647 C C . ASP A 1 333 ? -5.931 8.817 -22.184 1.00 85.38 333 ASP A C 1
ATOM 2649 O O . ASP A 1 333 ? -6.967 8.740 -21.523 1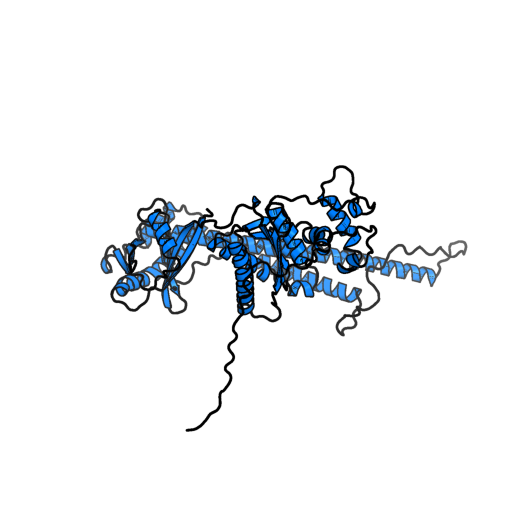.00 85.38 333 ASP A O 1
ATOM 2653 N N . LEU A 1 334 ? -4.804 9.304 -21.681 1.00 76.81 334 LEU A N 1
ATOM 2654 C CA . LEU A 1 334 ? -4.647 9.897 -20.366 1.00 76.81 334 LEU A CA 1
ATOM 2655 C C . LEU A 1 334 ? -4.169 11.333 -20.564 1.00 76.81 334 LEU A C 1
ATOM 2657 O O . LEU A 1 334 ? -2.994 11.637 -20.360 1.00 76.81 334 LEU A O 1
ATOM 2661 N N . ASP A 1 335 ? -5.061 12.232 -20.974 1.00 72.31 335 ASP A N 1
ATOM 2662 C CA . ASP A 1 335 ? -4.723 13.654 -20.995 1.00 72.31 335 ASP A CA 1
ATOM 2663 C C . ASP A 1 335 ? -4.667 14.196 -19.558 1.00 72.31 335 ASP A C 1
ATOM 2665 O O . ASP A 1 335 ? -5.675 14.576 -18.960 1.00 72.31 335 ASP A O 1
ATOM 2669 N N . LEU A 1 336 ? -3.472 14.132 -18.968 1.00 69.50 336 LEU A N 1
ATOM 2670 C CA . LEU A 1 336 ? -3.191 14.561 -17.596 1.00 69.50 336 LEU A CA 1
ATOM 2671 C C . LEU A 1 336 ? -2.530 15.947 -17.546 1.00 69.50 336 LEU A C 1
ATOM 2673 O O . LEU A 1 336 ? -2.085 16.389 -16.482 1.00 69.50 336 LEU A O 1
ATOM 2677 N N . HIS A 1 337 ? -2.411 16.637 -18.683 1.00 64.56 337 HIS A N 1
ATOM 2678 C CA . HIS A 1 337 ? -1.787 17.952 -18.728 1.00 64.56 337 HIS A CA 1
ATOM 2679 C C . HIS A 1 337 ? -2.702 19.012 -18.105 1.00 64.56 337 HIS A C 1
ATOM 2681 O O . HIS A 1 337 ? -3.900 19.050 -18.353 1.00 64.56 337 HIS A O 1
ATOM 2687 N N . SER A 1 338 ? -2.130 19.877 -17.260 1.00 66.88 338 SER A N 1
ATOM 2688 C CA . SER A 1 338 ? -2.840 21.001 -16.622 1.00 66.88 338 SER A CA 1
ATOM 2689 C C . SER A 1 338 ? -4.067 20.616 -15.776 1.00 66.88 338 SER A C 1
ATOM 2691 O O . SER A 1 338 ? -4.928 21.452 -15.525 1.00 66.88 338 SER A O 1
ATOM 2693 N N . CYS A 1 339 ? -4.142 19.367 -15.311 1.00 65.44 339 CYS A N 1
ATOM 2694 C CA . CYS A 1 339 ? -5.256 18.864 -14.509 1.00 65.44 339 CYS A CA 1
ATOM 2695 C C . CYS A 1 339 ? -5.023 19.077 -13.008 1.00 65.44 339 CYS A C 1
ATOM 2697 O O . CYS A 1 339 ? -3.894 18.945 -12.526 1.00 65.44 339 CYS A O 1
ATOM 2699 N N . SER A 1 340 ? -6.094 19.329 -12.250 1.00 73.31 340 SER A N 1
ATOM 2700 C CA . SER A 1 340 ? -6.044 19.250 -10.784 1.00 73.31 340 SER A CA 1
ATOM 2701 C C . SER A 1 340 ? -5.802 17.805 -10.312 1.00 73.31 340 SER A C 1
ATOM 2703 O O . SER A 1 340 ? -5.925 16.844 -11.084 1.00 73.31 340 SER A O 1
ATOM 2705 N N . THR A 1 341 ? -5.458 17.621 -9.032 1.00 70.50 341 THR A N 1
ATOM 2706 C CA . THR A 1 341 ? -5.295 16.282 -8.432 1.00 70.50 341 T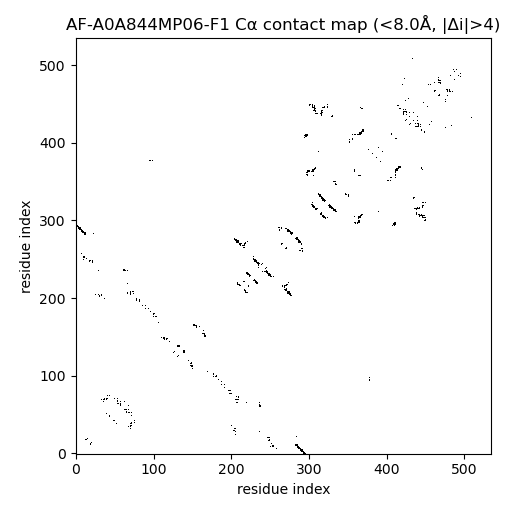HR A CA 1
ATOM 2707 C C . THR A 1 341 ? -6.576 15.455 -8.565 1.00 70.50 341 THR A C 1
ATOM 2709 O O . THR A 1 341 ? -6.517 14.311 -9.004 1.00 70.50 341 THR A O 1
ATOM 2712 N N . GLU A 1 342 ? -7.732 16.051 -8.273 1.00 75.44 342 GLU A N 1
ATOM 2713 C CA . GLU A 1 342 ? -9.044 15.396 -8.360 1.00 75.44 342 GLU A CA 1
ATOM 2714 C C . GLU A 1 342 ? -9.388 14.999 -9.800 1.00 75.44 342 GLU A C 1
ATOM 2716 O O . GLU A 1 342 ? -9.769 13.862 -10.069 1.00 75.44 342 GLU A O 1
ATOM 2721 N N . GLN A 1 343 ? -9.167 15.904 -10.759 1.00 78.00 343 GLN A N 1
ATOM 2722 C CA . GLN A 1 343 ? -9.373 15.622 -12.182 1.00 78.00 343 GLN A CA 1
ATOM 2723 C C . GLN A 1 343 ? -8.447 14.512 -12.694 1.00 78.00 343 GLN A C 1
ATOM 2725 O O . GLN A 1 343 ? -8.831 13.720 -13.555 1.00 78.00 343 GLN A O 1
ATOM 2730 N N . THR A 1 344 ? -7.218 14.452 -12.178 1.00 76.81 344 THR A N 1
ATOM 2731 C CA . THR A 1 344 ? -6.269 13.377 -12.485 1.00 76.81 344 THR A CA 1
ATOM 2732 C C . THR A 1 344 ? -6.790 12.043 -11.956 1.00 76.81 344 THR A C 1
ATOM 2734 O O . THR A 1 344 ? -6.813 11.063 -12.696 1.00 76.81 344 THR A O 1
ATOM 2737 N N . GLU A 1 345 ? -7.250 11.993 -10.704 1.00 78.88 345 GLU A N 1
ATOM 2738 C CA . GLU A 1 345 ? -7.800 10.773 -10.105 1.00 78.88 345 GLU A CA 1
ATOM 2739 C C . GLU A 1 345 ? -9.051 10.279 -10.836 1.00 78.88 345 GLU A C 1
ATOM 2741 O O . GLU A 1 345 ? -9.137 9.087 -11.133 1.00 78.88 345 GLU A O 1
ATOM 2746 N N . ALA A 1 346 ? -9.964 11.179 -11.210 1.00 84.00 346 ALA A N 1
ATOM 2747 C CA . ALA A 1 346 ? -11.153 10.838 -11.987 1.00 84.00 346 ALA A CA 1
ATOM 2748 C C . ALA A 1 346 ? -10.794 10.228 -13.355 1.00 84.00 346 ALA A C 1
ATOM 2750 O O . ALA A 1 346 ? -11.311 9.172 -13.723 1.00 84.00 346 ALA A O 1
ATOM 2751 N N . ARG A 1 347 ? -9.846 10.830 -14.091 1.00 85.25 347 ARG A N 1
ATOM 2752 C CA . ARG A 1 347 ? -9.380 10.283 -15.379 1.00 85.25 347 ARG A CA 1
ATOM 2753 C C . ARG A 1 347 ? -8.713 8.918 -15.226 1.00 85.25 347 ARG A C 1
ATOM 2755 O O . ARG A 1 347 ? -8.991 8.012 -16.010 1.00 85.25 347 ARG A O 1
ATOM 2762 N N . LEU A 1 348 ? -7.875 8.740 -14.201 1.00 86.31 348 LEU A N 1
ATOM 2763 C CA . LEU A 1 348 ? -7.275 7.437 -13.905 1.00 86.31 348 LEU A CA 1
ATOM 2764 C C . LEU A 1 348 ? -8.355 6.399 -13.571 1.00 86.31 348 LEU A C 1
ATOM 2766 O O . LEU A 1 348 ? -8.294 5.280 -14.076 1.00 86.31 348 LEU A O 1
ATOM 2770 N N . ALA A 1 349 ? -9.358 6.758 -12.767 1.00 87.50 349 ALA A N 1
ATOM 2771 C CA . ALA A 1 349 ? -10.463 5.870 -12.413 1.00 87.50 349 ALA A CA 1
ATOM 2772 C C . ALA A 1 349 ? -11.292 5.449 -13.638 1.00 87.50 349 ALA A C 1
ATOM 2774 O O . ALA A 1 349 ? -11.639 4.270 -13.755 1.00 87.50 349 ALA A O 1
ATOM 2775 N N . ASN A 1 350 ? -11.548 6.366 -14.575 1.00 89.88 350 ASN A N 1
ATOM 2776 C CA . ASN A 1 350 ? -12.239 6.069 -15.833 1.00 89.88 350 ASN A CA 1
ATOM 2777 C C . ASN A 1 350 ? -11.429 5.103 -16.706 1.00 89.88 350 ASN A C 1
ATOM 2779 O O . ASN A 1 350 ? -11.950 4.066 -17.118 1.00 89.88 350 ASN A O 1
ATOM 2783 N N . ALA A 1 351 ? -10.134 5.367 -16.897 1.00 91.44 351 ALA A N 1
ATOM 2784 C CA . ALA A 1 351 ? -9.256 4.483 -17.662 1.00 91.44 351 ALA A CA 1
ATOM 2785 C C . ALA A 1 351 ? -9.174 3.074 -17.048 1.00 91.44 351 ALA A C 1
ATOM 2787 O O . ALA A 1 351 ? -9.267 2.064 -17.742 1.00 91.44 351 ALA A O 1
ATOM 2788 N N . ILE A 1 352 ? -9.052 2.983 -15.721 1.00 94.12 352 ILE A N 1
ATOM 2789 C CA . ILE A 1 352 ? -9.048 1.705 -14.999 1.00 94.12 352 ILE A CA 1
ATOM 2790 C C . ILE A 1 352 ? -10.403 0.991 -15.142 1.00 94.12 352 ILE A C 1
ATOM 2792 O O . ILE A 1 352 ? -10.449 -0.235 -15.271 1.00 94.12 352 ILE A O 1
ATOM 2796 N N . THR A 1 353 ? -11.510 1.734 -15.126 1.00 95.00 353 THR A N 1
ATOM 2797 C CA . THR A 1 353 ? -12.856 1.185 -15.334 1.00 95.00 353 THR A CA 1
ATOM 2798 C C . THR A 1 353 ? -12.980 0.550 -16.711 1.00 95.00 353 THR A C 1
ATOM 2800 O O . THR A 1 353 ? -13.394 -0.603 -16.802 1.00 95.00 353 THR A O 1
ATOM 2803 N N . GLU A 1 354 ? -12.523 1.231 -17.759 1.00 95.00 354 GLU A N 1
ATOM 2804 C CA . GLU A 1 354 ? -12.517 0.681 -19.113 1.00 95.00 354 GLU A CA 1
ATOM 2805 C C . GLU A 1 354 ? -11.636 -0.579 -19.221 1.00 95.00 354 GLU A C 1
ATOM 2807 O O . GLU A 1 354 ? -12.068 -1.605 -19.750 1.00 95.00 354 GLU A O 1
ATOM 2812 N N . LEU A 1 355 ? -10.421 -0.556 -18.660 1.00 96.19 355 LEU A N 1
ATOM 2813 C CA . LEU A 1 355 ? -9.515 -1.714 -18.667 1.00 96.19 355 LEU A CA 1
ATOM 2814 C C . LEU A 1 355 ? -10.106 -2.927 -17.945 1.00 96.19 355 LEU A C 1
ATOM 2816 O O . LEU A 1 355 ? -10.017 -4.056 -18.431 1.00 96.19 355 LEU A O 1
ATOM 2820 N N . THR A 1 356 ? -10.708 -2.704 -16.778 1.00 96.69 356 THR A N 1
ATOM 2821 C CA . THR A 1 356 ? -11.325 -3.782 -15.998 1.00 96.69 356 THR A CA 1
ATOM 2822 C C . THR A 1 356 ? -12.601 -4.306 -16.646 1.00 96.69 356 THR A C 1
ATOM 2824 O O . THR A 1 356 ? -12.822 -5.512 -16.604 1.00 96.69 356 THR A O 1
ATOM 2827 N N . ALA A 1 357 ? -13.380 -3.466 -17.334 1.00 96.44 357 ALA A N 1
ATOM 2828 C CA . ALA A 1 357 ? -14.517 -3.917 -18.135 1.00 96.44 357 ALA A CA 1
ATOM 2829 C C . ALA A 1 357 ? -14.075 -4.875 -19.255 1.00 96.44 357 ALA A C 1
ATOM 2831 O O . ALA A 1 357 ? -14.674 -5.934 -19.435 1.00 96.44 357 ALA A O 1
ATOM 2832 N N . ARG A 1 358 ? -12.967 -4.572 -19.949 1.00 95.69 358 ARG A N 1
ATOM 2833 C CA . ARG A 1 358 ? -12.376 -5.473 -20.961 1.00 95.69 358 ARG A CA 1
ATOM 2834 C C . ARG A 1 358 ? -11.922 -6.805 -20.355 1.00 95.69 358 ARG A C 1
ATOM 2836 O O . ARG A 1 358 ? -12.106 -7.858 -20.968 1.00 95.69 358 ARG A O 1
ATOM 2843 N N . ALA A 1 359 ? -11.333 -6.776 -19.161 1.00 96.69 359 ALA A N 1
ATOM 2844 C CA . ALA A 1 359 ? -10.910 -7.983 -18.452 1.00 96.69 359 ALA A CA 1
ATOM 2845 C C . ALA A 1 359 ? -12.096 -8.850 -18.009 1.00 96.69 359 ALA A C 1
ATOM 2847 O O . ALA A 1 359 ? -12.045 -10.061 -18.206 1.00 96.69 359 ALA A O 1
ATOM 2848 N N . LEU A 1 360 ? -13.172 -8.243 -17.496 1.00 96.25 360 LEU A N 1
ATOM 2849 C CA . LEU A 1 360 ? -14.408 -8.950 -17.143 1.00 96.25 360 LEU A CA 1
ATOM 2850 C C . LEU A 1 360 ? -15.076 -9.566 -18.374 1.00 96.25 360 LEU A C 1
ATOM 2852 O O . LEU A 1 360 ? -15.367 -10.756 -18.370 1.00 96.25 360 LEU A O 1
ATOM 2856 N N . ALA A 1 361 ? -15.231 -8.798 -19.455 1.00 95.44 361 ALA A N 1
ATOM 2857 C CA . ALA A 1 361 ? -15.864 -9.273 -20.687 1.00 95.44 361 ALA A CA 1
ATOM 2858 C C . ALA A 1 361 ? -15.119 -10.454 -21.330 1.00 95.44 361 ALA A C 1
ATOM 2860 O O . ALA A 1 361 ? -15.713 -11.278 -22.016 1.00 95.44 361 ALA A O 1
ATOM 2861 N N . THR A 1 362 ? -13.803 -10.540 -21.125 1.00 94.25 362 THR A N 1
ATOM 2862 C CA . THR A 1 362 ? -12.967 -11.597 -21.709 1.00 94.25 362 THR A CA 1
ATOM 2863 C C . THR A 1 362 ? -12.549 -12.676 -20.715 1.00 94.25 362 THR A C 1
ATOM 2865 O O . THR A 1 362 ? -11.872 -13.624 -21.127 1.00 94.25 362 THR A O 1
ATOM 2868 N N . LEU A 1 363 ? -12.913 -12.515 -19.436 1.00 96.31 363 LEU A N 1
ATOM 2869 C CA . LEU A 1 363 ? -12.470 -13.307 -18.286 1.00 96.31 363 LEU A CA 1
ATOM 2870 C C . LEU A 1 363 ? -10.946 -13.486 -18.228 1.00 96.31 363 LEU A C 1
ATOM 2872 O O . LEU A 1 363 ? -10.452 -14.535 -17.822 1.00 96.31 363 LEU A O 1
ATOM 2876 N N . LYS A 1 364 ? -10.172 -12.482 -18.654 1.00 96.50 364 LYS A N 1
ATOM 2877 C CA . LYS A 1 364 ? -8.704 -12.571 -18.714 1.00 96.50 364 LYS A CA 1
ATOM 2878 C C . LYS A 1 364 ? -8.041 -11.844 -17.546 1.00 96.50 364 LYS A C 1
ATOM 2880 O O . LYS A 1 364 ? -8.464 -10.742 -17.193 1.00 96.50 364 LYS A O 1
ATOM 2885 N N . PRO A 1 365 ? -6.958 -12.403 -16.979 1.00 97.56 365 PRO A N 1
ATOM 2886 C CA . PRO A 1 365 ? -6.137 -11.686 -16.018 1.00 97.56 365 PRO A CA 1
ATOM 2887 C C . PRO A 1 365 ? -5.458 -10.476 -16.671 1.00 97.56 365 PRO A C 1
ATOM 2889 O O . PRO A 1 365 ? -5.137 -10.477 -17.866 1.00 97.56 365 PRO A O 1
ATOM 2892 N N . ILE A 1 366 ? -5.183 -9.460 -15.857 1.00 98.12 366 ILE A N 1
ATOM 2893 C CA . ILE A 1 366 ? -4.442 -8.266 -16.269 1.00 98.12 366 ILE A CA 1
ATOM 2894 C C . ILE A 1 366 ? -2.965 -8.443 -15.915 1.00 98.12 366 ILE A C 1
ATOM 2896 O O . ILE A 1 366 ? -2.613 -8.810 -14.796 1.00 98.12 366 ILE A O 1
ATOM 2900 N N . VAL A 1 367 ? -2.081 -8.149 -16.863 1.00 97.38 367 VAL A N 1
ATOM 2901 C CA . VAL A 1 367 ? -0.632 -8.250 -16.717 1.00 97.38 367 VAL A CA 1
ATOM 2902 C C . VAL A 1 367 ? -0.019 -6.863 -16.747 1.00 97.38 367 VAL A C 1
ATOM 2904 O O . VAL A 1 367 ? -0.195 -6.099 -17.696 1.00 97.38 367 VAL A O 1
ATOM 2907 N N . ILE A 1 368 ? 0.742 -6.561 -15.705 1.00 94.44 368 ILE A N 1
ATOM 2908 C CA . ILE A 1 368 ? 1.402 -5.277 -15.512 1.00 94.44 368 ILE A CA 1
ATOM 2909 C C . ILE A 1 368 ? 2.896 -5.466 -15.301 1.00 94.44 368 ILE A C 1
ATOM 2911 O O . ILE A 1 368 ? 3.373 -6.539 -14.920 1.00 94.44 368 ILE A O 1
ATOM 2915 N N . GLU A 1 369 ? 3.663 -4.408 -15.528 1.00 88.75 369 GLU A N 1
ATOM 2916 C CA . GLU A 1 369 ? 5.072 -4.428 -15.168 1.00 88.75 369 GLU A CA 1
ATOM 2917 C C . GLU A 1 369 ? 5.274 -4.503 -13.646 1.00 88.75 369 GLU A C 1
ATOM 2919 O O . GLU A 1 369 ? 4.680 -3.760 -12.864 1.00 88.75 369 GLU A O 1
ATOM 2924 N N . LYS A 1 370 ? 6.176 -5.391 -13.220 1.00 84.06 370 LYS A N 1
ATOM 2925 C CA . LYS A 1 370 ? 6.670 -5.454 -11.850 1.00 84.06 370 LYS A CA 1
ATOM 2926 C C . LYS A 1 370 ? 7.545 -4.239 -11.600 1.00 84.06 370 LYS A C 1
ATOM 2928 O O . LYS A 1 370 ? 8.674 -4.144 -12.093 1.00 84.06 370 LYS A O 1
ATOM 2933 N N . LEU A 1 371 ? 7.015 -3.313 -10.820 1.00 66.94 371 LEU A N 1
ATOM 2934 C CA . LEU A 1 371 ? 7.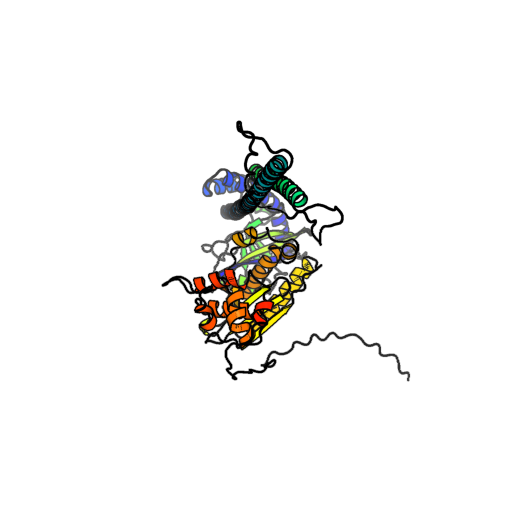686 -2.071 -10.499 1.00 66.94 371 LEU A CA 1
ATOM 2935 C C . LEU A 1 371 ? 8.591 -2.197 -9.288 1.00 66.94 371 LEU A C 1
ATOM 2937 O O . LEU A 1 371 ? 8.132 -2.318 -8.156 1.00 66.94 371 LEU A O 1
ATOM 2941 N N . ASP A 1 372 ? 9.888 -2.015 -9.514 1.00 57.19 372 ASP A N 1
ATOM 2942 C CA . ASP A 1 372 ? 10.789 -1.604 -8.448 1.00 57.19 372 ASP A CA 1
ATOM 2943 C C . ASP A 1 372 ? 10.787 -0.068 -8.362 1.00 57.19 372 ASP A C 1
ATOM 2945 O O . ASP A 1 372 ? 11.577 0.635 -9.009 1.00 57.19 372 ASP A O 1
ATOM 2949 N N . PHE A 1 373 ? 9.863 0.476 -7.562 1.00 48.44 373 PHE A N 1
ATOM 2950 C CA . PHE A 1 373 ? 9.783 1.917 -7.295 1.00 48.44 373 PHE A CA 1
ATOM 2951 C C . PHE A 1 373 ? 11.085 2.478 -6.706 1.00 48.44 373 PHE A C 1
ATOM 2953 O O . PHE A 1 373 ? 11.337 3.680 -6.840 1.00 48.44 373 PHE A O 1
ATOM 2960 N N . SER A 1 374 ? 11.933 1.638 -6.095 1.00 46.75 374 SER A N 1
ATOM 2961 C CA . SER A 1 374 ? 13.249 2.059 -5.616 1.00 46.75 374 SER A CA 1
ATOM 2962 C C . SER A 1 374 ? 14.178 2.399 -6.783 1.00 46.75 374 SER A C 1
ATOM 2964 O O . SER A 1 374 ? 14.980 3.320 -6.664 1.00 46.75 374 SER A O 1
ATOM 2966 N N . GLN A 1 375 ? 14.062 1.713 -7.925 1.00 45.38 375 GLN A N 1
ATOM 2967 C CA . GLN A 1 375 ? 14.908 1.914 -9.105 1.00 45.38 375 GLN A CA 1
ATOM 2968 C C . GLN A 1 375 ? 14.395 3.005 -10.042 1.00 45.38 375 GLN A C 1
ATOM 2970 O O . GLN A 1 375 ? 15.193 3.830 -10.489 1.00 45.38 375 GLN A O 1
ATOM 2975 N N . LYS A 1 376 ? 13.080 3.095 -10.291 1.00 47.44 376 LYS A N 1
ATOM 2976 C CA . LYS A 1 376 ? 12.539 4.181 -11.131 1.00 47.44 376 LYS A CA 1
ATOM 2977 C C . LYS A 1 376 ? 12.703 5.552 -10.463 1.00 47.44 376 LYS A C 1
ATOM 2979 O O . LYS A 1 376 ? 13.112 6.492 -11.139 1.00 47.44 376 LYS A O 1
ATOM 2984 N N . LYS A 1 377 ? 12.548 5.664 -9.129 1.00 47.94 377 LYS A N 1
ATOM 2985 C CA . LYS A 1 377 ? 12.878 6.902 -8.385 1.00 47.94 377 LYS A CA 1
ATOM 2986 C C . LYS A 1 377 ? 14.358 7.311 -8.512 1.00 47.94 377 LYS A C 1
ATOM 2988 O O . LYS A 1 377 ? 14.648 8.504 -8.497 1.00 47.94 377 LYS A O 1
ATOM 2993 N N . LYS A 1 378 ? 15.283 6.354 -8.698 1.00 46.16 378 LYS A N 1
ATOM 2994 C CA . LYS A 1 378 ? 16.725 6.606 -8.922 1.00 46.16 378 LYS A CA 1
ATOM 2995 C C . LYS A 1 378 ? 17.036 7.159 -10.326 1.00 46.16 378 LYS A C 1
ATOM 2997 O O . LYS A 1 378 ? 18.077 7.783 -10.498 1.00 46.16 378 LYS A O 1
ATOM 3002 N N . GLN A 1 379 ? 16.162 6.968 -11.323 1.00 42.12 379 GLN A N 1
ATOM 3003 C CA . GLN A 1 379 ? 16.384 7.404 -12.716 1.00 42.12 379 GLN A CA 1
ATOM 3004 C C . GLN A 1 379 ? 15.878 8.826 -13.043 1.00 42.12 379 GLN A C 1
ATOM 3006 O O . GLN A 1 379 ? 16.097 9.298 -14.158 1.00 42.12 379 GLN A O 1
ATOM 3011 N N . PHE A 1 380 ? 15.283 9.551 -12.086 1.00 44.50 380 PHE A N 1
ATOM 3012 C CA . PHE A 1 380 ? 14.715 10.909 -12.254 1.00 44.50 380 PHE A CA 1
ATOM 3013 C C . PHE A 1 380 ? 15.728 12.036 -12.590 1.00 44.50 380 PHE A C 1
ATOM 3015 O O . PHE A 1 380 ? 15.411 13.225 -12.507 1.00 44.50 380 PHE A O 1
ATOM 3022 N N . SER A 1 381 ? 16.958 11.704 -12.994 1.00 41.09 381 SER A N 1
ATOM 3023 C CA . SER A 1 381 ? 18.019 12.667 -13.324 1.00 41.09 381 SER A CA 1
ATOM 3024 C C . SER A 1 381 ? 18.141 13.011 -14.818 1.00 41.09 381 SER A C 1
ATOM 3026 O O . SER A 1 381 ? 19.038 13.770 -15.185 1.00 41.09 381 SER A O 1
ATOM 3028 N N . ARG A 1 382 ? 17.257 12.522 -15.703 1.00 37.91 382 ARG A N 1
ATOM 3029 C CA . ARG A 1 382 ? 17.319 12.827 -17.149 1.00 37.91 382 ARG A CA 1
ATOM 3030 C C . ARG A 1 382 ? 16.059 13.530 -17.677 1.00 37.91 382 ARG A C 1
ATOM 3032 O O . ARG A 1 382 ? 15.130 12.892 -18.149 1.00 37.91 382 ARG A O 1
ATOM 3039 N N . GLY A 1 383 ? 16.103 14.868 -17.671 1.00 42.66 383 GLY A N 1
ATOM 3040 C CA . GLY A 1 383 ? 15.281 15.752 -18.516 1.00 42.66 383 GLY A CA 1
ATOM 3041 C C . GLY A 1 383 ? 14.052 16.397 -17.853 1.00 42.66 383 GLY A C 1
ATOM 3042 O O . GLY A 1 383 ? 13.163 15.713 -17.358 1.00 42.66 383 GLY A O 1
ATOM 3043 N N . ARG A 1 384 ? 13.949 17.738 -17.927 1.00 45.22 384 ARG A N 1
ATOM 3044 C CA . ARG A 1 384 ? 12.806 18.542 -17.422 1.00 45.22 384 ARG A CA 1
ATOM 3045 C C . ARG A 1 384 ? 11.446 18.148 -18.019 1.00 45.22 384 ARG A C 1
ATOM 3047 O O . ARG A 1 384 ? 10.445 18.262 -17.323 1.00 45.22 384 ARG A O 1
ATOM 3054 N N . LYS A 1 385 ? 11.406 17.696 -19.279 1.00 40.06 385 LYS A N 1
ATOM 3055 C CA . LYS A 1 385 ? 10.160 17.363 -20.002 1.00 40.06 385 LYS A CA 1
ATOM 3056 C C . LYS A 1 385 ? 9.592 15.997 -19.575 1.00 40.06 385 LYS A C 1
ATOM 3058 O O . LYS A 1 385 ? 8.400 15.882 -19.336 1.00 40.06 385 LYS A O 1
ATOM 3063 N N . TYR A 1 386 ? 10.463 15.010 -19.339 1.00 37.44 386 TYR A N 1
ATOM 3064 C CA . TYR A 1 386 ? 10.094 13.681 -18.824 1.00 37.44 386 TYR A CA 1
ATOM 3065 C C . TYR A 1 386 ? 9.738 13.713 -17.324 1.00 37.44 386 TYR A C 1
ATOM 3067 O O . TYR A 1 386 ? 8.804 13.049 -16.887 1.00 37.44 386 TYR A O 1
ATOM 3075 N N . ASN A 1 387 ? 10.416 14.575 -16.553 1.00 43.44 387 ASN A N 1
ATOM 3076 C CA . ASN A 1 387 ? 10.141 14.803 -15.129 1.00 43.44 387 ASN A CA 1
ATOM 3077 C C . ASN A 1 387 ? 8.804 15.528 -14.853 1.00 43.44 387 ASN A C 1
ATOM 3079 O O . ASN A 1 387 ? 8.317 15.448 -13.728 1.00 43.44 387 ASN A O 1
ATOM 3083 N N . ARG A 1 388 ? 8.216 16.224 -15.843 1.00 45.72 388 ARG A N 1
ATOM 3084 C CA . ARG A 1 388 ? 6.841 16.767 -15.771 1.00 45.72 388 ARG A CA 1
ATOM 3085 C C . ARG A 1 388 ? 5.778 15.737 -16.171 1.00 45.72 388 ARG A C 1
ATOM 3087 O O . ARG A 1 388 ? 4.687 15.781 -15.627 1.00 45.72 388 ARG A O 1
ATOM 3094 N N . MET A 1 389 ? 6.110 14.824 -17.087 1.00 40.31 389 MET A N 1
ATOM 3095 C CA . MET A 1 389 ? 5.195 13.819 -17.653 1.00 40.31 389 MET A CA 1
ATOM 3096 C C . MET A 1 389 ? 4.824 12.705 -16.661 1.00 40.31 389 MET A C 1
ATOM 3098 O O . MET A 1 389 ? 3.700 12.230 -16.658 1.00 40.31 389 MET A O 1
ATOM 3102 N N . LEU A 1 390 ? 5.749 12.285 -15.795 1.00 46.69 390 LEU A N 1
ATOM 3103 C CA . LEU A 1 390 ? 5.503 11.261 -14.776 1.00 46.69 390 LEU A CA 1
ATOM 3104 C C . LEU A 1 390 ? 5.912 11.812 -13.423 1.00 46.69 390 LEU A C 1
ATOM 3106 O O . LEU A 1 390 ? 7.040 11.595 -12.974 1.00 46.69 390 LEU A O 1
ATOM 3110 N N . SER A 1 391 ? 5.003 12.476 -12.710 1.00 53.34 391 SER A N 1
ATOM 3111 C CA . SER A 1 391 ? 5.167 12.447 -11.263 1.00 53.34 391 SER A CA 1
ATOM 3112 C C . SER A 1 391 ? 5.116 10.956 -10.897 1.00 53.34 391 SER A C 1
ATOM 3114 O O . SER A 1 391 ? 4.138 10.266 -11.170 1.00 53.34 391 SER A O 1
ATOM 3116 N N . GLY A 1 392 ? 6.191 10.389 -10.339 1.00 55.91 392 GLY A N 1
ATOM 3117 C CA . GLY A 1 392 ? 6.188 8.976 -9.917 1.00 55.91 392 GLY A CA 1
ATOM 3118 C C . GLY A 1 392 ? 5.047 8.642 -8.937 1.00 55.91 392 GLY A C 1
ATOM 3119 O O . GLY A 1 392 ? 4.813 7.475 -8.644 1.00 55.91 392 GLY A O 1
ATOM 3120 N N . PHE A 1 393 ? 4.357 9.677 -8.449 1.00 57.50 393 PHE A N 1
ATOM 3121 C CA . PHE A 1 393 ? 3.098 9.648 -7.731 1.00 57.50 393 PHE A CA 1
ATOM 3122 C C . PHE A 1 393 ? 1.912 9.173 -8.590 1.00 57.50 393 PHE A C 1
ATOM 3124 O O . PHE A 1 393 ? 1.307 8.179 -8.214 1.00 57.50 393 PHE A O 1
ATOM 3131 N N . ALA A 1 394 ? 1.624 9.783 -9.750 1.00 66.12 394 ALA A N 1
ATOM 3132 C CA . ALA A 1 394 ? 0.479 9.397 -10.594 1.00 66.12 394 ALA A CA 1
ATOM 3133 C C . ALA A 1 394 ? 0.578 7.941 -11.077 1.00 66.12 394 ALA A C 1
ATOM 3135 O O . ALA A 1 394 ? -0.393 7.193 -11.049 1.00 66.12 394 ALA A O 1
ATOM 3136 N N . TYR A 1 395 ? 1.789 7.505 -11.428 1.00 73.19 395 TYR A N 1
ATOM 3137 C CA . TYR A 1 395 ? 2.058 6.129 -11.847 1.00 73.19 395 TYR A CA 1
ATOM 3138 C C . TYR A 1 395 ? 1.857 5.114 -10.712 1.00 73.19 395 TYR A C 1
ATOM 3140 O O . TYR A 1 395 ? 1.223 4.080 -10.897 1.00 73.19 395 TYR A O 1
ATOM 3148 N N . ALA A 1 396 ? 2.375 5.412 -9.514 1.00 74.00 396 ALA A N 1
ATOM 3149 C CA . ALA A 1 396 ? 2.163 4.567 -8.340 1.00 74.00 396 ALA A CA 1
ATOM 3150 C C . ALA A 1 396 ? 0.678 4.509 -7.957 1.00 74.00 396 ALA A C 1
ATOM 3152 O O . ALA A 1 396 ? 0.166 3.427 -7.676 1.00 74.00 396 ALA A O 1
ATOM 3153 N N . LYS A 1 397 ? -0.004 5.659 -8.013 1.00 78.12 397 LYS A N 1
ATOM 3154 C CA . LYS A 1 397 ? -1.429 5.775 -7.718 1.00 78.12 397 LYS A CA 1
ATOM 3155 C C . LYS A 1 397 ? -2.277 4.994 -8.717 1.00 78.12 397 LYS A C 1
ATOM 3157 O O . LYS A 1 397 ? -3.180 4.284 -8.296 1.00 78.12 397 LYS A O 1
ATOM 3162 N N . PHE A 1 398 ? -1.944 5.029 -10.009 1.00 85.19 398 PHE A N 1
ATOM 3163 C CA . PHE A 1 398 ? -2.614 4.205 -11.015 1.00 85.19 398 PHE A CA 1
ATOM 3164 C C . PHE A 1 398 ? -2.562 2.717 -10.654 1.00 85.19 398 PHE A C 1
ATOM 3166 O O . PHE A 1 398 ? -3.598 2.062 -10.636 1.00 85.19 398 PHE A O 1
ATOM 3173 N N . PHE A 1 399 ? -1.384 2.171 -10.328 1.00 86.94 399 PHE A N 1
ATOM 3174 C CA . PHE A 1 399 ? -1.280 0.749 -9.978 1.00 86.94 399 PHE A CA 1
ATOM 3175 C C . PHE A 1 399 ? -1.979 0.396 -8.672 1.00 86.94 399 PHE A C 1
ATOM 3177 O O . PHE A 1 399 ? -2.537 -0.693 -8.568 1.00 86.94 399 PHE A O 1
ATOM 3184 N N . GLU A 1 400 ? -1.945 1.290 -7.686 1.00 86.62 400 GLU A N 1
ATOM 3185 C CA . GLU A 1 400 ? -2.700 1.143 -6.441 1.00 86.62 400 GLU A CA 1
ATOM 3186 C C . GLU A 1 400 ? -4.204 1.037 -6.731 1.00 86.62 400 GLU A C 1
ATOM 3188 O O . GLU A 1 400 ? -4.838 0.062 -6.329 1.00 86.62 400 GLU A O 1
ATOM 3193 N N . LEU A 1 401 ? -4.748 1.976 -7.512 1.00 89.31 401 LEU A N 1
ATOM 3194 C CA . LEU A 1 401 ? -6.157 2.001 -7.907 1.00 89.31 401 LEU A CA 1
ATOM 3195 C C . LEU A 1 401 ? -6.534 0.796 -8.783 1.00 89.31 401 LEU A C 1
ATOM 3197 O O . LEU A 1 401 ? -7.567 0.170 -8.547 1.00 89.31 401 LEU A O 1
ATOM 3201 N N . LEU A 1 402 ? -5.688 0.426 -9.752 1.00 93.06 402 LEU A N 1
ATOM 3202 C CA . LEU A 1 402 ? -5.904 -0.727 -10.628 1.00 93.06 402 LEU A CA 1
ATOM 3203 C C . LEU A 1 402 ? -5.958 -2.017 -9.811 1.00 93.06 402 LEU A C 1
ATOM 3205 O O . LEU A 1 402 ? -6.906 -2.780 -9.946 1.00 93.06 402 LEU A O 1
ATOM 3209 N N . LYS A 1 403 ? -4.977 -2.255 -8.932 1.00 92.62 403 LYS A N 1
ATOM 3210 C CA . LYS A 1 403 ? -4.951 -3.452 -8.080 1.00 92.62 403 LYS A CA 1
ATOM 3211 C C . LYS A 1 403 ? -6.147 -3.502 -7.140 1.00 92.62 403 LYS A C 1
ATOM 3213 O O . LYS A 1 403 ? -6.750 -4.562 -7.013 1.00 92.62 403 LYS A O 1
ATOM 3218 N N . ALA A 1 404 ? -6.507 -2.377 -6.522 1.00 89.81 404 ALA A N 1
ATOM 3219 C CA . ALA A 1 404 ? -7.667 -2.299 -5.642 1.00 89.81 404 ALA A CA 1
ATOM 3220 C C . ALA A 1 404 ? -8.970 -2.620 -6.391 1.00 89.81 404 ALA A C 1
ATOM 3222 O O . ALA A 1 404 ? -9.796 -3.382 -5.891 1.00 89.81 404 ALA A O 1
ATOM 3223 N N . ARG A 1 405 ? -9.146 -2.088 -7.609 1.00 92.94 405 ARG A N 1
ATOM 3224 C CA . ARG A 1 405 ? -10.326 -2.380 -8.433 1.00 92.94 405 ARG A CA 1
ATOM 3225 C C . ARG A 1 405 ? -10.334 -3.826 -8.926 1.00 92.94 405 ARG A C 1
ATOM 3227 O O . ARG A 1 405 ? -11.363 -4.483 -8.830 1.00 92.94 405 ARG A O 1
ATOM 3234 N N . CYS A 1 406 ? -9.204 -4.338 -9.408 1.00 94.25 406 CYS A N 1
ATOM 3235 C CA . CYS A 1 406 ? -9.083 -5.726 -9.845 1.00 94.25 406 CYS A CA 1
ATOM 3236 C C . CYS A 1 406 ? -9.381 -6.710 -8.711 1.00 94.25 406 CYS A C 1
ATOM 3238 O O . CYS A 1 406 ? -10.116 -7.663 -8.935 1.00 94.25 406 CYS A O 1
ATOM 3240 N N . LEU A 1 407 ? -8.882 -6.449 -7.496 1.00 90.88 407 LEU A N 1
ATOM 3241 C CA . LEU A 1 407 ? -9.187 -7.256 -6.314 1.00 90.88 407 LEU A CA 1
ATOM 3242 C C . LEU A 1 407 ? -10.699 -7.303 -6.056 1.00 90.88 407 LEU A C 1
ATOM 3244 O O . LEU A 1 407 ? -11.257 -8.389 -5.956 1.00 90.88 407 LEU A O 1
ATOM 3248 N N . LYS A 1 408 ? -11.363 -6.138 -6.038 1.00 87.75 408 LYS A N 1
ATOM 3249 C CA . LYS A 1 408 ? -12.821 -6.033 -5.847 1.00 87.75 408 LYS A CA 1
ATOM 3250 C C . LYS A 1 408 ? -13.629 -6.766 -6.920 1.00 87.75 408 LYS A C 1
ATOM 3252 O O . LYS A 1 408 ? -14.678 -7.310 -6.612 1.00 87.75 408 LYS A O 1
ATOM 3257 N N . LEU A 1 409 ? -13.150 -6.770 -8.163 1.00 91.81 409 LEU A N 1
ATOM 3258 C CA . LEU A 1 409 ? -13.820 -7.408 -9.302 1.00 91.81 409 LEU A CA 1
ATOM 3259 C C . LEU A 1 409 ? -13.419 -8.879 -9.510 1.00 91.81 409 LEU A C 1
ATOM 3261 O O . LEU A 1 409 ? -13.897 -9.510 -10.451 1.00 91.81 409 LEU A O 1
ATOM 3265 N N . GLY A 1 410 ? -12.513 -9.421 -8.690 1.00 92.00 410 GLY A N 1
ATOM 3266 C CA . GLY A 1 410 ? -11.999 -10.781 -8.856 1.00 92.00 410 GLY A CA 1
ATOM 3267 C C . GLY A 1 410 ? -11.046 -10.975 -10.041 1.00 92.00 410 GLY A C 1
ATOM 3268 O O . GLY A 1 410 ? -10.760 -12.103 -10.439 1.00 92.00 410 GLY A O 1
ATOM 3269 N N . ILE A 1 411 ? -10.522 -9.897 -10.620 1.00 96.38 411 ILE A N 1
ATOM 3270 C CA . ILE A 1 411 ? -9.583 -9.964 -11.742 1.00 96.38 411 ILE A CA 1
ATOM 3271 C C . ILE A 1 411 ? -8.180 -10.229 -11.193 1.00 96.38 411 ILE A C 1
ATOM 3273 O O . ILE A 1 411 ? -7.612 -9.418 -10.457 1.00 96.38 411 ILE A O 1
ATOM 3277 N N . LYS A 1 412 ? -7.565 -11.343 -11.592 1.00 95.81 412 LYS A N 1
ATOM 3278 C CA . LYS A 1 412 ? -6.182 -11.651 -11.218 1.00 95.81 412 LYS A CA 1
ATOM 3279 C C . LYS A 1 412 ? -5.217 -10.674 -11.896 1.00 95.81 412 LYS A C 1
ATOM 3281 O O . LYS A 1 412 ? -5.224 -10.518 -13.116 1.00 95.81 412 LYS A O 1
ATOM 3286 N N . VAL A 1 413 ? -4.352 -10.048 -11.097 1.00 95.88 413 VAL A N 1
ATOM 3287 C CA . VAL A 1 413 ? -3.263 -9.185 -11.578 1.00 95.88 413 VAL A CA 1
ATOM 3288 C C . VAL A 1 413 ? -1.944 -9.949 -11.517 1.00 95.88 413 VAL A C 1
ATOM 3290 O O . VAL A 1 413 ? -1.582 -10.491 -10.475 1.00 95.88 413 VAL A O 1
ATOM 3293 N N . ILE A 1 414 ? -1.215 -9.986 -12.630 1.00 95.31 414 ILE A N 1
ATOM 3294 C CA . ILE A 1 414 ? 0.075 -10.668 -12.755 1.00 95.31 414 ILE A CA 1
ATOM 3295 C C . ILE A 1 414 ? 1.159 -9.619 -12.988 1.00 95.31 414 ILE A C 1
ATOM 3297 O O . ILE A 1 414 ? 1.100 -8.847 -13.942 1.00 95.31 414 ILE A O 1
ATOM 3301 N N . GLU A 1 415 ? 2.179 -9.606 -12.135 1.00 94.25 415 GLU A N 1
ATOM 3302 C CA . GLU A 1 415 ? 3.326 -8.714 -12.295 1.00 94.25 415 GLU A CA 1
ATOM 3303 C C . GLU A 1 415 ? 4.485 -9.428 -12.991 1.00 94.25 415 GLU A C 1
ATOM 3305 O O . GLU A 1 415 ? 4.952 -10.474 -12.535 1.00 94.25 415 GLU A O 1
ATOM 3310 N N . VAL A 1 416 ? 5.001 -8.845 -14.073 1.00 92.31 416 VAL A N 1
ATOM 3311 C CA . VAL A 1 416 ? 6.106 -9.428 -14.852 1.00 92.31 416 VAL A CA 1
ATOM 3312 C C . VAL A 1 416 ? 7.238 -8.438 -15.078 1.00 92.31 416 VAL A C 1
ATOM 3314 O O . VAL A 1 416 ? 7.045 -7.228 -15.075 1.00 92.31 416 VAL A O 1
ATOM 3317 N N . SER A 1 417 ? 8.457 -8.929 -15.304 1.00 87.31 417 SER A N 1
ATOM 3318 C CA . SER A 1 417 ? 9.581 -8.042 -15.622 1.00 87.31 417 SER A CA 1
ATOM 3319 C C . SER A 1 417 ? 9.301 -7.232 -16.902 1.00 87.31 417 SER A C 1
ATOM 3321 O O . SER A 1 417 ? 8.965 -7.842 -17.920 1.00 87.31 417 SER A O 1
ATOM 3323 N N . PRO A 1 418 ? 9.518 -5.899 -16.920 1.00 87.06 418 PRO A N 1
ATOM 3324 C CA . PRO A 1 418 ? 9.406 -5.083 -18.133 1.00 87.06 418 PRO A CA 1
ATOM 3325 C C . PRO A 1 418 ? 10.651 -5.160 -19.031 1.00 87.06 418 PRO A C 1
ATOM 3327 O O . PRO A 1 418 ? 10.732 -4.496 -20.058 1.00 87.06 418 PRO A O 1
ATOM 3330 N N . LYS A 1 419 ? 11.671 -5.952 -18.670 1.00 85.56 419 LYS A N 1
ATOM 3331 C CA . LYS A 1 419 ? 12.982 -5.947 -19.339 1.00 85.56 419 LYS A CA 1
ATOM 3332 C C . LYS A 1 419 ? 12.847 -6.135 -20.854 1.00 85.56 419 LYS A C 1
ATOM 3334 O O . LYS A 1 419 ? 12.387 -7.174 -21.308 1.00 85.56 419 LYS A O 1
ATOM 3339 N N . TYR A 1 420 ? 13.251 -5.136 -21.627 1.00 85.19 420 TYR A N 1
ATOM 3340 C CA . TYR A 1 420 ? 13.168 -5.108 -23.090 1.00 85.19 420 TYR A CA 1
ATOM 3341 C C . TYR A 1 420 ? 11.760 -5.187 -23.723 1.00 85.19 420 TYR A C 1
ATOM 3343 O O . TYR A 1 420 ? 11.675 -5.424 -24.925 1.00 85.19 420 TYR A O 1
ATOM 3351 N N . SER A 1 421 ? 10.662 -5.013 -22.970 1.00 88.50 421 SER A N 1
ATOM 3352 C CA . SER A 1 421 ? 9.294 -5.168 -23.506 1.00 88.50 421 SER A CA 1
ATOM 3353 C C . SER A 1 421 ? 9.020 -4.237 -24.689 1.00 88.50 421 SER A C 1
ATOM 3355 O O . SER A 1 421 ? 8.596 -4.705 -25.742 1.00 88.50 421 SER A O 1
ATOM 3357 N N . SER A 1 422 ? 9.360 -2.952 -24.565 1.00 85.94 422 SER A N 1
ATOM 3358 C CA . SER A 1 422 ? 9.172 -1.972 -25.639 1.00 85.94 422 SER A CA 1
ATOM 3359 C C . SER A 1 422 ? 10.002 -2.307 -26.883 1.00 85.94 422 SER A C 1
ATOM 3361 O O . SER A 1 422 ? 9.512 -2.189 -28.001 1.00 85.94 422 SER A O 1
ATOM 3363 N N . GLN A 1 423 ? 11.250 -2.765 -26.719 1.00 84.31 423 GLN A N 1
ATOM 3364 C CA . GLN A 1 423 ? 12.110 -3.135 -27.852 1.00 84.31 423 GLN A CA 1
ATOM 3365 C C . GLN A 1 423 ? 11.587 -4.371 -28.580 1.00 84.31 423 GLN A C 1
ATOM 3367 O O . GLN A 1 423 ? 11.533 -4.386 -29.807 1.00 84.31 423 GLN A O 1
ATOM 3372 N N . ILE A 1 424 ? 11.197 -5.399 -27.826 1.00 86.69 424 ILE A N 1
ATOM 3373 C CA . ILE A 1 424 ? 10.635 -6.628 -28.387 1.00 86.69 424 ILE A CA 1
ATOM 3374 C C . ILE A 1 424 ? 9.338 -6.303 -29.137 1.00 86.69 424 ILE A C 1
ATOM 3376 O O . ILE A 1 424 ? 9.182 -6.740 -30.277 1.00 86.69 424 ILE A O 1
ATOM 3380 N N . GLY A 1 425 ? 8.461 -5.486 -28.541 1.00 88.94 425 GLY A N 1
ATOM 3381 C CA . GLY A 1 425 ? 7.209 -5.037 -29.149 1.00 88.94 425 GLY A CA 1
ATOM 3382 C C . GLY A 1 425 ? 7.433 -4.356 -30.497 1.00 88.94 425 GLY A C 1
ATOM 3383 O O . GLY A 1 425 ? 6.879 -4.784 -31.510 1.00 88.94 425 GLY A O 1
ATOM 3384 N N . VAL A 1 426 ? 8.325 -3.363 -30.532 1.00 84.38 426 VAL A N 1
ATOM 3385 C CA . VAL A 1 426 ? 8.692 -2.632 -31.756 1.00 84.38 426 VAL A CA 1
ATOM 3386 C C . VAL A 1 426 ? 9.262 -3.563 -32.831 1.00 84.38 426 VAL A C 1
ATOM 3388 O O . VAL A 1 426 ? 8.831 -3.517 -33.981 1.00 84.38 426 VAL A O 1
ATOM 3391 N N . VAL A 1 427 ? 10.216 -4.428 -32.472 1.00 83.19 427 VAL A N 1
ATOM 3392 C CA . VAL A 1 427 ? 10.948 -5.258 -33.444 1.00 83.19 427 VAL A CA 1
ATOM 3393 C C . VAL A 1 427 ? 10.101 -6.406 -33.996 1.00 83.19 427 VAL A C 1
ATOM 3395 O O . VAL A 1 427 ? 10.254 -6.761 -35.166 1.00 83.19 427 VAL A O 1
ATOM 3398 N N . LYS A 1 428 ? 9.240 -7.017 -33.174 1.00 83.38 428 LYS A N 1
ATOM 3399 C CA . LYS A 1 428 ? 8.511 -8.237 -33.556 1.00 83.38 428 LYS A CA 1
ATOM 3400 C C . LYS A 1 428 ? 7.061 -8.003 -33.951 1.00 83.38 428 LYS A C 1
ATOM 3402 O O . LYS A 1 428 ? 6.566 -8.733 -34.807 1.00 83.38 428 LYS A O 1
ATOM 3407 N N . TYR A 1 429 ? 6.381 -7.049 -33.321 1.00 87.81 429 TYR A N 1
ATOM 3408 C CA . TYR A 1 429 ? 4.917 -7.029 -33.310 1.00 87.81 429 TYR A CA 1
ATOM 3409 C C . TYR A 1 429 ? 4.312 -5.771 -33.910 1.00 87.81 429 TYR A C 1
ATOM 3411 O O . TYR A 1 429 ? 3.319 -5.878 -34.620 1.00 87.81 429 TYR A O 1
ATOM 3419 N N . MET A 1 430 ? 4.952 -4.618 -33.724 1.00 85.44 430 MET A N 1
ATOM 3420 C CA . MET A 1 430 ? 4.439 -3.332 -34.198 1.00 85.44 430 MET A CA 1
ATOM 3421 C C . MET A 1 430 ? 4.116 -3.347 -35.697 1.00 85.44 430 MET A C 1
ATOM 3423 O O . MET A 1 430 ? 2.970 -3.147 -36.080 1.00 85.44 430 MET A O 1
ATOM 3427 N N . ARG A 1 431 ? 5.100 -3.694 -36.543 1.00 81.06 431 ARG A N 1
ATOM 3428 C CA . ARG A 1 431 ? 4.898 -3.797 -38.000 1.00 81.06 431 ARG A CA 1
ATOM 3429 C C . ARG A 1 431 ? 4.053 -5.006 -38.403 1.00 81.06 431 ARG A C 1
ATOM 3431 O O . ARG A 1 431 ? 3.283 -4.903 -39.342 1.00 81.06 431 ARG A O 1
ATOM 3438 N N . ARG A 1 432 ? 4.211 -6.142 -37.711 1.00 82.19 432 ARG A N 1
ATOM 3439 C CA . ARG A 1 432 ? 3.519 -7.402 -38.043 1.00 82.19 432 ARG A CA 1
ATOM 3440 C C . ARG A 1 432 ? 2.003 -7.284 -37.896 1.00 82.19 432 ARG A C 1
ATOM 3442 O O . ARG A 1 432 ? 1.284 -7.877 -38.680 1.00 82.19 432 ARG A O 1
ATOM 3449 N N . TYR A 1 433 ? 1.548 -6.555 -36.883 1.00 81.75 433 TYR A N 1
ATOM 3450 C CA . TYR A 1 433 ? 0.133 -6.457 -36.530 1.00 81.75 433 TYR A CA 1
ATOM 3451 C C . TYR A 1 433 ? -0.430 -5.036 -36.680 1.00 81.75 433 TYR A C 1
ATOM 3453 O O . TYR A 1 433 ? -1.546 -4.783 -36.246 1.00 81.75 433 TYR A O 1
ATOM 3461 N N . GLY A 1 434 ? 0.343 -4.086 -37.222 1.00 84.56 434 GLY A N 1
ATOM 3462 C CA . GLY A 1 434 ? -0.093 -2.690 -37.364 1.00 84.56 434 GLY A CA 1
ATOM 3463 C C . GLY A 1 434 ? -0.458 -2.008 -36.037 1.00 84.56 434 GLY A C 1
ATOM 3464 O O . GLY A 1 434 ? -1.340 -1.157 -36.000 1.00 84.56 434 GLY A O 1
ATOM 3465 N N . MET A 1 435 ? 0.177 -2.400 -34.931 1.00 87.06 435 MET A N 1
ATOM 3466 C CA . MET A 1 435 ? -0.161 -1.920 -33.584 1.00 87.06 435 MET A CA 1
ATOM 3467 C C . MET A 1 435 ? 0.713 -0.740 -33.147 1.00 87.06 435 MET A C 1
ATOM 3469 O O . MET A 1 435 ? 1.860 -0.615 -33.575 1.00 87.06 435 MET A O 1
ATOM 3473 N N . GLY A 1 436 ? 0.194 0.094 -32.240 1.00 86.31 436 GLY A N 1
ATOM 3474 C CA . GLY A 1 436 ? 0.972 1.129 -31.556 1.00 86.31 436 GLY A CA 1
ATOM 3475 C C . GLY A 1 436 ? 2.131 0.536 -30.746 1.00 86.31 436 GLY A C 1
ATOM 3476 O O . GLY A 1 436 ? 2.094 -0.622 -30.321 1.00 86.31 436 GLY A O 1
ATOM 3477 N N . SER A 1 437 ? 3.202 1.311 -30.542 1.00 86.75 437 SER A N 1
ATOM 3478 C CA . SER A 1 437 ? 4.403 0.817 -29.843 1.00 86.75 437 SER A CA 1
ATOM 3479 C C . SER A 1 437 ? 4.144 0.425 -28.381 1.00 86.75 437 SER A C 1
ATOM 3481 O O . SER A 1 437 ? 4.809 -0.463 -27.848 1.00 86.75 437 SER A O 1
ATOM 3483 N N . ASP A 1 438 ? 3.171 1.082 -27.763 1.00 88.19 438 ASP A N 1
ATOM 3484 C CA . ASP A 1 438 ? 2.642 0.845 -26.425 1.00 88.19 438 ASP A CA 1
ATOM 3485 C C . ASP A 1 438 ? 1.808 -0.443 -26.376 1.00 88.19 438 ASP A C 1
ATOM 3487 O O . ASP A 1 438 ? 2.130 -1.350 -25.611 1.00 88.19 438 ASP A O 1
ATOM 3491 N N . SER A 1 439 ? 0.827 -0.619 -27.268 1.00 93.56 439 SER A N 1
ATOM 3492 C CA . SER A 1 439 ? 0.080 -1.882 -27.378 1.00 93.56 439 SER A CA 1
ATOM 3493 C C . SER A 1 439 ? 1.006 -3.070 -27.685 1.00 93.56 439 SER A C 1
ATOM 3495 O O . SER A 1 439 ? 0.819 -4.164 -27.151 1.00 93.56 439 SER A O 1
ATOM 3497 N N . ALA A 1 440 ? 2.057 -2.858 -28.485 1.00 93.25 440 ALA A N 1
ATOM 3498 C CA . ALA A 1 440 ? 3.072 -3.870 -28.772 1.00 93.25 440 ALA A CA 1
ATOM 3499 C C . ALA A 1 440 ? 3.901 -4.254 -27.544 1.00 93.25 440 ALA A C 1
ATOM 3501 O O . ALA A 1 440 ? 4.234 -5.427 -27.363 1.00 93.25 440 ALA A O 1
ATOM 3502 N N . ALA A 1 441 ? 4.231 -3.287 -26.688 1.00 92.44 441 ALA A N 1
ATOM 3503 C CA . ALA A 1 441 ? 4.842 -3.569 -25.396 1.00 92.44 441 ALA A CA 1
ATOM 3504 C C . ALA A 1 441 ? 3.859 -4.321 -24.481 1.00 92.44 441 ALA A C 1
ATOM 3506 O O . ALA A 1 441 ? 4.254 -5.306 -23.851 1.00 92.44 441 ALA A O 1
ATOM 3507 N N . GLY A 1 442 ? 2.579 -3.931 -24.489 1.00 95.31 442 GLY A N 1
ATOM 3508 C CA . GLY A 1 442 ? 1.481 -4.629 -23.819 1.00 95.31 442 GLY A CA 1
ATOM 3509 C C . GLY A 1 442 ? 1.387 -6.102 -24.225 1.00 95.31 442 GLY A C 1
ATOM 3510 O O . GLY A 1 442 ? 1.326 -6.967 -23.356 1.00 95.31 442 GLY A O 1
ATOM 3511 N N . LEU A 1 443 ? 1.502 -6.424 -25.519 1.00 96.56 443 LEU A N 1
ATOM 3512 C CA . LEU A 1 443 ? 1.520 -7.808 -26.015 1.00 96.56 443 LEU A CA 1
ATOM 3513 C C . LEU A 1 443 ? 2.668 -8.625 -25.404 1.00 96.56 443 LEU A C 1
ATOM 3515 O O . LEU A 1 443 ? 2.471 -9.758 -24.963 1.00 96.56 443 LEU A O 1
ATOM 3519 N N . VAL A 1 444 ? 3.872 -8.053 -25.340 1.00 95.12 444 VAL A N 1
ATOM 3520 C CA . VAL A 1 444 ? 5.032 -8.726 -24.730 1.00 95.12 444 VAL A CA 1
ATOM 3521 C C . VAL A 1 444 ? 4.789 -8.991 -23.245 1.00 95.12 444 VAL A C 1
ATOM 3523 O O . VAL A 1 444 ? 5.137 -10.061 -22.742 1.00 95.12 444 VAL A O 1
ATOM 3526 N N . LEU A 1 445 ? 4.182 -8.040 -22.530 1.00 95.94 445 LEU A N 1
ATOM 3527 C CA . LEU A 1 445 ? 3.826 -8.218 -21.123 1.00 95.94 445 LEU A CA 1
ATOM 3528 C C . LEU A 1 445 ? 2.755 -9.302 -20.959 1.00 95.94 445 LEU A C 1
ATOM 3530 O O . LEU A 1 445 ? 2.958 -10.208 -20.156 1.00 95.94 445 LEU A O 1
ATOM 3534 N N . ALA A 1 446 ? 1.689 -9.286 -21.763 1.00 96.25 446 ALA A N 1
ATOM 3535 C CA . ALA A 1 446 ? 0.645 -10.313 -21.757 1.00 96.25 446 ALA A CA 1
ATOM 3536 C C . ALA A 1 446 ? 1.244 -11.718 -21.920 1.00 96.25 446 ALA A C 1
ATOM 3538 O O . ALA A 1 446 ? 1.030 -12.593 -21.081 1.00 96.25 446 ALA A O 1
ATOM 3539 N N . ARG A 1 447 ? 2.091 -11.902 -22.942 1.00 93.56 447 ARG A N 1
ATOM 3540 C CA . ARG A 1 447 ? 2.798 -13.161 -23.231 1.00 93.56 447 ARG A CA 1
ATOM 3541 C C . ARG A 1 447 ? 3.696 -13.606 -22.079 1.00 93.56 447 ARG A C 1
ATOM 3543 O O . ARG A 1 447 ? 3.708 -14.785 -21.731 1.00 93.56 447 ARG A O 1
ATOM 3550 N N . ARG A 1 448 ? 4.396 -12.676 -21.423 1.00 93.69 448 ARG A N 1
ATOM 3551 C CA . ARG A 1 448 ? 5.156 -12.971 -20.196 1.00 93.69 448 ARG A CA 1
ATOM 3552 C C . ARG A 1 448 ? 4.258 -13.425 -19.061 1.00 93.69 448 ARG A C 1
ATOM 3554 O O . ARG A 1 448 ? 4.615 -14.367 -18.364 1.00 93.69 448 ARG A O 1
ATOM 3561 N N . GLY A 1 449 ? 3.099 -12.792 -18.892 1.00 91.69 449 GLY A N 1
ATOM 3562 C CA . GLY A 1 449 ? 2.107 -13.196 -17.897 1.00 91.69 449 GLY A CA 1
ATOM 3563 C C . GLY A 1 449 ? 1.635 -14.633 -18.099 1.00 91.69 449 GLY A C 1
ATOM 3564 O O . GLY A 1 449 ? 1.401 -15.333 -17.121 1.00 91.69 449 GLY A O 1
ATOM 3565 N N . MET A 1 450 ? 1.599 -15.095 -19.352 1.00 89.81 450 MET A N 1
ATOM 3566 C CA . MET A 1 450 ? 1.303 -16.483 -19.724 1.00 89.81 450 MET A CA 1
ATOM 3567 C C . MET A 1 450 ? 2.481 -17.457 -19.531 1.00 89.81 450 MET A C 1
ATOM 3569 O O . MET A 1 450 ? 2.303 -18.659 -19.682 1.00 89.81 450 MET A O 1
ATOM 3573 N N . GLY A 1 451 ? 3.682 -16.978 -19.188 1.00 86.00 451 GLY A N 1
ATOM 3574 C CA . GLY A 1 451 ? 4.892 -17.801 -19.048 1.00 86.00 451 GLY A CA 1
ATOM 3575 C C . GLY A 1 451 ? 5.861 -17.747 -20.236 1.00 86.00 451 GLY A C 1
ATOM 3576 O O . GLY A 1 451 ? 6.912 -18.382 -20.200 1.00 86.00 451 GLY A O 1
ATOM 3577 N N . ILE A 1 452 ? 5.573 -16.958 -21.275 1.00 82.81 452 ILE A N 1
ATOM 3578 C CA . ILE A 1 452 ? 6.414 -16.846 -22.475 1.00 82.81 452 ILE A CA 1
ATOM 3579 C C . ILE A 1 452 ? 7.443 -15.718 -22.279 1.00 82.81 452 ILE A C 1
ATOM 3581 O O . ILE A 1 452 ? 7.268 -14.591 -22.742 1.00 82.81 452 ILE A O 1
ATOM 3585 N N . TYR A 1 453 ? 8.526 -16.000 -21.547 1.00 76.69 453 TYR A N 1
ATOM 3586 C CA . TYR A 1 453 ? 9.483 -14.966 -21.114 1.00 76.69 453 TYR A CA 1
ATOM 3587 C C . TYR A 1 453 ? 10.618 -14.658 -22.097 1.00 76.69 453 TYR A C 1
ATOM 3589 O O . TYR A 1 453 ? 11.030 -13.500 -22.235 1.00 76.69 453 TYR A O 1
ATOM 3597 N N . TYR A 1 454 ? 11.146 -15.679 -22.767 1.00 72.50 454 TYR A N 1
ATOM 3598 C CA . TYR A 1 454 ? 12.439 -15.610 -23.454 1.00 72.50 454 TYR A CA 1
ATOM 3599 C C . TYR A 1 454 ? 12.293 -15.434 -24.960 1.00 72.50 454 TYR A C 1
ATOM 3601 O O . TYR A 1 454 ? 12.764 -16.241 -25.761 1.00 72.50 454 TYR A O 1
ATOM 3609 N N . GLU A 1 455 ? 11.625 -14.356 -25.359 1.00 79.25 455 GLU A N 1
ATOM 3610 C CA . GLU A 1 455 ? 11.430 -14.064 -26.772 1.00 79.25 455 GLU A CA 1
ATOM 3611 C C . GLU A 1 455 ? 12.759 -13.832 -27.493 1.00 79.25 455 GLU A C 1
ATOM 3613 O O . GLU A 1 455 ? 13.478 -12.869 -27.221 1.00 79.25 455 GLU A O 1
ATOM 3618 N N . LYS A 1 456 ? 13.074 -14.716 -28.444 1.00 76.25 456 LYS A N 1
ATOM 3619 C CA . LYS A 1 456 ? 14.263 -14.596 -29.288 1.00 76.25 456 LYS A CA 1
ATOM 3620 C C . LYS A 1 456 ? 14.120 -13.447 -30.282 1.00 76.25 456 LYS A C 1
ATOM 3622 O O . LYS A 1 456 ? 13.025 -13.154 -30.772 1.00 76.25 456 LYS A O 1
ATOM 3627 N N . MET A 1 457 ? 15.248 -12.802 -30.562 1.00 79.62 457 MET A N 1
ATOM 3628 C CA . MET A 1 457 ? 15.357 -11.817 -31.631 1.00 79.62 457 MET A CA 1
ATOM 3629 C C . MET A 1 457 ? 15.221 -12.518 -32.992 1.00 79.62 457 MET A C 1
ATOM 3631 O O . MET A 1 457 ? 15.779 -13.604 -33.152 1.00 79.62 457 MET A O 1
ATOM 3635 N N . PRO A 1 458 ? 14.508 -11.931 -33.971 1.00 79.12 458 PRO A N 1
ATOM 3636 C CA . PRO A 1 458 ? 14.445 -12.485 -35.320 1.00 79.12 458 PRO A CA 1
ATOM 3637 C C . PRO A 1 458 ? 15.841 -12.694 -35.926 1.00 79.12 458 PRO A C 1
ATOM 3639 O O . PRO A 1 458 ? 16.705 -11.823 -35.799 1.00 79.12 458 PRO A O 1
ATOM 3642 N N . ALA A 1 459 ? 16.035 -13.821 -36.619 1.00 73.06 459 ALA A N 1
ATOM 3643 C CA . ALA A 1 459 ? 17.317 -14.248 -37.193 1.00 73.06 459 ALA A CA 1
ATOM 3644 C C . ALA A 1 459 ? 18.020 -13.143 -38.003 1.00 73.06 459 ALA A C 1
ATOM 3646 O O . ALA A 1 459 ? 19.199 -12.873 -37.784 1.00 73.06 459 ALA A O 1
ATOM 3647 N N . ARG A 1 460 ? 17.260 -12.422 -38.841 1.00 73.88 460 ARG A N 1
ATOM 3648 C CA . ARG A 1 460 ? 17.744 -11.299 -39.669 1.00 73.88 460 ARG A CA 1
ATOM 3649 C C . ARG A 1 460 ? 18.492 -10.200 -38.901 1.00 73.88 460 ARG A C 1
ATOM 3651 O O . ARG A 1 460 ? 19.306 -9.489 -39.479 1.00 73.88 460 ARG A O 1
ATOM 3658 N N . TYR A 1 461 ? 18.213 -10.051 -37.606 1.00 75.69 461 TYR A N 1
ATOM 3659 C CA . TYR A 1 461 ? 18.916 -9.116 -36.726 1.00 75.69 461 TYR A CA 1
ATOM 3660 C C . TYR A 1 461 ? 19.935 -9.837 -35.842 1.00 75.69 461 TYR A C 1
ATOM 3662 O O . TYR A 1 461 ? 21.026 -9.327 -35.615 1.00 75.69 461 TYR A O 1
ATOM 3670 N N . ALA A 1 462 ? 19.611 -11.040 -35.367 1.00 73.06 462 ALA A N 1
ATOM 3671 C CA . ALA A 1 462 ? 20.472 -11.797 -34.462 1.00 73.06 462 ALA A CA 1
ATOM 3672 C C . ALA A 1 462 ? 21.839 -12.170 -35.072 1.00 73.06 462 ALA A C 1
ATOM 3674 O O . ALA A 1 462 ? 22.815 -12.272 -34.329 1.00 73.06 462 ALA A O 1
ATOM 3675 N N . PHE A 1 463 ? 21.920 -12.346 -36.398 1.00 76.19 463 PHE A N 1
ATOM 3676 C CA . PHE A 1 463 ? 23.160 -12.706 -37.100 1.00 76.19 463 PHE A CA 1
ATOM 3677 C C . PHE A 1 463 ? 24.062 -11.523 -37.470 1.00 76.19 463 PHE A C 1
ATOM 3679 O O . PHE A 1 463 ? 25.191 -11.740 -37.902 1.00 76.19 463 PHE A O 1
ATOM 3686 N N . GLN A 1 464 ? 23.617 -10.280 -37.277 1.00 77.81 464 GLN A N 1
ATOM 3687 C CA . GLN A 1 464 ? 24.453 -9.118 -37.578 1.00 77.81 464 GLN A CA 1
ATOM 3688 C C . GLN A 1 464 ? 25.616 -9.040 -36.583 1.00 77.81 464 GLN A C 1
ATOM 3690 O O . GLN A 1 464 ? 25.403 -9.119 -35.371 1.00 77.81 464 GLN A O 1
ATOM 3695 N N . THR A 1 465 ? 26.841 -8.844 -37.073 1.00 74.19 465 THR A N 1
ATOM 3696 C CA . THR A 1 465 ? 28.0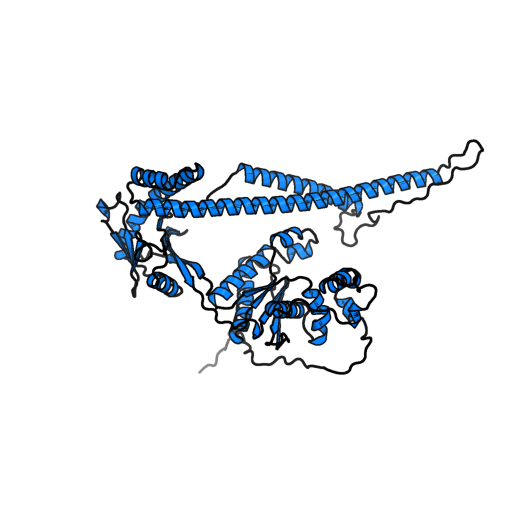76 -8.845 -36.262 1.00 74.19 465 THR A CA 1
ATOM 3697 C C . THR A 1 465 ? 28.040 -7.828 -35.114 1.00 74.19 465 THR A C 1
ATOM 3699 O O . THR A 1 465 ? 28.558 -8.078 -34.026 1.00 74.19 465 THR A O 1
ATOM 3702 N N . SER A 1 466 ? 27.357 -6.696 -35.311 1.00 72.50 466 SER A N 1
ATOM 3703 C CA . SER A 1 466 ? 27.118 -5.679 -34.279 1.00 72.50 466 SER A CA 1
ATOM 3704 C C . SER A 1 466 ? 26.256 -6.205 -33.116 1.00 72.50 466 SER A C 1
ATOM 3706 O O . SER A 1 466 ? 26.506 -5.895 -31.948 1.00 72.50 466 SER A O 1
ATOM 3708 N N . ILE A 1 467 ? 25.269 -7.055 -33.398 1.00 73.94 467 ILE A N 1
ATOM 3709 C CA . ILE A 1 467 ? 24.277 -7.547 -32.433 1.00 73.94 467 ILE A CA 1
ATOM 3710 C C . ILE A 1 467 ? 24.692 -8.880 -31.808 1.00 73.94 467 ILE A C 1
ATOM 3712 O O . ILE A 1 467 ? 24.393 -9.105 -30.634 1.00 73.94 467 ILE A O 1
ATOM 3716 N N . ARG A 1 468 ? 25.363 -9.751 -32.567 1.00 78.69 468 ARG A N 1
ATOM 3717 C CA . ARG A 1 468 ? 25.681 -11.129 -32.178 1.00 78.69 468 ARG A CA 1
ATOM 3718 C C . ARG A 1 468 ? 26.513 -11.165 -30.882 1.00 78.69 468 ARG A C 1
ATOM 3720 O O . ARG A 1 468 ? 27.649 -10.695 -30.893 1.00 78.69 468 ARG A O 1
ATOM 3727 N N . PRO A 1 469 ? 25.976 -11.680 -29.759 1.00 77.31 469 PRO A N 1
ATOM 3728 C CA . PRO A 1 469 ? 26.726 -11.872 -28.524 1.00 77.31 469 PRO A CA 1
ATOM 3729 C C . PRO A 1 469 ? 27.681 -13.070 -28.628 1.00 77.31 469 PRO A C 1
ATOM 3731 O O . PRO A 1 469 ? 27.636 -13.836 -29.591 1.00 77.31 469 PRO A O 1
ATOM 3734 N N . GLU A 1 470 ? 28.536 -13.233 -27.620 1.00 78.31 470 GLU A N 1
ATOM 3735 C CA . GLU A 1 470 ? 29.376 -14.426 -27.470 1.00 78.31 470 GLU A CA 1
ATOM 3736 C C . GLU A 1 470 ? 28.520 -15.697 -27.332 1.00 78.31 470 GLU A C 1
ATOM 3738 O O . GLU A 1 470 ? 27.327 -15.648 -27.000 1.00 78.31 470 GLU A O 1
ATOM 3743 N N . ALA A 1 471 ? 29.132 -16.853 -27.594 1.00 74.31 471 ALA A N 1
ATOM 3744 C CA . ALA A 1 471 ? 28.455 -18.140 -27.507 1.00 74.31 471 ALA A CA 1
ATOM 3745 C C . ALA A 1 471 ? 27.876 -18.392 -26.098 1.00 74.31 471 ALA A C 1
ATOM 3747 O O . ALA A 1 471 ? 28.421 -17.942 -25.093 1.00 74.31 471 ALA A O 1
ATOM 3748 N N . ARG A 1 472 ? 26.762 -19.138 -26.033 1.00 72.69 472 ARG A N 1
ATOM 3749 C CA . ARG A 1 472 ? 26.080 -19.570 -24.790 1.00 72.69 472 ARG A CA 1
ATOM 3750 C C . ARG A 1 472 ? 25.505 -18.448 -23.905 1.00 72.69 472 ARG A C 1
ATOM 3752 O O . ARG A 1 472 ? 25.089 -18.711 -22.781 1.00 72.69 472 ARG A O 1
ATOM 3759 N N . GLN A 1 473 ? 25.401 -17.212 -24.398 1.00 77.69 473 GLN A N 1
ATOM 3760 C CA . GLN A 1 473 ? 24.736 -16.139 -23.654 1.00 77.69 473 GLN A CA 1
ATOM 3761 C C . GLN A 1 473 ? 23.201 -16.233 -23.709 1.00 77.69 473 GLN A C 1
ATOM 3763 O O . GLN A 1 473 ? 22.600 -16.665 -24.695 1.00 77.69 473 GLN A O 1
ATOM 3768 N N . HIS A 1 474 ? 22.552 -15.765 -22.638 1.00 81.06 474 HIS A N 1
ATOM 3769 C CA . HIS A 1 474 ? 21.094 -15.706 -22.533 1.00 81.06 474 HIS A CA 1
ATOM 3770 C C . HIS A 1 474 ? 20.474 -14.862 -23.665 1.00 81.06 474 HIS A C 1
ATOM 3772 O O . HIS A 1 474 ? 21.037 -13.848 -24.074 1.00 81.06 474 HIS A O 1
ATOM 3778 N N . VAL A 1 475 ? 19.255 -15.197 -24.108 1.00 76.88 475 VAL A N 1
ATOM 3779 C CA . VAL A 1 475 ? 18.528 -14.525 -25.216 1.00 76.88 475 VAL A CA 1
ATOM 3780 C C . VAL A 1 475 ? 18.477 -12.994 -25.080 1.00 76.88 475 VAL A C 1
ATOM 3782 O O . VAL A 1 475 ? 18.512 -12.249 -26.056 1.00 76.88 475 VAL A O 1
ATOM 3785 N N . PHE A 1 476 ? 18.438 -12.498 -23.849 1.00 82.56 476 PHE A N 1
ATOM 3786 C CA . PHE A 1 476 ? 18.458 -11.068 -23.536 1.00 82.56 476 PHE A CA 1
ATOM 3787 C C . PHE A 1 476 ? 19.768 -10.334 -23.868 1.00 82.56 476 PHE A C 1
ATOM 3789 O O . PHE A 1 476 ? 19.734 -9.110 -23.979 1.00 82.56 476 PHE A O 1
ATOM 3796 N N . ALA A 1 477 ? 20.885 -11.031 -24.083 1.00 84.06 477 ALA A N 1
ATOM 3797 C CA . ALA A 1 477 ? 22.136 -10.425 -24.540 1.00 84.06 477 ALA A CA 1
ATOM 3798 C C . ALA A 1 477 ? 21.997 -9.816 -25.947 1.00 84.06 477 ALA A C 1
ATOM 3800 O O . ALA A 1 477 ? 22.460 -8.698 -26.183 1.00 84.06 477 ALA A O 1
ATOM 3801 N N . TYR A 1 478 ? 21.260 -10.484 -26.842 1.00 83.81 478 TYR A N 1
ATOM 3802 C CA . TYR A 1 478 ? 20.932 -9.969 -28.177 1.00 83.81 478 TYR A CA 1
ATOM 3803 C C . TYR A 1 478 ? 20.169 -8.642 -28.080 1.00 83.81 478 TYR A C 1
ATOM 3805 O O . TYR A 1 478 ? 20.557 -7.639 -28.676 1.00 83.81 478 TYR A O 1
ATOM 3813 N N . TRP A 1 479 ? 19.125 -8.599 -27.246 1.00 84.25 479 TRP A N 1
ATOM 3814 C CA . TRP A 1 479 ? 18.335 -7.388 -27.005 1.00 84.25 479 TRP A CA 1
ATOM 3815 C C . TRP A 1 479 ? 19.152 -6.262 -26.355 1.00 84.25 479 TRP A C 1
ATOM 3817 O O . TRP A 1 479 ? 18.964 -5.089 -26.681 1.00 84.25 479 TRP A O 1
ATOM 3827 N N . GLN A 1 480 ? 20.099 -6.597 -25.473 1.00 85.44 480 GLN A N 1
ATOM 3828 C CA . GLN A 1 480 ? 21.008 -5.625 -24.869 1.00 85.44 480 GLN A CA 1
ATOM 3829 C C . GLN A 1 480 ? 21.951 -4.995 -25.902 1.00 85.44 480 GLN A C 1
ATOM 3831 O O . GLN A 1 480 ? 22.107 -3.771 -25.910 1.00 85.44 480 GLN A O 1
ATOM 3836 N N . ARG A 1 481 ? 22.585 -5.808 -26.758 1.00 82.81 481 ARG A N 1
ATOM 3837 C CA . ARG A 1 481 ? 23.484 -5.324 -27.817 1.00 82.81 481 ARG A CA 1
ATOM 3838 C C . ARG A 1 481 ? 22.721 -4.508 -28.849 1.00 82.81 481 ARG A C 1
ATOM 3840 O O . ARG A 1 481 ? 23.135 -3.396 -29.161 1.00 82.81 481 ARG A O 1
ATOM 3847 N N . PHE A 1 482 ? 21.549 -4.979 -29.265 1.00 79.62 482 PHE A N 1
ATOM 3848 C CA . PHE A 1 482 ? 20.665 -4.222 -30.144 1.00 79.62 482 PHE A CA 1
ATOM 3849 C C . PHE A 1 482 ? 20.334 -2.832 -29.585 1.00 79.62 482 PHE A C 1
ATOM 3851 O O . PHE A 1 482 ? 20.469 -1.834 -30.285 1.00 79.62 482 PHE A O 1
ATOM 3858 N N . ASN A 1 483 ? 19.996 -2.735 -28.296 1.00 78.06 483 ASN A N 1
ATOM 3859 C CA . ASN A 1 483 ? 19.733 -1.447 -27.652 1.00 78.06 483 ASN A CA 1
ATOM 3860 C C . ASN A 1 483 ? 20.968 -0.519 -27.651 1.00 78.06 483 ASN A C 1
ATOM 3862 O O . ASN A 1 483 ? 20.837 0.687 -27.844 1.00 78.06 483 ASN A O 1
ATOM 3866 N N . LYS A 1 484 ? 22.181 -1.067 -27.473 1.00 75.75 484 LYS A N 1
ATOM 3867 C CA . LYS A 1 484 ? 23.427 -0.281 -27.556 1.00 75.75 484 LYS A CA 1
ATOM 3868 C C . LYS A 1 484 ? 23.684 0.270 -28.963 1.00 75.75 484 LYS A C 1
ATOM 3870 O O . LYS A 1 484 ? 24.195 1.383 -29.053 1.00 75.75 484 LYS A O 1
ATOM 3875 N N . HIS A 1 485 ? 23.349 -0.488 -30.007 1.00 67.81 485 HIS A N 1
ATOM 3876 C CA . HIS A 1 485 ? 23.668 -0.152 -31.396 1.00 67.81 485 HIS A CA 1
ATOM 3877 C C . HIS A 1 485 ? 22.568 0.653 -32.106 1.00 67.81 485 HIS A C 1
ATOM 3879 O O . HIS A 1 485 ? 22.870 1.681 -32.690 1.00 67.81 485 HIS A O 1
ATOM 3885 N N . TYR A 1 486 ? 21.296 0.258 -32.028 1.00 62.38 486 TYR A N 1
ATOM 3886 C CA . TYR A 1 486 ? 20.257 0.796 -32.924 1.00 62.38 486 TYR A CA 1
ATOM 3887 C C . TYR A 1 486 ? 19.424 1.923 -32.308 1.00 62.38 486 TYR A C 1
ATOM 3889 O O . TYR A 1 486 ? 19.007 2.833 -33.013 1.00 62.38 486 TYR A O 1
ATOM 3897 N N . LEU A 1 487 ? 19.218 1.924 -30.988 1.00 59.03 487 LEU A N 1
ATOM 3898 C CA . LEU A 1 487 ? 18.411 2.958 -30.318 1.00 59.03 487 LEU A CA 1
ATOM 3899 C C . LEU A 1 487 ? 19.220 4.179 -29.860 1.00 59.03 487 LEU A C 1
ATOM 3901 O O . LEU A 1 487 ? 18.638 5.194 -29.489 1.00 59.03 487 LEU A O 1
ATOM 3905 N N . LYS A 1 488 ? 20.557 4.095 -29.870 1.00 53.16 488 LYS A N 1
ATOM 3906 C CA . LYS A 1 488 ? 21.442 5.239 -29.595 1.00 53.16 488 LYS A CA 1
ATOM 3907 C C . LYS A 1 488 ? 21.731 6.100 -30.827 1.00 53.16 488 LYS A C 1
ATOM 3909 O O . LYS A 1 488 ? 22.097 7.254 -30.644 1.00 53.16 488 LYS A O 1
ATOM 3914 N N . ILE A 1 489 ? 21.614 5.539 -32.033 1.00 47.03 489 ILE A N 1
ATOM 3915 C CA . ILE A 1 489 ? 22.074 6.165 -33.286 1.00 47.03 489 ILE A CA 1
ATOM 3916 C C . ILE A 1 489 ? 20.939 6.922 -34.012 1.00 47.03 489 ILE A C 1
ATOM 3918 O O . ILE A 1 489 ? 21.216 7.764 -34.856 1.00 47.03 489 ILE A O 1
ATOM 3922 N N . GLY A 1 490 ? 19.666 6.726 -33.641 1.00 47.69 490 GLY A N 1
ATOM 3923 C CA . GLY A 1 490 ? 18.535 7.448 -34.243 1.00 47.69 490 GLY A CA 1
ATOM 3924 C C . GLY A 1 490 ? 17.246 7.411 -33.414 1.00 47.69 490 GLY A C 1
ATOM 3925 O O . GLY A 1 490 ? 17.178 6.769 -32.364 1.00 47.69 490 GLY A O 1
ATOM 3926 N N . SER A 1 491 ? 16.210 8.120 -33.880 1.00 53.25 491 SER A N 1
ATOM 3927 C CA . SER A 1 491 ? 14.867 8.076 -33.280 1.00 53.25 491 SER A CA 1
ATOM 3928 C C . SER A 1 491 ? 14.235 6.689 -33.479 1.00 53.25 491 SER A C 1
ATOM 3930 O O . SER A 1 491 ? 14.575 5.979 -34.424 1.00 53.25 491 SER A O 1
ATOM 3932 N N . ARG A 1 492 ? 13.258 6.297 -32.641 1.00 54.09 492 ARG A N 1
ATOM 3933 C CA . ARG A 1 492 ? 12.493 5.042 -32.842 1.00 54.09 492 ARG A CA 1
ATOM 3934 C C . ARG A 1 492 ? 11.882 4.938 -34.248 1.00 54.09 492 ARG A C 1
ATOM 3936 O O . ARG A 1 492 ? 11.591 3.835 -34.688 1.00 54.09 492 ARG A O 1
ATOM 3943 N N . HIS A 1 493 ? 11.672 6.071 -34.923 1.00 50.75 493 HIS A N 1
ATOM 3944 C CA . HIS A 1 493 ? 11.087 6.154 -36.261 1.00 50.75 493 HIS A CA 1
ATOM 3945 C C . HIS A 1 493 ? 12.114 5.852 -37.365 1.00 50.75 493 HIS A C 1
ATOM 3947 O O . HIS A 1 493 ? 11.743 5.291 -38.390 1.00 50.75 493 HIS A O 1
ATOM 3953 N N . ALA A 1 494 ? 13.409 6.106 -37.130 1.00 53.84 494 ALA A N 1
ATOM 3954 C CA . ALA A 1 494 ? 14.483 5.798 -38.083 1.00 53.84 494 ALA A CA 1
ATOM 3955 C C . ALA A 1 494 ? 14.599 4.292 -38.391 1.00 53.84 494 ALA A C 1
ATOM 3957 O O . ALA A 1 494 ? 15.011 3.908 -39.480 1.00 53.84 494 ALA A O 1
ATOM 3958 N N . TRP A 1 495 ? 14.170 3.432 -37.462 1.00 56.81 495 TRP A N 1
ATOM 3959 C CA . TRP A 1 495 ? 14.091 1.983 -37.673 1.00 56.81 495 TRP A CA 1
ATOM 3960 C C . TRP A 1 495 ? 13.128 1.581 -38.804 1.00 56.81 495 TRP A C 1
ATOM 3962 O O . TRP A 1 495 ? 13.325 0.547 -3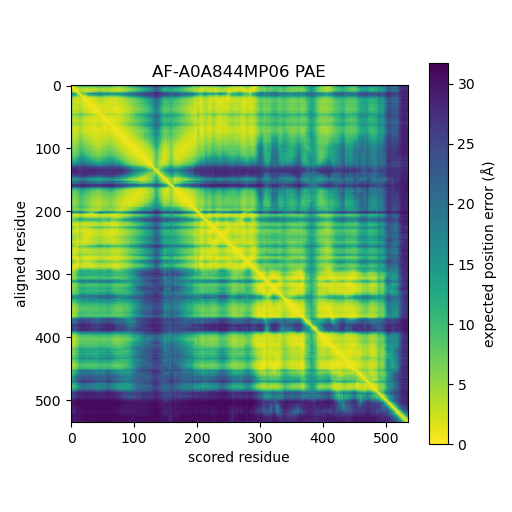9.437 1.00 56.81 495 TRP A O 1
ATOM 3972 N N . PHE A 1 496 ? 12.099 2.390 -39.073 1.00 54.12 496 PHE A N 1
ATOM 3973 C CA . PHE A 1 496 ? 11.054 2.087 -40.057 1.00 54.12 496 PHE A CA 1
ATOM 3974 C C . PHE A 1 496 ? 11.339 2.637 -41.457 1.00 54.12 496 PHE A C 1
ATOM 3976 O O . PHE A 1 496 ? 10.666 2.232 -42.397 1.00 54.12 496 PHE A O 1
ATOM 3983 N N . GLY A 1 497 ? 12.351 3.498 -41.607 1.00 51.12 497 GLY A N 1
ATOM 3984 C CA . GLY A 1 497 ? 12.832 3.958 -42.915 1.00 51.12 497 GLY A CA 1
ATOM 3985 C C . GLY A 1 497 ? 13.740 2.953 -43.632 1.00 51.12 497 GLY A C 1
ATOM 3986 O O . GLY A 1 497 ? 14.150 3.206 -44.759 1.00 51.12 497 GLY A O 1
ATOM 3987 N N . LEU A 1 498 ? 14.075 1.821 -42.997 1.00 52.06 498 LEU A N 1
ATOM 3988 C CA . LEU A 1 498 ? 14.895 0.775 -43.608 1.00 52.06 498 LEU A CA 1
ATOM 3989 C C . LEU A 1 498 ? 14.026 -0.129 -44.508 1.00 52.06 498 LEU A C 1
ATOM 3991 O O . LEU A 1 498 ? 13.062 -0.727 -44.010 1.00 52.06 498 LEU A O 1
ATOM 3995 N N . PRO A 1 499 ? 14.359 -0.270 -45.807 1.00 42.38 499 PRO A N 1
ATOM 3996 C CA . PRO A 1 499 ? 13.664 -1.176 -46.716 1.00 42.38 499 PRO A CA 1
ATOM 3997 C C . PRO A 1 499 ? 13.692 -2.623 -46.213 1.00 42.38 499 PRO A C 1
ATOM 3999 O O . PRO A 1 499 ? 14.642 -3.065 -45.561 1.00 42.38 499 PRO A O 1
ATOM 4002 N N . ASN A 1 500 ? 12.648 -3.389 -46.536 1.00 46.84 500 ASN A N 1
ATOM 4003 C CA . ASN A 1 500 ? 12.670 -4.835 -46.335 1.00 46.84 500 ASN A CA 1
ATOM 4004 C C . ASN A 1 500 ? 13.728 -5.439 -47.266 1.00 46.84 500 ASN A C 1
ATOM 4006 O O . ASN A 1 500 ? 13.565 -5.389 -48.477 1.00 46.84 500 ASN A O 1
ATOM 4010 N N . LEU A 1 501 ? 14.765 -6.068 -46.714 1.00 42.88 501 LEU A N 1
ATOM 4011 C CA . LEU A 1 501 ? 15.743 -6.835 -47.501 1.00 42.88 501 LEU A CA 1
ATOM 4012 C C . LEU A 1 501 ? 15.235 -8.227 -47.927 1.00 42.88 501 LEU A C 1
ATOM 4014 O O . LEU A 1 501 ? 16.013 -9.045 -48.397 1.00 42.88 501 LEU A O 1
ATOM 4018 N N . THR A 1 502 ? 13.940 -8.515 -47.773 1.00 38.44 502 THR A N 1
ATOM 4019 C CA . THR A 1 502 ? 13.326 -9.756 -48.263 1.00 38.44 502 THR A CA 1
ATOM 4020 C C . THR A 1 502 ? 11.898 -9.482 -48.722 1.00 38.44 502 THR A C 1
ATOM 4022 O O . THR A 1 502 ? 11.041 -9.130 -47.903 1.00 38.44 502 THR A O 1
ATOM 4025 N N . GLY A 1 503 ? 11.644 -9.664 -50.018 1.00 37.38 503 GLY A N 1
ATOM 4026 C CA . GLY A 1 503 ? 10.301 -9.861 -50.542 1.00 37.38 503 GLY A CA 1
ATOM 4027 C C . GLY A 1 503 ? 9.721 -11.139 -49.943 1.00 37.38 503 GLY A C 1
ATOM 4028 O O . GLY A 1 503 ? 10.228 -12.231 -50.160 1.00 37.38 503 GLY A O 1
ATOM 4029 N N . SER A 1 504 ? 8.689 -10.988 -49.128 1.00 31.78 504 SER A N 1
ATOM 4030 C CA . SER A 1 504 ? 7.727 -12.042 -48.843 1.00 31.78 504 SER A CA 1
ATOM 4031 C C . SER A 1 504 ? 6.387 -11.331 -48.788 1.00 31.78 504 SER A C 1
ATOM 4033 O O . SER A 1 504 ? 6.060 -10.628 -47.833 1.00 31.78 504 SER A O 1
ATOM 4035 N N . THR A 1 505 ? 5.697 -11.401 -49.917 1.00 37.47 505 THR A N 1
ATOM 4036 C CA . THR A 1 505 ? 4.276 -11.117 -50.071 1.00 37.47 505 THR A CA 1
ATOM 4037 C C . THR A 1 505 ? 3.506 -12.162 -49.272 1.00 37.47 505 THR A C 1
ATOM 4039 O O . THR A 1 505 ? 3.562 -13.345 -49.595 1.00 37.47 505 THR A O 1
ATOM 4042 N N . GLY A 1 506 ? 2.835 -11.736 -48.209 1.00 38.09 506 GLY A N 1
ATOM 4043 C CA . GLY A 1 506 ? 2.016 -12.602 -47.367 1.00 38.09 506 GLY A CA 1
ATOM 4044 C C . GLY A 1 506 ? 1.683 -11.910 -46.052 1.00 38.09 506 GLY A C 1
ATOM 4045 O O . GLY A 1 506 ? 2.585 -11.498 -45.331 1.00 38.09 506 GLY A O 1
ATOM 4046 N N . ASP A 1 507 ? 0.391 -11.792 -45.767 1.00 33.06 507 ASP A N 1
ATOM 4047 C CA . ASP A 1 507 ? -0.224 -11.281 -44.534 1.00 33.06 507 ASP A CA 1
ATOM 4048 C C . ASP A 1 507 ? -0.414 -9.760 -44.432 1.00 33.06 507 ASP A C 1
ATOM 4050 O O . ASP A 1 507 ? -0.051 -9.101 -43.456 1.00 33.06 507 ASP A O 1
ATOM 4054 N N . SER A 1 508 ? -1.126 -9.206 -45.413 1.00 29.08 508 SER A N 1
ATOM 4055 C CA . SER A 1 508 ? -2.067 -8.116 -45.150 1.00 29.08 508 SER A CA 1
ATOM 4056 C C . SER A 1 508 ? -3.250 -8.650 -44.328 1.00 29.08 508 SER A C 1
ATOM 4058 O O . SER A 1 508 ? -4.289 -9.010 -44.879 1.00 29.08 508 SER A O 1
ATOM 4060 N N . LEU A 1 509 ? -3.116 -8.721 -43.003 1.00 31.97 509 LEU A N 1
ATOM 4061 C CA . LEU A 1 509 ? -4.294 -8.810 -42.141 1.00 31.97 509 LEU A CA 1
ATOM 4062 C C . LEU A 1 509 ? -4.868 -7.403 -41.986 1.00 31.97 509 LEU A C 1
ATOM 4064 O O . LEU A 1 509 ? -4.286 -6.535 -41.332 1.00 31.97 509 LEU A O 1
ATOM 4068 N N . ALA A 1 510 ? -5.994 -7.187 -42.662 1.00 30.95 510 ALA A N 1
ATOM 4069 C CA . ALA A 1 510 ? -6.802 -5.990 -42.555 1.00 30.95 510 ALA A CA 1
ATOM 4070 C C . ALA A 1 510 ? -7.203 -5.726 -41.097 1.00 30.95 510 ALA A C 1
ATOM 4072 O O . ALA A 1 510 ? -7.410 -6.633 -40.291 1.00 30.95 510 ALA A O 1
ATOM 4073 N N . ASN A 1 511 ? -7.323 -4.442 -40.788 1.00 34.59 511 ASN A N 1
ATOM 4074 C CA . ASN A 1 511 ? -7.785 -3.896 -39.528 1.00 34.59 511 ASN A CA 1
ATOM 4075 C C . ASN A 1 511 ? -9.228 -4.372 -39.249 1.00 34.59 511 ASN A C 1
ATOM 4077 O O . ASN A 1 511 ? -10.183 -3.718 -39.660 1.00 34.59 511 ASN A O 1
ATOM 4081 N N . THR A 1 512 ? -9.427 -5.507 -38.570 1.00 33.75 512 THR A N 1
ATOM 4082 C CA . THR A 1 512 ? -10.763 -5.923 -38.105 1.00 33.75 512 THR A CA 1
ATOM 4083 C C . THR A 1 512 ? -11.112 -5.167 -36.829 1.00 33.75 512 THR A C 1
ATOM 4085 O O . THR A 1 512 ? -11.201 -5.727 -35.735 1.00 33.75 512 THR A O 1
ATOM 4088 N N . GLY A 1 513 ? -11.301 -3.857 -36.970 1.00 34.47 513 GLY A N 1
ATOM 4089 C CA . GLY A 1 513 ? -11.914 -3.005 -35.963 1.00 34.47 513 GLY A CA 1
ATOM 4090 C C . GLY A 1 513 ? -13.415 -3.260 -35.860 1.00 34.47 513 GLY A C 1
ATOM 4091 O O . GLY A 1 513 ? -14.180 -2.329 -36.046 1.00 34.47 513 GLY A O 1
ATOM 4092 N N . ASN A 1 514 ? -13.851 -4.501 -35.625 1.00 36.72 514 ASN A N 1
ATOM 4093 C CA . ASN A 1 514 ? -15.195 -4.805 -35.127 1.00 36.72 514 ASN A CA 1
ATOM 4094 C C . ASN A 1 514 ? -15.328 -6.304 -34.819 1.00 36.72 514 ASN A C 1
ATOM 4096 O O . ASN A 1 514 ? -15.759 -7.092 -35.651 1.00 36.72 514 ASN A O 1
ATOM 4100 N N . PHE A 1 515 ? -14.986 -6.703 -33.598 1.00 31.78 515 PHE A N 1
ATOM 4101 C CA . PHE A 1 515 ? -15.521 -7.933 -33.018 1.00 31.78 515 PHE A CA 1
ATOM 4102 C C . PHE A 1 515 ? -16.139 -7.581 -31.665 1.00 31.78 515 PHE A C 1
ATOM 4104 O O . PHE A 1 515 ? -15.470 -7.589 -30.637 1.00 31.78 515 PHE A O 1
ATOM 4111 N N . GLY A 1 516 ? -17.419 -7.196 -31.700 1.00 28.61 516 GLY A N 1
ATOM 4112 C CA . GLY A 1 516 ? -18.346 -7.346 -30.574 1.00 28.61 516 GLY A CA 1
ATOM 4113 C C . GLY A 1 516 ? -18.138 -6.483 -29.327 1.00 28.61 516 GLY A C 1
ATOM 4114 O O . GLY A 1 516 ? -18.709 -6.813 -28.293 1.00 28.61 516 GLY A O 1
ATOM 4115 N N . PHE A 1 517 ? -17.375 -5.388 -29.373 1.00 30.00 517 PHE A N 1
ATOM 4116 C CA . PHE A 1 517 ? -17.420 -4.398 -28.291 1.00 30.00 517 PHE A CA 1
ATOM 4117 C C . PHE A 1 517 ? -18.633 -3.480 -28.508 1.00 30.00 517 PHE A C 1
ATOM 4119 O O . PHE A 1 517 ? -18.658 -2.778 -29.524 1.00 30.00 517 PHE A O 1
ATOM 4126 N N . PRO A 1 518 ? -19.625 -3.422 -27.597 1.00 26.73 518 PRO A N 1
ATOM 4127 C CA . PRO A 1 518 ? -20.627 -2.376 -27.678 1.00 26.73 518 PRO A CA 1
ATOM 4128 C C . PRO A 1 518 ? -19.911 -1.033 -27.519 1.00 26.73 518 PRO A C 1
ATOM 4130 O O . PRO A 1 518 ? -19.265 -0.771 -26.502 1.00 26.73 518 PRO A O 1
ATOM 4133 N N . LYS A 1 519 ? -19.999 -0.180 -28.545 1.00 26.80 519 LYS A N 1
ATOM 4134 C CA . LYS A 1 519 ? -19.693 1.243 -28.398 1.00 26.80 519 LYS A CA 1
ATOM 4135 C C . LYS A 1 519 ? -20.689 1.789 -27.379 1.00 26.80 519 LYS A C 1
ATOM 4137 O O . LYS A 1 519 ? -21.844 2.017 -27.725 1.00 26.80 519 LYS A O 1
ATOM 4142 N N . LEU A 1 520 ? -20.253 1.996 -26.139 1.00 29.30 520 LEU A N 1
ATOM 4143 C CA . LEU A 1 520 ? -20.984 2.840 -25.202 1.00 29.30 520 LEU A CA 1
ATOM 4144 C C . LEU A 1 520 ? -20.956 4.259 -25.783 1.00 29.30 520 LEU A C 1
ATOM 4146 O O . LEU A 1 520 ? -19.976 4.988 -25.644 1.00 29.30 520 LEU A O 1
ATOM 4150 N N . ARG A 1 521 ? -22.003 4.615 -26.535 1.00 25.06 521 ARG A N 1
ATOM 4151 C CA . ARG A 1 521 ? -22.265 6.001 -26.917 1.00 25.06 521 ARG A CA 1
ATOM 4152 C C . ARG A 1 521 ? -22.623 6.739 -25.634 1.00 25.06 521 ARG A C 1
ATOM 4154 O O . ARG A 1 521 ? -23.655 6.463 -25.034 1.00 25.06 521 ARG A O 1
ATOM 4161 N N . HIS A 1 522 ? -21.780 7.681 -25.231 1.00 26.11 522 HIS A N 1
ATOM 4162 C CA . HIS A 1 522 ? -22.207 8.746 -24.339 1.00 26.11 522 HIS A CA 1
ATOM 4163 C C . HIS A 1 522 ? -23.280 9.556 -25.077 1.00 26.11 522 HIS A C 1
ATOM 4165 O O . HIS A 1 522 ? -22.971 10.260 -26.038 1.00 26.11 522 HIS A O 1
ATOM 4171 N N . GLN A 1 523 ? -24.544 9.414 -24.675 1.00 24.44 523 GLN A N 1
ATOM 4172 C CA . GLN A 1 523 ? -25.577 10.387 -25.011 1.00 24.44 523 GLN A CA 1
ATOM 4173 C C . GLN A 1 523 ? -25.255 11.666 -24.234 1.00 24.44 523 GLN A C 1
ATOM 4175 O O . GLN A 1 523 ? -25.493 11.760 -23.034 1.00 24.44 523 GLN A O 1
ATOM 4180 N N . HIS A 1 524 ? -24.652 12.633 -24.917 1.00 25.91 524 HIS A N 1
ATOM 4181 C CA . HIS A 1 524 ? -24.785 14.029 -24.534 1.00 25.91 524 HIS A CA 1
ATOM 4182 C C . HIS A 1 524 ? -26.107 14.518 -25.125 1.00 25.91 524 HIS A C 1
ATOM 4184 O O . HIS A 1 524 ? -26.160 14.914 -26.288 1.00 25.91 524 HIS A O 1
ATOM 4190 N N . GLU A 1 525 ? -27.183 14.451 -24.345 1.00 23.69 525 GLU A N 1
ATOM 4191 C CA . GLU A 1 525 ? -28.371 15.247 -24.637 1.00 23.69 525 GLU A CA 1
ATOM 4192 C C . GLU A 1 525 ? -28.019 16.717 -24.397 1.00 23.69 525 GLU A C 1
ATOM 4194 O O . GLU A 1 525 ? -27.658 17.129 -23.295 1.00 23.69 525 GLU A O 1
ATOM 4199 N N . SER A 1 526 ? -28.054 17.491 -25.478 1.00 25.28 526 SER A N 1
ATOM 4200 C CA . SER A 1 526 ? -28.059 18.952 -25.441 1.00 25.28 526 SER A CA 1
ATOM 4201 C C . SER A 1 526 ? -29.515 19.377 -25.647 1.00 25.28 526 SER A C 1
ATOM 4203 O O . SER A 1 526 ? -30.130 18.879 -26.591 1.00 25.28 526 SER A O 1
ATOM 4205 N N . PRO A 1 527 ? -30.094 20.256 -24.815 1.00 28.98 527 PRO A N 1
ATOM 4206 C CA . PRO A 1 527 ? -31.481 20.664 -24.977 1.00 28.98 527 PRO A CA 1
ATOM 4207 C C . PRO A 1 527 ? -31.590 21.671 -26.128 1.00 28.98 527 PRO A C 1
ATOM 4209 O O . PRO A 1 527 ? -31.105 22.798 -26.037 1.00 28.98 527 PRO A O 1
ATOM 4212 N N . THR A 1 528 ? -32.221 21.269 -27.228 1.00 25.98 528 THR A N 1
ATOM 4213 C CA . THR A 1 528 ? -32.676 22.192 -28.272 1.00 25.98 528 THR A CA 1
ATOM 4214 C C . THR A 1 528 ? -33.972 22.866 -27.834 1.00 25.98 528 THR A C 1
ATOM 4216 O O . THR A 1 528 ? -34.961 22.194 -27.541 1.00 25.98 528 THR A O 1
ATOM 4219 N N . LEU A 1 529 ? -33.955 24.202 -27.807 1.00 27.73 529 LEU A N 1
ATOM 4220 C CA . LEU A 1 529 ? -35.140 25.046 -27.688 1.00 27.73 529 LEU A CA 1
ATOM 4221 C C . LEU A 1 529 ? -36.139 24.718 -28.808 1.00 27.73 529 LEU A C 1
ATOM 4223 O O . LEU A 1 529 ? -35.812 24.870 -29.983 1.00 27.73 529 LEU A O 1
ATOM 4227 N N . HIS A 1 530 ? -37.371 24.373 -28.440 1.00 26.23 530 HIS A N 1
ATOM 4228 C CA . HIS A 1 530 ? -38.526 24.502 -29.322 1.00 26.23 530 HIS A CA 1
ATOM 4229 C C . HIS A 1 530 ? -39.306 25.763 -28.943 1.00 26.23 530 HIS A C 1
ATOM 4231 O O . HIS A 1 530 ? -39.873 25.860 -27.856 1.00 26.23 530 HIS A O 1
ATOM 4237 N N . GLN A 1 531 ? -39.321 26.733 -29.856 1.00 26.98 531 GLN A N 1
ATOM 4238 C CA . GLN A 1 531 ? -40.258 27.850 -29.845 1.00 26.98 531 GLN A CA 1
ATOM 4239 C C . GLN A 1 531 ? -41.591 27.412 -30.469 1.00 26.98 531 GLN A C 1
ATOM 4241 O O . GLN A 1 531 ? -41.631 26.964 -31.610 1.00 26.98 531 GLN A O 1
ATOM 4246 N N . SER A 1 532 ? -42.648 27.564 -29.668 1.00 25.92 532 SER A N 1
ATOM 4247 C CA . SER A 1 532 ? -43.997 28.048 -30.001 1.00 25.92 532 SER A CA 1
ATOM 4248 C C . SER A 1 532 ? -44.642 27.662 -31.339 1.00 25.92 532 SER A C 1
ATOM 4250 O O . SER A 1 532 ? -44.243 28.160 -32.389 1.00 25.92 532 SER A O 1
ATOM 4252 N N . VAL A 1 533 ? -45.806 27.012 -31.252 1.00 25.61 533 VAL A N 1
ATOM 4253 C CA . VAL A 1 533 ? -46.948 27.307 -32.132 1.00 25.61 533 VAL A CA 1
ATOM 4254 C C . VAL A 1 533 ? -48.195 27.505 -31.265 1.00 25.61 533 VAL A C 1
ATOM 4256 O O . VAL A 1 533 ? -48.423 26.770 -30.308 1.00 25.61 533 VAL A O 1
ATOM 4259 N N . LYS A 1 534 ? -48.918 28.584 -31.577 1.00 28.44 534 LYS A N 1
ATOM 4260 C CA . LYS A 1 534 ? -50.201 29.019 -31.019 1.00 28.44 534 LYS A CA 1
ATOM 4261 C C . LYS A 1 534 ? -51.370 28.172 -31.546 1.00 28.44 534 LYS A C 1
ATOM 4263 O O . LYS A 1 534 ? -51.311 27.719 -32.686 1.00 28.44 534 LYS A O 1
ATOM 4268 N N . VAL A 1 535 ? -52.454 28.243 -30.762 1.00 32.59 535 VAL A N 1
ATOM 4269 C CA . VAL A 1 535 ? -53.849 27.788 -30.948 1.00 32.59 535 VAL A CA 1
ATOM 4270 C C . VAL A 1 535 ? -54.105 26.372 -30.465 1.00 32.59 535 VAL A C 1
ATOM 4272 O O . VAL A 1 535 ? -53.613 25.419 -31.102 1.00 32.59 535 VAL A O 1
#

pLDDT: mean 80.59, std 18.68, range [23.69, 98.38]

Mean predicted aligned error: 13.36 Å